Protein AF-A0A925IP12-F1 (afdb_monomer)

Mean predicted aligned error: 8.23 Å

pLDDT: mean 83.6, std 16.94, range [28.92, 98.38]

Secondary structure (DSSP, 8-state):
--HHHHHHHHHTTTGGGTS-GGGTT-TT-TTTT--STTB--S-EEE-TT-S--EE--HHHHHHHHHHHHHHHHHHSEETTTTEETTEEEEE-TTS-HHHHHHHHHHHHHTT-EEEETTHHHHHHHHHHHHHHHSSSS-SS-GGGGGT-SEEEEEE-TTS--GGGGGS-TTSEEEEESSS--GGG-SEEE-PPTT-HHHHHHHHHHHHHHTT-S-HHHHHHHBGGGBBEES-TTSS--EE-EETTEE-B-SSTTSTTBHHHHHHHHHTT--HHHHHHHHT--HHHHHHHHHHHH-GGGPSEEEEEE--SS-HHHHHHHHHHHHHHHHHTT-TTSTT-SEEEE-SSSSHHHHHHTT-SSS--GGG--PPPPTT--HHHHHHHH-HHHHHHHHHHHHHHB---STTTTGGGSPP-PPPSSPSEEEEES---SS--TT-SEEEEEESB-PPP---TTSEEEEEEBPPGGG--EEEE-TT-EEEEE--SPPPPTT-B-HHHHHHHHHHHHHHHHTT---GGGHHHHHB---SS--HHHHHHHHH-TT---GGG--SSS-----SSGGGTT--HHHHHHHTT----TTSSS--TTSSEETTTT-SSTTGGGGB-TT--BSSSEEE-SS-EEESS---SS-TTS-TTTS--TTTTSTTSSB-SS-PEETTS-BTTTTB--------TTTTSPPP---

Foldseek 3Di:
DPLLVVVVCQFQFQCLLPDDPVSVPDDPNPSVPPDLVFFDQFWWWAAFLDPDIDGDHLLVVLLVVLVVLVVQCVVQDDLLLLARLQAAEEEELQAFLLLLLLVLLVCFLSRHFFAYDCQLQLQLQQLLCCLFQLGRAFQFALLLLLVAQEEEEEAAPPFDGVSLVSNHPNHQYEYQYCHDDPVSPHHYQNWDHLLVLLLLLLLLLVCLVVVLFDQQLCVQFEQLFFFWDDALPDPAIAFDDDPNAGDGDPGSCDPRGPSVRSNVLSVVSDLVVSCVRTVHHSVVSVVVSVQQSDPVSDPYEYEYERYDDHSLSSSSSSLSLSLSQSRHLFALHGSHGYYYRYDYRFNPSSVQSPSRLQAAHQRLGGQARSPDQLVNVCQATFPLSSLQVLLQLCLWFDDPDPSSCSSSGRHSDDHDAHCEYEYDQDDDPDQNANHQEYEYAHRGNDDDPYDSRHIYIYARAFDSLQDWAWGAGSLQFIATDDHPHHGHNRHDHSQVSSVSSLVSNCVVCVPPPDPSNVSVVGTDDDPDRDNQVSQCQQAQPPFQASVVSDPDPDSRHHNRRQNHHRHPVQNVQLNSQSDQPVVSSLSLSHGAGTDRSFRRQLNQSQAGLQQHHPAAWGDPPQFIDGSGDDNWPGRRDGSVGGSASRVSALNSHTYSFSGFHPDTQDPVSSHHTPPGPPSPCGSRNDDPDD

Structure (mmCIF, N/CA/C/O backbone):
data_AF-A0A925IP12-F1
#
_entry.id   AF-A0A925IP12-F1
#
loop_
_atom_site.group_PDB
_atom_site.id
_atom_site.type_symbol
_atom_site.label_atom_id
_atom_site.label_alt_id
_atom_site.label_comp_id
_atom_site.label_asym_id
_atom_site.label_entity_id
_atom_site.label_seq_id
_atom_site.pdbx_PDB_ins_code
_atom_site.Cartn_x
_atom_site.Cartn_y
_atom_site.Cartn_z
_atom_site.occupancy
_atom_site.B_iso_or_equiv
_atom_site.auth_seq_id
_atom_site.auth_comp_id
_atom_site.auth_asym_id
_atom_site.auth_atom_id
_atom_site.pdbx_PDB_model_num
ATOM 1 N N . MET A 1 1 ? 4.039 30.249 -6.020 1.00 44.34 1 MET A N 1
ATOM 2 C CA . MET A 1 1 ? 3.708 29.631 -4.714 1.00 44.34 1 MET A CA 1
ATOM 3 C C . MET A 1 1 ? 4.997 29.579 -3.895 1.00 44.34 1 MET A C 1
ATOM 5 O O . MET A 1 1 ? 6.028 29.312 -4.499 1.00 44.34 1 MET A O 1
ATOM 9 N N . ARG A 1 2 ? 5.003 29.908 -2.591 1.00 50.34 2 ARG A N 1
ATOM 10 C CA . ARG A 1 2 ? 6.223 29.736 -1.762 1.00 50.34 2 ARG A CA 1
ATOM 11 C C . ARG A 1 2 ? 6.532 28.234 -1.645 1.00 50.34 2 ARG A C 1
ATOM 13 O O . ARG A 1 2 ? 5.582 27.467 -1.503 1.00 50.34 2 ARG A O 1
ATOM 20 N N . ARG A 1 3 ? 7.810 27.834 -1.712 1.00 57.28 3 ARG A N 1
ATOM 21 C CA . ARG A 1 3 ? 8.259 26.423 -1.708 1.00 57.28 3 ARG A CA 1
ATOM 22 C C . ARG A 1 3 ? 7.722 25.640 -0.503 1.00 57.28 3 ARG A C 1
ATOM 24 O O . ARG A 1 3 ? 7.158 24.574 -0.708 1.00 57.28 3 ARG A O 1
ATOM 31 N N . ARG A 1 4 ? 7.697 26.253 0.685 1.00 55.31 4 ARG A N 1
ATOM 32 C CA . ARG A 1 4 ? 6.989 25.738 1.868 1.00 55.31 4 ARG A CA 1
ATOM 33 C C . ARG A 1 4 ? 5.569 25.265 1.618 1.00 55.31 4 ARG A C 1
ATOM 35 O O . ARG A 1 4 ? 5.208 24.161 1.985 1.00 55.31 4 ARG A O 1
ATOM 42 N N . LYS A 1 5 ? 4.754 26.108 0.978 1.00 52.62 5 LYS A N 1
ATOM 43 C CA . LYS A 1 5 ? 3.350 25.786 0.712 1.00 52.62 5 LYS A CA 1
ATOM 44 C C . LYS A 1 5 ? 3.247 24.647 -0.290 1.00 52.62 5 LYS A C 1
ATOM 46 O O . LYS A 1 5 ? 2.334 23.857 -0.168 1.00 52.62 5 LYS A O 1
ATOM 51 N N . LEU A 1 6 ? 4.181 24.534 -1.236 1.00 55.16 6 LEU A N 1
ATOM 52 C CA . LEU A 1 6 ? 4.229 23.401 -2.157 1.00 55.16 6 LEU A CA 1
ATOM 53 C C . LEU A 1 6 ? 4.525 22.094 -1.408 1.00 55.16 6 LEU A C 1
ATOM 55 O O . LEU A 1 6 ? 3.827 21.128 -1.660 1.00 55.16 6 LEU A O 1
ATOM 59 N N . LEU A 1 7 ? 5.481 22.085 -0.469 1.00 54.81 7 LEU A N 1
ATOM 60 C CA . LEU A 1 7 ? 5.841 20.917 0.353 1.00 54.81 7 LEU A CA 1
ATOM 61 C C . LEU A 1 7 ? 4.799 20.578 1.431 1.00 54.81 7 LEU A C 1
ATOM 63 O O . LEU A 1 7 ? 4.513 19.416 1.681 1.00 54.81 7 LEU A O 1
ATOM 67 N N . GLU A 1 8 ? 4.155 21.571 2.034 1.00 54.47 8 GLU A N 1
ATOM 68 C CA . GLU A 1 8 ? 2.990 21.341 2.892 1.00 54.47 8 GLU A CA 1
ATOM 69 C C . GLU A 1 8 ? 1.819 20.792 2.058 1.00 54.47 8 GLU A C 1
ATOM 71 O O . GLU A 1 8 ? 1.144 19.865 2.476 1.00 54.47 8 GLU A O 1
ATOM 76 N N . TRP A 1 9 ? 1.588 21.292 0.838 1.00 51.62 9 TRP A N 1
ATOM 77 C CA . TRP A 1 9 ? 0.558 20.757 -0.068 1.00 51.62 9 TRP A CA 1
ATOM 78 C C . TRP A 1 9 ? 0.913 19.366 -0.609 1.00 51.62 9 TRP A C 1
ATOM 80 O O . TRP A 1 9 ? 0.010 18.588 -0.921 1.00 51.62 9 TRP A O 1
ATOM 90 N N . ALA A 1 10 ? 2.214 19.089 -0.707 1.00 49.00 10 ALA A N 1
ATOM 91 C CA . ALA A 1 10 ? 2.828 17.841 -1.122 1.00 49.00 10 ALA A CA 1
ATOM 92 C C . ALA A 1 10 ? 2.522 16.713 -0.149 1.00 49.00 10 ALA A C 1
ATOM 94 O O . ALA A 1 10 ? 1.930 15.699 -0.509 1.00 49.00 10 ALA A O 1
ATOM 95 N N . SER A 1 11 ? 2.919 16.946 1.097 1.00 44.50 11 SER A N 1
ATOM 96 C CA . SER A 1 11 ? 2.788 16.011 2.200 1.00 44.50 11 SER A CA 1
ATOM 97 C C . SER A 1 11 ? 1.344 15.804 2.597 1.00 44.50 11 SER A C 1
ATOM 99 O O . SER A 1 11 ? 0.946 14.682 2.865 1.00 44.50 11 SER A O 1
ATOM 101 N N . LEU A 1 12 ? 0.535 16.866 2.561 1.00 45.16 12 LEU A N 1
ATOM 102 C CA . LEU A 1 12 ? -0.885 16.811 2.883 1.00 45.16 12 LEU A CA 1
ATOM 103 C C . LEU A 1 12 ? -1.736 16.064 1.865 1.00 45.16 12 LEU A C 1
ATOM 105 O O . LEU A 1 12 ? -2.951 16.048 2.072 1.00 45.16 12 LEU A O 1
ATOM 109 N N . GLY A 1 13 ? -1.135 15.534 0.788 1.00 42.16 13 GLY A N 1
ATOM 110 C CA . GLY A 1 13 ? -1.732 14.590 -0.152 1.00 42.16 13 GLY A CA 1
ATOM 111 C C . GLY A 1 13 ? -3.251 14.641 -0.168 1.00 42.16 13 GLY A C 1
ATOM 112 O O . GLY A 1 13 ? -3.861 13.675 0.242 1.00 42.16 13 GLY A O 1
ATOM 113 N N . PHE A 1 14 ? -3.841 15.766 -0.612 1.00 39.91 14 PHE A N 1
ATOM 114 C CA . PHE A 1 14 ? -5.287 16.086 -0.659 1.00 39.91 14 PHE A CA 1
ATOM 115 C C . PHE A 1 14 ? -5.854 17.158 0.301 1.00 39.91 14 PHE A C 1
ATOM 117 O O . PHE A 1 14 ? -6.966 17.616 0.031 1.00 39.91 14 PHE A O 1
ATOM 124 N N . ALA A 1 15 ? -5.165 17.687 1.322 1.00 35.38 15 ALA A N 1
ATOM 125 C CA . ALA A 1 15 ? -5.787 18.656 2.258 1.00 35.38 15 ALA A CA 1
ATOM 126 C C . ALA A 1 15 ? -5.749 20.156 1.864 1.00 35.38 15 ALA A C 1
ATOM 128 O O . ALA A 1 15 ? -6.180 21.002 2.650 1.00 35.38 15 ALA A O 1
ATOM 129 N N . ALA A 1 16 ? -5.356 20.532 0.637 1.00 36.47 16 ALA A N 1
ATOM 130 C CA . ALA A 1 16 ? -5.619 21.898 0.129 1.00 36.47 16 ALA A CA 1
ATOM 131 C C . ALA A 1 16 ? -7.135 22.200 0.012 1.00 36.47 16 ALA A C 1
ATOM 133 O O . ALA A 1 16 ? -7.563 23.343 -0.122 1.00 36.47 16 ALA A O 1
ATOM 134 N N . SER A 1 17 ? -7.957 21.156 0.079 1.00 35.88 17 SER A N 1
ATOM 135 C CA . SER A 1 17 ? -9.412 21.172 0.226 1.00 35.88 17 SER A CA 1
ATOM 136 C C . SER A 1 17 ? -9.927 21.683 1.572 1.00 35.88 17 SER A C 1
ATOM 138 O O . SER A 1 17 ? -11.049 22.177 1.634 1.00 35.88 17 SER A O 1
ATOM 140 N N . TYR A 1 18 ? -9.118 21.609 2.630 1.00 36.69 18 TYR A N 1
ATOM 141 C CA . TYR A 1 18 ? -9.584 21.792 4.005 1.00 36.69 18 TYR A CA 1
ATOM 142 C C . TYR A 1 18 ? -8.872 22.917 4.776 1.00 36.69 18 TYR A C 1
ATOM 144 O O . TYR A 1 18 ? -9.266 23.241 5.898 1.00 36.69 18 TYR A O 1
ATOM 152 N N . LEU A 1 19 ? -7.851 23.557 4.196 1.00 34.09 19 LEU A N 1
ATOM 153 C CA . LEU A 1 19 ? -7.047 24.581 4.869 1.00 34.09 19 LEU A CA 1
ATOM 154 C C . LEU A 1 19 ? -7.307 25.993 4.307 1.00 34.09 19 LEU A C 1
ATOM 156 O O . LEU A 1 19 ? -7.144 26.225 3.119 1.00 34.09 19 LEU A O 1
ATOM 160 N N . SER A 1 20 ? -7.664 26.915 5.218 1.00 33.50 20 SER A N 1
ATOM 161 C CA . SER A 1 20 ? -7.747 28.399 5.178 1.00 33.50 20 SER A CA 1
ATOM 162 C C . SER A 1 20 ? -8.438 29.136 3.994 1.00 33.50 20 SER A C 1
ATOM 164 O O . SER A 1 20 ? -8.087 28.925 2.836 1.00 33.50 20 SER A O 1
ATOM 166 N N . PRO A 1 21 ? -9.290 30.158 4.261 1.00 36.06 21 PRO A N 1
ATOM 167 C CA . PRO A 1 21 ? -9.863 31.057 3.242 1.00 36.06 21 PRO A CA 1
ATOM 168 C C . PRO A 1 21 ? -8.832 31.786 2.360 1.00 36.06 21 PRO A C 1
ATOM 170 O O . PRO A 1 21 ? -9.107 32.069 1.200 1.00 36.06 21 PRO A O 1
ATOM 173 N N . ALA A 1 22 ? -7.616 32.046 2.855 1.00 36.16 22 ALA A N 1
ATOM 174 C CA . ALA A 1 22 ? -6.550 32.671 2.058 1.00 36.16 22 ALA A CA 1
ATOM 175 C C . ALA A 1 22 ? -5.933 31.720 1.005 1.00 36.16 22 ALA A C 1
ATOM 177 O O . ALA A 1 22 ? -5.194 32.159 0.124 1.00 36.16 22 ALA A O 1
ATOM 178 N N . LEU A 1 23 ? -6.222 30.415 1.091 1.00 39.44 23 LEU A N 1
ATOM 179 C CA . LEU A 1 23 ? -5.828 29.379 0.127 1.00 39.44 23 LEU A CA 1
ATOM 180 C C . LEU A 1 23 ? -6.938 29.122 -0.919 1.00 39.44 23 LEU A C 1
ATOM 182 O O . LEU A 1 23 ? -6.761 28.323 -1.838 1.00 39.44 23 LEU A O 1
ATOM 186 N N . ALA A 1 24 ? -8.047 29.871 -0.856 1.00 34.22 24 ALA A N 1
ATOM 187 C CA . ALA A 1 24 ? -9.177 29.823 -1.780 1.00 34.22 24 ALA A CA 1
ATOM 188 C C . ALA A 1 24 ? -8.944 30.597 -3.095 1.00 34.22 24 ALA A C 1
ATOM 190 O O . ALA A 1 24 ? -9.900 31.115 -3.663 1.00 34.22 24 ALA A O 1
ATOM 191 N N . ALA A 1 25 ? -7.724 30.652 -3.638 1.00 32.66 25 ALA A N 1
ATOM 192 C CA . ALA A 1 25 ? -7.413 31.407 -4.864 1.00 32.66 25 ALA A CA 1
ATOM 193 C C . ALA A 1 25 ? -7.340 30.565 -6.163 1.00 32.66 25 ALA A C 1
ATOM 195 O O . ALA A 1 25 ? -7.149 31.137 -7.231 1.00 32.66 25 ALA A O 1
ATOM 196 N N . PHE A 1 26 ? -7.517 29.233 -6.120 1.00 35.31 26 PHE A N 1
ATOM 197 C CA . PHE A 1 26 ? -7.396 28.364 -7.310 1.00 35.31 26 PHE A CA 1
ATOM 198 C C . PHE A 1 26 ? -8.727 27.717 -7.755 1.00 35.31 26 PHE A C 1
ATOM 200 O O . PHE A 1 26 ? -9.355 27.023 -6.956 1.00 35.31 26 PHE A O 1
ATOM 207 N N . PRO A 1 27 ? -9.162 27.903 -9.019 1.00 33.53 27 PRO A N 1
ATOM 208 C CA . PRO A 1 27 ? -10.521 27.601 -9.489 1.00 33.53 27 PRO A CA 1
ATOM 209 C C . PRO A 1 27 ? -10.931 26.114 -9.573 1.00 33.53 27 PRO A C 1
ATOM 211 O O . PRO A 1 27 ? -12.115 25.856 -9.752 1.00 33.53 27 PRO A O 1
ATOM 214 N N . THR A 1 28 ? -10.031 25.138 -9.397 1.00 37.16 28 THR A N 1
ATOM 215 C CA . THR A 1 28 ? -10.282 23.713 -9.731 1.00 37.16 28 THR A CA 1
ATOM 216 C C . THR A 1 28 ? -10.265 22.733 -8.547 1.00 37.16 28 THR A C 1
ATOM 218 O O . THR A 1 28 ? -10.068 21.538 -8.732 1.00 37.16 28 THR A O 1
ATOM 221 N N . ASN A 1 29 ? -10.478 23.197 -7.314 1.00 38.78 29 ASN A N 1
ATOM 222 C CA . ASN A 1 29 ? -10.574 22.324 -6.138 1.00 38.78 29 ASN A CA 1
ATOM 223 C C . ASN A 1 29 ? -12.006 21.751 -6.002 1.00 38.78 29 ASN A C 1
ATOM 225 O O . ASN A 1 29 ? -12.900 22.506 -5.626 1.00 38.78 29 ASN A O 1
ATOM 229 N N . PRO A 1 30 ? -12.275 20.457 -6.260 1.00 36.62 30 PRO A N 1
ATOM 230 C CA . PRO A 1 30 ? -13.631 19.898 -6.164 1.00 36.62 30 PRO A CA 1
ATOM 231 C C . PRO A 1 30 ? -14.103 19.685 -4.717 1.00 36.62 30 PRO A C 1
ATOM 233 O O . PRO A 1 30 ? -15.268 19.375 -4.487 1.00 36.62 30 PRO A O 1
ATOM 236 N N . TRP A 1 31 ? -13.231 19.895 -3.728 1.00 37.06 31 TRP A N 1
ATOM 237 C CA . TRP A 1 31 ? -13.562 19.810 -2.305 1.00 37.06 31 TRP A CA 1
ATOM 238 C C . TRP A 1 31 ? -13.684 21.187 -1.630 1.00 37.06 31 TRP A C 1
ATOM 240 O O . TRP A 1 31 ? -14.060 21.242 -0.461 1.00 37.06 31 TRP A O 1
ATOM 250 N N . ARG A 1 32 ? -13.454 22.297 -2.365 1.00 35.34 32 ARG A N 1
ATOM 251 C CA . ARG A 1 32 ? -13.699 23.696 -1.918 1.00 35.34 32 ARG A CA 1
ATOM 252 C C . ARG A 1 32 ? -15.094 23.897 -1.316 1.00 35.34 32 ARG A C 1
ATOM 254 O O . ARG A 1 32 ? -15.299 24.837 -0.559 1.00 35.34 32 ARG A O 1
ATOM 261 N N . ASN A 1 33 ? -16.031 23.025 -1.685 1.00 34.75 33 ASN A N 1
ATOM 262 C CA . ASN A 1 33 ? -17.451 23.137 -1.400 1.00 34.75 33 ASN A CA 1
ATOM 263 C C . ASN A 1 33 ? -17.999 21.965 -0.571 1.00 34.75 33 ASN A C 1
ATOM 265 O O . ASN A 1 33 ? -19.187 21.678 -0.684 1.00 34.75 33 ASN A O 1
ATOM 269 N N . ARG A 1 34 ? -17.207 21.275 0.268 1.00 39.25 34 ARG A N 1
ATOM 270 C CA . ARG A 1 34 ? -17.836 20.581 1.406 1.00 39.25 34 ARG A CA 1
ATOM 271 C C . ARG A 1 34 ? -18.073 21.621 2.493 1.00 39.25 34 ARG A C 1
ATOM 273 O O . ARG A 1 34 ? -17.117 22.009 3.164 1.00 39.25 34 ARG A O 1
ATOM 280 N N . PRO A 1 35 ? -19.303 22.130 2.656 1.00 40.88 35 PRO A N 1
ATOM 281 C CA . PRO A 1 35 ? -19.552 23.070 3.722 1.00 40.88 35 PRO A CA 1
ATOM 282 C C . PRO A 1 35 ? -19.272 22.382 5.066 1.00 40.88 35 PRO A C 1
ATOM 284 O O . PRO A 1 35 ? -19.620 21.222 5.278 1.00 40.88 35 PRO A O 1
ATOM 287 N N . ILE A 1 36 ? -18.703 23.138 6.007 1.00 52.12 36 ILE A N 1
ATOM 288 C CA . ILE A 1 36 ? -18.714 22.809 7.445 1.00 52.12 36 ILE A CA 1
ATOM 289 C C . ILE A 1 36 ? -20.175 22.659 7.950 1.00 52.12 36 ILE A C 1
ATOM 291 O O . ILE A 1 36 ? -20.419 22.098 9.018 1.00 52.12 36 ILE A O 1
ATOM 295 N N . ASN A 1 37 ? -21.159 23.081 7.145 1.00 50.41 37 ASN A N 1
ATOM 296 C CA . ASN A 1 37 ? -22.598 22.896 7.331 1.00 50.41 37 ASN A CA 1
ATOM 297 C C . ASN A 1 37 ? -23.017 21.428 7.129 1.00 50.41 37 ASN A C 1
ATOM 299 O O . ASN A 1 37 ? -23.713 21.124 6.171 1.00 50.41 37 ASN A O 1
ATOM 303 N N . ASN A 1 38 ? -22.542 20.523 7.985 1.00 74.00 38 ASN A N 1
ATOM 304 C CA . ASN A 1 38 ? -23.229 19.299 8.432 1.00 74.00 38 ASN A CA 1
ATOM 305 C C . ASN A 1 38 ? -22.351 18.520 9.434 1.00 74.00 38 ASN A C 1
ATOM 307 O O . ASN A 1 38 ? -22.354 17.290 9.441 1.00 74.00 38 ASN A O 1
ATOM 311 N N . ARG A 1 39 ? -21.493 19.191 10.218 1.00 85.19 39 ARG A N 1
ATOM 312 C CA . ARG A 1 39 ? -20.585 18.479 11.127 1.00 85.19 39 ARG A CA 1
ATOM 313 C C . ARG A 1 39 ? -21.343 17.792 12.256 1.00 85.19 39 ARG A C 1
ATOM 315 O O . ARG A 1 39 ? -22.202 18.400 12.888 1.00 85.19 39 ARG A O 1
ATOM 322 N N . LEU A 1 40 ? -20.958 16.553 12.559 1.00 90.75 40 LEU A N 1
ATOM 323 C CA . LEU A 1 40 ? -21.374 15.901 13.796 1.00 90.75 40 LEU A CA 1
ATOM 324 C C . LEU A 1 40 ? -20.559 16.502 14.946 1.00 90.75 40 LEU A C 1
ATOM 326 O O . LEU A 1 40 ? -19.338 16.372 14.965 1.00 90.75 40 LEU A O 1
ATOM 330 N N . LEU A 1 41 ? -21.223 17.196 15.871 1.00 93.12 41 LEU A N 1
ATOM 331 C CA . LEU A 1 41 ? -20.568 17.915 16.975 1.00 93.12 41 LEU A CA 1
ATOM 332 C C . LEU A 1 41 ? -20.880 17.334 18.355 1.00 93.12 41 LEU A C 1
ATOM 334 O O . LEU A 1 41 ? -20.234 17.712 19.328 1.00 93.12 41 LEU A O 1
ATOM 338 N N . SER A 1 42 ? -21.845 16.427 18.457 1.00 94.62 42 SER A N 1
ATOM 339 C CA . SER A 1 42 ? -22.195 15.732 19.692 1.00 94.62 42 SER A CA 1
ATOM 340 C C . SER A 1 42 ? -22.524 14.267 19.399 1.00 94.62 42 SER A C 1
ATOM 342 O O . SER A 1 42 ? -22.944 13.946 18.284 1.00 94.62 42 SER A O 1
ATOM 344 N N . PRO A 1 43 ? -22.316 13.356 20.364 1.00 97.19 43 PRO A N 1
ATOM 345 C CA . PRO A 1 43 ? -22.701 11.962 20.213 1.00 97.19 43 PRO A CA 1
ATOM 346 C C . PRO A 1 43 ? -24.217 11.803 20.077 1.00 97.19 43 PRO A C 1
ATOM 348 O O . PRO A 1 43 ? -24.988 12.414 20.823 1.00 97.19 43 PRO A O 1
ATOM 351 N N . LEU A 1 44 ? -24.636 10.931 19.161 1.00 95.88 44 LEU A N 1
ATOM 352 C CA . LEU A 1 44 ? -26.042 10.630 18.901 1.00 95.88 44 LEU A CA 1
ATOM 353 C C . LEU A 1 44 ? -26.300 9.125 18.980 1.00 95.88 44 LEU A C 1
ATOM 355 O O . LEU A 1 44 ? -25.438 8.304 18.665 1.00 95.88 44 LEU A O 1
ATOM 359 N N . TYR A 1 45 ? -27.516 8.767 19.373 1.00 96.00 45 TYR A N 1
ATOM 360 C CA . TYR A 1 45 ? -27.983 7.389 19.462 1.00 96.00 45 TYR A CA 1
ATOM 361 C C . TYR A 1 45 ? -29.365 7.246 18.827 1.00 96.00 45 TYR A C 1
ATOM 363 O O . TYR A 1 45 ? -30.268 8.015 19.139 1.00 96.00 45 TYR A O 1
ATOM 371 N N . ARG A 1 46 ? -29.551 6.239 17.974 1.00 95.12 46 ARG A N 1
ATOM 372 C CA . ARG A 1 46 ? -30.848 5.864 17.407 1.00 95.12 46 ARG A CA 1
ATOM 373 C C . ARG A 1 46 ? -31.230 4.461 17.886 1.00 95.12 46 ARG A C 1
ATOM 375 O O . ARG A 1 46 ? -30.545 3.504 17.509 1.00 95.12 46 ARG A O 1
ATOM 382 N N . PRO A 1 47 ? -32.313 4.312 18.668 1.00 95.31 47 PRO A N 1
ATOM 383 C CA . PRO A 1 47 ? -32.787 2.997 19.082 1.00 95.31 47 PRO A CA 1
ATOM 384 C C . PRO A 1 47 ? -33.385 2.201 17.905 1.00 95.31 47 PRO A C 1
ATOM 386 O O . PRO A 1 47 ? -33.878 2.807 16.947 1.00 95.31 47 PRO A O 1
ATOM 389 N N . PRO A 1 48 ? -33.395 0.855 17.976 1.00 94.19 48 PRO A N 1
ATOM 390 C CA . PRO A 1 48 ? -34.075 0.005 17.000 1.00 94.19 48 PRO A CA 1
ATOM 391 C C . PRO A 1 48 ? -35.542 0.398 16.805 1.00 94.19 48 PRO A C 1
ATOM 393 O O . PRO A 1 48 ? -36.267 0.626 17.770 1.00 94.19 48 PRO A O 1
ATOM 396 N N . GLY A 1 49 ? -35.988 0.458 15.553 1.00 91.50 49 GLY A N 1
ATOM 397 C CA . GLY A 1 49 ? -37.358 0.807 15.171 1.00 91.50 49 GLY A CA 1
ATOM 398 C C . GLY A 1 49 ? -37.660 2.309 15.161 1.00 91.50 49 GLY A C 1
ATOM 399 O O . GLY A 1 49 ? -38.731 2.695 14.702 1.00 91.50 49 GLY A O 1
ATOM 400 N N . SER A 1 50 ? -36.736 3.160 15.617 1.00 90.69 50 SER A N 1
ATOM 401 C CA . SER A 1 50 ? -36.903 4.616 15.608 1.00 90.69 50 SER A CA 1
ATOM 402 C C . SER A 1 50 ? -36.226 5.264 14.403 1.00 90.69 50 SER A C 1
ATOM 404 O O . SER A 1 50 ? -35.144 4.860 13.976 1.00 90.69 50 SER A O 1
ATOM 406 N N . SER A 1 51 ? -36.832 6.333 13.890 1.00 86.94 51 SER A N 1
ATOM 407 C CA . SER A 1 51 ? -36.211 7.251 12.928 1.00 86.94 51 SER A CA 1
ATOM 408 C C . SER A 1 51 ? -35.493 8.430 13.600 1.00 86.94 51 SER A C 1
ATOM 410 O O . SER A 1 51 ? -34.746 9.145 12.935 1.00 86.94 51 SER A O 1
ATOM 412 N N . GLN A 1 52 ? -35.695 8.638 14.906 1.00 90.12 52 GLN A N 1
ATOM 413 C CA . GLN A 1 52 ? -35.165 9.782 15.648 1.00 90.12 52 GLN A CA 1
ATOM 414 C C . GLN A 1 52 ? -33.847 9.453 16.353 1.00 90.12 52 GLN A C 1
ATOM 416 O O . GLN A 1 52 ? -33.732 8.441 17.050 1.00 90.12 52 GLN A O 1
ATOM 421 N N . PHE A 1 53 ? -32.873 10.353 16.211 1.00 92.75 53 PHE A N 1
ATOM 422 C CA . PHE A 1 53 ? -31.622 10.333 16.963 1.00 92.75 53 PHE A CA 1
ATOM 423 C C . PHE A 1 53 ? -31.757 11.149 18.249 1.00 92.75 53 PHE A C 1
ATOM 425 O O . PHE A 1 53 ? -32.227 12.284 18.238 1.00 92.75 53 PHE A O 1
ATOM 432 N N . LEU A 1 54 ? -31.300 10.567 19.352 1.00 94.75 54 LEU A N 1
ATOM 433 C CA . L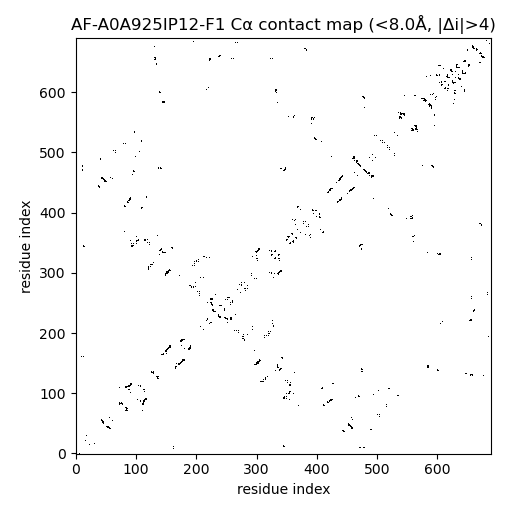EU A 1 54 ? -31.301 11.151 20.684 1.00 94.75 54 LEU A CA 1
ATOM 434 C C . LEU A 1 54 ? -29.878 11.592 21.063 1.00 94.75 54 LEU A C 1
ATOM 436 O O . LEU A 1 54 ? -28.931 10.825 20.847 1.00 94.75 54 LEU A O 1
ATOM 440 N N . PRO A 1 55 ? -29.702 12.785 21.661 1.00 95.12 55 PRO A N 1
ATOM 441 C CA . PRO A 1 55 ? -28.428 13.189 22.244 1.00 95.12 55 PRO A CA 1
ATOM 442 C C . PRO A 1 55 ? -27.968 12.211 23.330 1.00 95.12 55 PRO A C 1
ATOM 444 O O . PRO A 1 55 ? -28.765 11.703 24.120 1.00 95.12 55 PRO A O 1
ATOM 447 N N . THR A 1 56 ? -26.665 11.958 23.391 1.00 96.56 56 THR A N 1
ATOM 448 C CA . THR A 1 56 ? -26.048 11.099 24.409 1.00 96.56 56 THR A CA 1
ATOM 449 C C . THR A 1 56 ? -24.613 11.563 24.682 1.00 96.56 56 THR A C 1
ATOM 451 O O . THR A 1 56 ? -24.213 12.647 24.264 1.00 96.56 56 THR A O 1
ATOM 454 N N . ASN A 1 57 ? -23.824 10.764 25.399 1.00 96.56 57 ASN A N 1
ATOM 455 C CA . ASN A 1 57 ? -22.402 11.013 25.618 1.00 96.56 57 ASN A CA 1
ATOM 456 C C . ASN A 1 57 ? -21.549 9.790 25.248 1.00 96.56 57 ASN A C 1
ATOM 458 O O . ASN A 1 57 ? -22.026 8.652 25.245 1.00 96.56 57 ASN A O 1
ATOM 462 N N . THR A 1 58 ? -20.270 10.038 24.964 1.00 96.94 58 THR A N 1
ATOM 463 C CA . THR A 1 58 ? -19.301 9.024 24.523 1.00 96.94 58 THR A CA 1
ATOM 464 C C . THR A 1 58 ? -19.157 7.872 25.518 1.00 96.94 58 THR A C 1
ATOM 466 O O . THR A 1 58 ? -19.133 6.716 25.107 1.00 96.94 58 THR A O 1
ATOM 469 N N . THR A 1 59 ? -19.135 8.152 26.825 1.00 96.19 59 THR A N 1
ATOM 470 C CA . THR A 1 59 ? -18.997 7.126 27.873 1.00 96.19 59 THR A CA 1
ATOM 471 C C . THR A 1 59 ? -20.160 6.134 27.857 1.00 96.19 59 THR A C 1
ATOM 473 O O . THR A 1 59 ? -19.945 4.923 27.896 1.00 96.19 59 THR A O 1
ATOM 476 N N . LYS A 1 60 ? -21.399 6.628 27.740 1.00 97.12 60 LYS A N 1
ATOM 477 C CA . LYS A 1 60 ? -22.603 5.789 27.656 1.00 97.12 60 LYS A CA 1
ATOM 478 C C . LYS A 1 60 ? -22.620 4.959 26.372 1.00 97.12 60 LYS A C 1
ATOM 480 O O . LYS A 1 60 ? -22.987 3.782 26.420 1.00 97.12 60 LYS A O 1
ATOM 485 N N . ILE A 1 61 ? -22.197 5.547 25.247 1.00 98.19 61 ILE A N 1
ATOM 486 C CA . ILE A 1 61 ? -22.028 4.808 23.989 1.00 98.19 61 ILE A CA 1
ATOM 487 C C . ILE A 1 61 ? -21.019 3.675 24.187 1.00 98.19 61 ILE A C 1
ATOM 489 O O . ILE A 1 61 ? -21.372 2.527 23.950 1.00 98.19 61 ILE A O 1
ATOM 493 N N . TRP A 1 62 ? -19.809 3.946 24.680 1.00 98.06 62 TRP A N 1
ATOM 494 C CA . TRP A 1 62 ? -18.775 2.918 24.844 1.00 98.06 62 TRP A CA 1
ATOM 495 C C . TRP A 1 62 ? -19.119 1.828 25.852 1.00 98.06 62 TRP A C 1
ATOM 497 O O . TRP A 1 62 ? -18.845 0.656 25.592 1.00 98.06 62 TRP A O 1
ATOM 507 N N . SER A 1 63 ? -19.807 2.162 26.941 1.00 97.62 63 SER A N 1
ATOM 508 C CA . SER A 1 63 ? -20.335 1.151 27.858 1.00 97.62 63 SER A CA 1
ATOM 509 C C . SER A 1 63 ? -21.335 0.217 27.153 1.00 97.62 63 SER A C 1
ATOM 511 O O . SER A 1 63 ? -21.223 -1.005 27.245 1.00 97.62 63 SER A O 1
ATOM 513 N N . THR A 1 64 ? -22.253 0.769 26.352 1.00 97.81 64 THR A N 1
ATOM 514 C CA . THR A 1 64 ? -23.253 -0.023 25.610 1.00 97.81 64 THR A CA 1
ATOM 515 C C . THR A 1 64 ? -22.612 -0.846 24.491 1.00 97.81 64 THR A C 1
ATOM 517 O O . THR A 1 64 ? -22.837 -2.051 24.392 1.00 97.81 64 THR A O 1
ATOM 520 N N . VAL A 1 65 ? -21.769 -0.213 23.675 1.00 97.81 65 VAL A N 1
ATOM 521 C CA . VAL A 1 65 ? -21.048 -0.831 22.555 1.00 97.81 65 VAL A CA 1
ATOM 522 C C . VAL A 1 65 ? -20.154 -1.966 23.043 1.00 97.81 65 VAL A C 1
ATOM 524 O O . VAL A 1 65 ? -20.182 -3.034 22.445 1.00 97.81 65 VAL A O 1
ATOM 527 N N . SER A 1 66 ? -19.416 -1.796 24.145 1.00 97.25 66 SER A N 1
ATOM 528 C CA . SER A 1 66 ? -18.582 -2.874 24.701 1.00 97.25 66 SER A CA 1
ATOM 529 C C . SER A 1 66 ? -19.409 -4.077 25.172 1.00 97.25 66 SER A C 1
ATOM 531 O O . SER A 1 66 ? -18.991 -5.217 24.979 1.00 97.25 66 SER A O 1
ATOM 533 N N . ALA A 1 67 ? -20.607 -3.853 25.726 1.00 96.88 67 ALA A N 1
ATOM 534 C CA . ALA A 1 67 ? -21.521 -4.932 26.09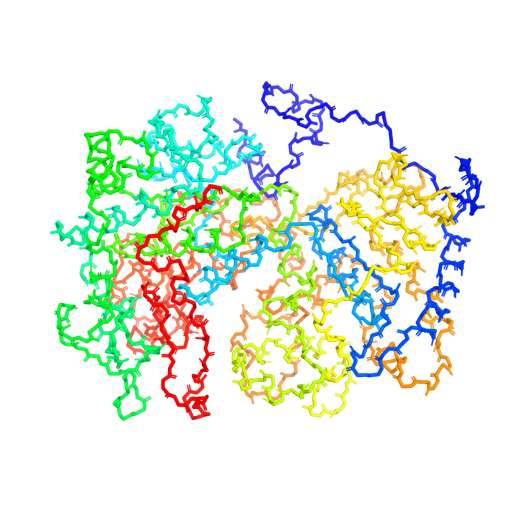2 1.00 96.88 67 ALA A CA 1
ATOM 535 C C . ALA A 1 67 ? -22.051 -5.686 24.861 1.00 96.88 67 ALA A C 1
ATOM 537 O O . ALA A 1 67 ? -22.073 -6.918 24.865 1.00 96.88 67 ALA A O 1
ATOM 538 N N . ARG A 1 68 ? -22.441 -4.966 23.797 1.00 96.69 68 ARG A N 1
ATOM 539 C CA . ARG A 1 68 ? -22.870 -5.567 22.518 1.00 96.69 68 ARG A CA 1
ATOM 540 C C . ARG A 1 68 ? -21.739 -6.347 21.861 1.00 96.69 68 ARG A C 1
ATOM 542 O O . ARG A 1 68 ? -21.941 -7.491 21.471 1.00 96.69 68 ARG A O 1
ATOM 549 N N . LEU A 1 69 ? -20.547 -5.759 21.818 1.00 96.12 69 LEU A N 1
ATOM 550 C CA . LEU A 1 69 ? -19.353 -6.371 21.252 1.00 96.12 69 LEU A CA 1
ATOM 551 C C . LEU A 1 69 ? -18.999 -7.670 21.982 1.00 96.12 69 LEU A C 1
ATOM 553 O O . LEU A 1 69 ? -18.778 -8.684 21.330 1.00 96.12 69 LEU A O 1
ATOM 557 N N . ALA A 1 70 ? -19.006 -7.679 23.319 1.00 95.06 70 ALA A N 1
ATOM 558 C CA . ALA A 1 70 ? -18.756 -8.893 24.097 1.00 95.06 70 ALA A CA 1
ATOM 559 C C . ALA A 1 70 ? -19.815 -9.983 23.841 1.00 95.06 70 ALA A C 1
ATOM 561 O O . ALA A 1 70 ? -19.475 -11.161 23.718 1.00 95.06 70 ALA A O 1
ATOM 562 N N . SER A 1 71 ? -21.089 -9.594 23.709 1.00 95.12 71 SER A N 1
ATOM 563 C CA . SER A 1 71 ? -22.174 -10.521 23.365 1.00 95.12 71 SER A CA 1
ATOM 564 C C . SER A 1 71 ? -21.978 -11.134 21.979 1.00 95.12 71 SER A C 1
ATOM 566 O O . SER A 1 71 ? -22.073 -12.347 21.846 1.00 95.12 71 SER A O 1
ATOM 568 N N . ILE A 1 72 ? -21.671 -10.317 20.967 1.00 94.19 72 ILE A N 1
ATOM 569 C CA . ILE A 1 72 ? -21.459 -10.779 19.588 1.00 94.19 72 ILE A CA 1
ATOM 570 C C . ILE A 1 72 ? -20.220 -11.659 19.498 1.00 94.19 72 ILE A C 1
ATOM 572 O O . ILE A 1 72 ? -20.275 -12.717 18.874 1.00 94.19 72 ILE A O 1
ATOM 576 N N . ARG A 1 73 ? -19.128 -11.278 20.173 1.00 93.88 73 ARG A N 1
ATOM 577 C CA . ARG A 1 73 ? -17.946 -12.136 20.301 1.00 93.88 73 ARG A CA 1
ATOM 578 C C . ARG A 1 73 ? -18.315 -13.490 20.885 1.00 93.88 73 ARG A C 1
ATOM 580 O O . ARG A 1 73 ? -17.879 -14.494 20.356 1.00 93.88 73 ARG A O 1
ATOM 587 N N . THR A 1 74 ? -19.146 -13.530 21.922 1.00 94.19 74 THR A N 1
ATOM 588 C CA . THR A 1 74 ? -19.562 -14.793 22.547 1.00 94.19 74 THR A CA 1
ATOM 589 C C . THR A 1 74 ? -20.443 -15.636 21.625 1.00 94.19 74 THR A C 1
ATOM 591 O O . THR A 1 74 ? -20.226 -16.837 21.517 1.00 94.19 74 THR A O 1
ATOM 594 N N . SER A 1 75 ? -21.424 -15.030 20.951 1.00 94.44 75 SER A N 1
ATOM 595 C CA . SER A 1 75 ? -22.423 -15.763 20.163 1.00 94.44 75 SER A CA 1
ATOM 596 C C . SER A 1 75 ? -21.975 -16.135 18.751 1.00 94.44 75 SER A C 1
ATOM 598 O O . SER A 1 75 ? -22.613 -16.975 18.128 1.00 94.44 75 SER A O 1
ATOM 600 N N . THR A 1 76 ? -20.932 -15.489 18.224 1.00 93.38 76 THR A N 1
ATOM 601 C CA . THR A 1 76 ? -20.465 -15.673 16.835 1.00 93.38 76 THR A CA 1
ATOM 602 C C . THR A 1 76 ? -18.989 -16.059 16.743 1.00 93.38 76 THR A C 1
ATOM 604 O O . THR A 1 76 ? -18.387 -15.934 15.679 1.00 93.38 76 THR A O 1
ATOM 607 N N . TRP A 1 77 ? -18.375 -16.492 17.850 1.00 94.25 77 TRP A N 1
ATOM 608 C CA . TRP A 1 77 ? -16.985 -16.940 17.825 1.00 94.25 77 TRP A CA 1
ATOM 609 C C . TRP A 1 77 ? -16.833 -18.205 16.981 1.00 94.25 77 TRP A C 1
ATOM 611 O O . TRP A 1 77 ? -17.450 -19.229 17.271 1.00 94.25 77 TRP A O 1
ATOM 621 N N . SER A 1 78 ? -15.953 -18.146 15.990 1.00 92.62 78 SER A N 1
ATOM 622 C CA . SER A 1 78 ? -15.448 -19.305 15.270 1.00 92.62 78 SER A CA 1
ATOM 623 C C . SER A 1 78 ? -14.039 -19.607 15.763 1.00 92.62 78 SER A C 1
ATOM 625 O O . SER A 1 78 ? -13.122 -18.804 15.577 1.00 92.62 78 SER A O 1
ATOM 627 N N . THR A 1 79 ? -13.868 -20.768 16.397 1.00 91.62 79 THR A N 1
ATOM 628 C CA . THR A 1 79 ? -12.553 -21.251 16.844 1.00 91.62 79 THR A CA 1
ATOM 629 C C . THR A 1 79 ? -11.640 -21.536 15.656 1.00 91.62 79 THR A C 1
ATOM 631 O O . THR A 1 79 ? -10.476 -21.161 15.695 1.00 91.62 79 THR A O 1
ATOM 634 N N . GLU A 1 80 ? -12.183 -22.114 14.580 1.00 89.56 80 GLU A N 1
ATOM 635 C CA . GLU A 1 80 ? -11.455 -22.373 13.332 1.00 89.56 80 GLU A CA 1
ATOM 636 C C . GLU A 1 80 ? -10.915 -21.069 12.724 1.00 89.56 80 GLU A C 1
ATOM 638 O O . GLU A 1 80 ? -9.730 -20.951 12.418 1.00 89.56 80 GLU A O 1
ATOM 643 N N . ASN A 1 81 ? -11.771 -20.050 12.603 1.00 89.50 81 ASN A N 1
ATOM 644 C CA . ASN A 1 81 ? -11.385 -18.781 11.991 1.00 89.50 81 ASN A CA 1
ATOM 645 C C . ASN A 1 81 ? -10.707 -17.811 12.975 1.00 89.50 81 ASN A C 1
ATOM 647 O O . ASN A 1 81 ? -10.284 -16.728 12.551 1.00 89.50 81 ASN A O 1
ATOM 651 N N . ARG A 1 82 ? -10.629 -18.175 14.265 1.00 91.50 82 ARG A N 1
ATOM 652 C CA . ARG A 1 82 ? -10.074 -17.382 15.377 1.00 91.50 82 ARG A CA 1
ATOM 653 C C . ARG A 1 82 ? -10.657 -15.968 15.457 1.00 91.50 82 ARG A C 1
ATOM 655 O O . ARG A 1 82 ? -9.942 -14.985 15.645 1.00 91.50 82 ARG A O 1
ATOM 662 N N . ARG A 1 83 ? -11.969 -15.848 15.242 1.00 91.62 83 ARG A N 1
ATOM 663 C CA . ARG A 1 83 ? -12.639 -14.549 15.092 1.00 91.62 83 ARG A CA 1
ATOM 664 C C . ARG A 1 83 ? -14.122 -14.600 15.444 1.00 91.62 83 ARG A C 1
ATOM 666 O O . ARG A 1 83 ? -14.739 -15.658 15.420 1.00 91.62 83 ARG A O 1
ATOM 673 N N . ALA A 1 84 ? -14.707 -13.435 15.693 1.00 92.88 84 ALA A N 1
ATOM 674 C CA . ALA A 1 84 ? -16.142 -13.234 15.823 1.00 92.88 84 ALA A CA 1
ATOM 675 C C . ALA A 1 84 ? -16.759 -12.931 14.449 1.00 92.88 84 ALA A C 1
ATOM 677 O O . ALA A 1 84 ? -16.601 -11.833 13.915 1.00 92.88 84 ALA A O 1
ATOM 678 N N . GLU A 1 85 ? -17.477 -13.893 13.872 1.00 91.38 85 GLU A N 1
ATOM 679 C CA . GLU A 1 85 ? -18.005 -13.792 12.503 1.00 91.38 85 GLU A CA 1
ATOM 680 C C . GLU A 1 85 ? -19.071 -12.700 12.339 1.00 91.38 85 GLU A C 1
ATOM 682 O O . GLU A 1 85 ? -19.253 -12.160 11.251 1.00 91.38 85 GLU A O 1
ATOM 687 N N . GLY A 1 86 ? -19.741 -12.322 13.430 1.00 92.56 86 GLY A N 1
ATOM 688 C CA . GLY A 1 86 ? -20.717 -11.237 13.443 1.00 92.56 86 GLY A CA 1
ATOM 689 C C . GLY A 1 86 ? -20.120 -9.839 13.623 1.00 92.56 86 GLY A C 1
ATOM 690 O O . GLY A 1 86 ? -20.891 -8.879 13.636 1.00 92.56 86 GLY A O 1
ATOM 691 N N . LEU A 1 87 ? -18.800 -9.693 13.796 1.00 93.88 87 LEU A N 1
ATOM 692 C CA . LEU A 1 87 ? -18.139 -8.414 14.078 1.00 93.88 87 LEU A CA 1
ATOM 693 C C . LEU A 1 87 ? -17.261 -7.964 12.907 1.00 93.88 87 LEU A C 1
ATOM 695 O O . LEU A 1 87 ? -16.365 -8.682 12.460 1.00 93.88 87 LEU A O 1
ATOM 699 N N . SER A 1 88 ? -17.457 -6.729 12.453 1.00 93.75 88 SER A N 1
ATOM 700 C CA . SER A 1 88 ? -16.617 -6.126 11.417 1.00 93.75 88 SER A CA 1
ATOM 701 C C . SER A 1 88 ? -16.246 -4.678 11.713 1.00 93.75 88 SER A C 1
ATOM 703 O O . SER A 1 88 ? -16.963 -3.941 12.394 1.00 93.75 88 SER A O 1
ATOM 705 N N . PHE A 1 89 ? -15.117 -4.268 11.149 1.00 94.94 89 PHE A N 1
ATOM 706 C CA . PHE A 1 89 ? -14.572 -2.924 11.171 1.00 94.94 89 PHE A CA 1
ATOM 707 C C . PHE A 1 89 ? -14.378 -2.452 9.737 1.00 94.94 89 PHE A C 1
ATOM 709 O O . PHE A 1 89 ? -13.851 -3.184 8.903 1.00 94.94 89 PHE A O 1
ATOM 716 N N . TYR A 1 90 ? -14.774 -1.213 9.465 1.00 94.50 90 TYR A N 1
ATOM 717 C CA . TYR A 1 90 ? -14.568 -0.583 8.169 1.00 94.50 90 TYR A CA 1
ATOM 718 C C . TYR A 1 90 ? -13.862 0.756 8.349 1.00 94.50 90 TYR A C 1
ATOM 720 O O . TYR A 1 90 ? -14.396 1.670 8.988 1.00 94.50 90 TYR A O 1
ATOM 728 N N . LEU A 1 91 ? -12.653 0.868 7.806 1.00 95.12 91 LEU A N 1
ATOM 729 C CA . LEU A 1 91 ? -11.786 2.025 7.998 1.00 95.12 91 LEU A CA 1
ATOM 730 C C . LEU A 1 91 ? -11.734 2.916 6.752 1.00 95.12 91 LEU A C 1
ATOM 732 O O . LEU A 1 91 ? -11.809 2.465 5.605 1.00 95.12 91 LEU A O 1
ATOM 736 N N . SER A 1 92 ? -11.591 4.216 6.994 1.00 90.44 92 SER A N 1
ATOM 737 C CA . SER A 1 92 ? -11.320 5.210 5.961 1.00 90.44 92 SER A CA 1
ATOM 738 C C . SER A 1 92 ? -9.832 5.279 5.628 1.00 90.44 92 SER A C 1
ATOM 740 O O . SER A 1 92 ? -8.973 5.055 6.476 1.00 90.44 92 SER A O 1
ATOM 742 N N . GLN A 1 93 ? -9.538 5.692 4.399 1.00 86.94 93 GLN A N 1
ATOM 743 C CA . GLN A 1 93 ? -8.203 6.121 3.980 1.00 86.94 93 GLN A CA 1
ATOM 744 C C . GLN A 1 93 ? -7.840 7.540 4.444 1.00 86.94 93 GLN A C 1
ATOM 746 O O . GLN A 1 93 ? -6.744 8.013 4.172 1.00 86.94 93 GLN A O 1
ATOM 751 N N . ASP A 1 94 ? -8.762 8.218 5.136 1.00 83.31 94 ASP A N 1
ATOM 752 C CA . ASP A 1 94 ? -8.594 9.572 5.674 1.00 83.31 94 ASP A CA 1
ATOM 753 C C . ASP A 1 94 ? -8.261 9.575 7.182 1.00 83.31 94 ASP A C 1
ATOM 755 O O . ASP A 1 94 ? -8.595 10.508 7.922 1.00 83.31 94 ASP A O 1
ATOM 759 N N . LEU A 1 95 ? -7.632 8.504 7.656 1.00 90.75 95 LEU A N 1
ATOM 760 C CA . LEU A 1 95 ? -7.091 8.387 9.009 1.00 90.75 95 LEU A CA 1
ATOM 761 C C . LEU A 1 95 ? -5.588 8.672 8.995 1.00 90.75 95 LEU A C 1
ATOM 763 O O . LEU A 1 95 ? -4.913 8.396 8.001 1.00 90.75 95 LEU A O 1
ATOM 767 N N . THR A 1 96 ? -5.053 9.193 10.101 1.00 93.50 96 THR A N 1
ATOM 768 C CA . THR A 1 96 ? -3.589 9.240 10.264 1.00 93.50 96 THR A CA 1
ATOM 769 C C . THR A 1 96 ? -3.031 7.823 10.320 1.00 93.50 96 THR A C 1
ATOM 771 O O . THR A 1 96 ? -3.773 6.871 10.579 1.00 93.50 96 THR A O 1
ATOM 774 N N . ASN A 1 97 ? -1.725 7.669 10.116 1.00 96.94 97 ASN A N 1
ATOM 775 C CA . ASN A 1 97 ? -1.055 6.383 10.293 1.00 96.94 97 ASN A CA 1
ATOM 776 C C . ASN A 1 97 ? -1.318 5.810 11.691 1.00 96.94 97 ASN A C 1
ATOM 778 O O . ASN A 1 97 ? -1.657 4.639 11.820 1.00 96.94 97 ASN A O 1
ATOM 782 N N . GLU A 1 98 ? -1.259 6.646 12.729 1.00 97.00 98 GLU A N 1
ATOM 783 C CA . GLU A 1 98 ? -1.462 6.228 14.118 1.00 97.00 98 GLU A CA 1
ATOM 784 C C . GLU A 1 98 ? -2.909 5.794 14.379 1.00 97.00 98 GLU A C 1
ATOM 786 O O . GLU A 1 98 ? -3.150 4.768 15.020 1.00 97.00 98 GLU A O 1
ATOM 791 N N . GLU A 1 99 ? -3.887 6.554 13.875 1.00 96.94 99 GLU A N 1
ATOM 792 C CA . GLU A 1 99 ? -5.306 6.215 13.986 1.00 96.94 99 GLU A CA 1
ATOM 793 C C . GLU A 1 99 ? -5.613 4.908 13.246 1.00 96.94 99 GLU A C 1
ATOM 795 O O . GLU A 1 99 ? -6.225 4.005 13.818 1.00 96.94 99 GLU A O 1
ATOM 800 N N . ALA A 1 100 ? -5.165 4.790 11.995 1.00 97.50 100 ALA A N 1
ATOM 801 C CA . ALA A 1 100 ? -5.388 3.615 11.163 1.00 97.50 100 ALA A CA 1
ATOM 802 C C . ALA A 1 100 ? -4.738 2.361 11.760 1.00 97.50 100 ALA A C 1
ATOM 804 O O . ALA A 1 100 ? -5.412 1.340 11.894 1.00 97.50 100 ALA A O 1
ATOM 805 N N . TYR A 1 101 ? -3.478 2.458 12.196 1.00 98.12 101 TYR A N 1
ATOM 806 C CA . TYR A 1 101 ? -2.756 1.377 12.866 1.00 98.12 101 TYR A CA 1
ATOM 807 C C . TYR A 1 101 ? -3.491 0.907 14.124 1.00 98.12 101 TYR A C 1
ATOM 809 O O . TYR A 1 101 ? -3.753 -0.282 14.296 1.00 98.12 101 TYR A O 1
ATOM 817 N N . THR A 1 102 ? -3.888 1.847 14.984 1.00 98.12 102 THR A N 1
ATOM 818 C CA . THR A 1 102 ? -4.551 1.541 16.258 1.00 98.12 102 THR A CA 1
ATOM 819 C C . THR A 1 102 ? -5.906 0.868 16.044 1.00 98.12 102 THR A C 1
ATOM 821 O O . THR A 1 102 ? -6.212 -0.128 16.701 1.00 98.12 102 THR A O 1
ATOM 824 N N . TRP A 1 103 ? -6.731 1.383 15.128 1.00 98.19 103 TRP A N 1
ATOM 825 C CA . TRP A 1 103 ? -8.038 0.788 14.837 1.00 98.19 103 TRP A CA 1
ATOM 826 C C . TRP A 1 103 ? -7.916 -0.573 14.152 1.00 98.19 103 TRP A C 1
ATOM 828 O O . TRP A 1 103 ? -8.688 -1.476 14.469 1.00 98.19 103 TRP A O 1
ATOM 838 N N . ALA A 1 104 ? -6.925 -0.757 13.279 1.00 97.19 104 ALA A N 1
ATOM 839 C CA . ALA A 1 104 ? -6.629 -2.052 12.677 1.00 97.19 104 ALA A CA 1
ATOM 840 C C . ALA A 1 104 ? -6.140 -3.072 13.718 1.00 97.19 104 ALA A C 1
ATOM 842 O O . ALA A 1 104 ? -6.554 -4.232 13.698 1.00 97.19 104 ALA A O 1
ATOM 843 N N . LYS A 1 105 ? -5.303 -2.632 14.666 1.00 96.94 105 LYS A N 1
ATOM 844 C CA . LYS A 1 105 ? -4.859 -3.427 15.816 1.00 96.94 105 LYS A CA 1
ATOM 845 C C . LYS A 1 105 ? -6.039 -3.851 16.687 1.00 96.94 105 LYS A C 1
ATOM 847 O O . LYS A 1 105 ? -6.196 -5.042 16.948 1.00 96.94 105 LYS A O 1
ATOM 852 N N . LEU A 1 106 ? -6.926 -2.919 17.047 1.00 96.62 106 LEU A N 1
ATOM 853 C CA . LEU A 1 106 ? -8.162 -3.233 17.775 1.00 96.62 106 LEU A CA 1
ATOM 854 C C . LEU A 1 106 ? -9.041 -4.227 17.029 1.00 96.62 106 LEU A C 1
ATOM 856 O O . LEU A 1 106 ? -9.496 -5.188 17.640 1.00 96.62 106 LEU A O 1
ATOM 860 N N . ALA A 1 107 ? -9.269 -4.018 15.732 1.00 95.56 107 ALA A N 1
ATOM 861 C CA . ALA A 1 107 ? -10.093 -4.913 14.931 1.00 95.56 107 ALA A CA 1
ATOM 862 C C . ALA A 1 107 ? -9.579 -6.356 15.014 1.00 95.56 107 ALA A C 1
ATOM 864 O O . ALA A 1 107 ? -10.348 -7.257 15.342 1.00 95.56 107 ALA A O 1
ATOM 865 N N . ARG A 1 108 ? -8.269 -6.561 14.818 1.00 94.12 108 ARG A N 1
ATOM 866 C CA . ARG A 1 108 ? -7.661 -7.898 14.839 1.00 94.12 108 ARG A CA 1
ATOM 867 C C . ARG A 1 108 ? -7.663 -8.540 16.225 1.00 94.12 108 ARG A C 1
ATOM 869 O O . ARG A 1 108 ? -8.076 -9.687 16.347 1.00 94.12 108 ARG A O 1
ATOM 876 N N . ILE A 1 109 ? -7.279 -7.805 17.271 1.00 94.19 109 ILE A N 1
ATOM 877 C CA . ILE A 1 109 ? -7.278 -8.314 18.659 1.00 94.19 109 ILE A CA 1
ATOM 878 C C . ILE A 1 109 ? -8.694 -8.695 19.102 1.00 94.19 109 ILE A C 1
ATOM 880 O O . ILE A 1 109 ? -8.911 -9.699 19.778 1.00 94.19 109 ILE A O 1
ATOM 884 N N . LEU A 1 110 ? -9.685 -7.898 18.699 1.00 94.56 110 LEU A N 1
ATOM 885 C CA . LEU A 1 110 ? -11.092 -8.164 18.972 1.00 94.56 110 LEU A CA 1
ATOM 886 C C . LEU A 1 110 ? -11.694 -9.191 18.006 1.00 94.56 110 LEU A C 1
ATOM 888 O O . LEU A 1 110 ? -12.912 -9.389 18.040 1.00 94.56 110 LEU A O 1
ATOM 892 N N . GLY A 1 111 ? -10.878 -9.885 17.207 1.00 92.06 111 GLY A N 1
ATOM 893 C CA . GLY A 1 111 ? -11.320 -10.927 16.285 1.00 92.06 111 GLY A CA 1
ATOM 894 C C . GLY A 1 111 ? -12.387 -10.432 15.312 1.00 92.06 111 GLY A C 1
ATOM 895 O O . GLY A 1 111 ? -13.271 -11.193 14.947 1.00 92.06 111 GLY A O 1
ATOM 896 N N . GLY A 1 112 ? -12.389 -9.147 14.968 1.00 92.19 112 GLY A N 1
ATOM 897 C CA . GLY A 1 112 ? -13.287 -8.587 13.970 1.00 92.19 112 GLY A CA 1
ATOM 898 C C . GLY A 1 112 ? -12.696 -8.733 12.575 1.00 92.19 112 GLY A C 1
ATOM 899 O O . GLY A 1 112 ? -11.481 -8.647 12.393 1.00 92.19 112 GLY A O 1
ATOM 900 N N . GLN A 1 113 ? -13.558 -8.899 11.576 1.00 90.75 113 GLN A N 1
ATOM 901 C CA . GLN A 1 113 ? -13.140 -8.722 10.188 1.00 90.75 113 GLN A CA 1
ATOM 902 C C . GLN A 1 113 ? -12.796 -7.253 9.947 1.00 90.75 113 GLN A C 1
ATOM 904 O O . GLN A 1 113 ? -13.503 -6.362 10.416 1.00 90.75 113 GLN A O 1
ATOM 909 N N . LEU A 1 114 ? -11.716 -7.001 9.221 1.00 92.00 114 LEU A N 1
ATOM 910 C CA . LEU A 1 114 ? -11.256 -5.662 8.893 1.00 92.00 114 LEU A CA 1
ATOM 911 C C . LEU A 1 114 ? -11.390 -5.444 7.391 1.00 92.00 114 LEU A C 1
ATOM 913 O O . LEU A 1 114 ? -10.985 -6.293 6.612 1.00 92.00 114 LEU A O 1
ATOM 917 N N . GLU A 1 115 ? -11.927 -4.298 7.002 1.00 90.56 115 GLU A N 1
ATOM 918 C CA . GLU A 1 115 ? -11.924 -3.827 5.621 1.00 90.56 115 GLU A CA 1
ATOM 919 C C . GLU A 1 115 ? -11.594 -2.337 5.583 1.00 90.56 115 GLU A C 1
ATOM 921 O O . GLU A 1 115 ? -11.852 -1.589 6.536 1.00 90.56 115 GLU A O 1
ATOM 926 N N . ARG A 1 116 ? -11.073 -1.875 4.447 1.00 91.31 116 ARG A N 1
ATOM 927 C CA . ARG A 1 116 ? -10.867 -0.446 4.195 1.00 91.31 116 ARG A CA 1
ATOM 928 C C . ARG A 1 116 ? -11.355 -0.034 2.821 1.00 91.31 116 ARG A C 1
ATOM 930 O O . ARG A 1 116 ? -11.233 -0.750 1.827 1.00 91.31 116 ARG A O 1
ATOM 937 N N . GLN A 1 117 ? -11.864 1.191 2.747 1.00 87.19 117 GLN A N 1
ATOM 938 C CA . GLN A 1 117 ? -12.266 1.810 1.490 1.00 87.19 117 GLN A CA 1
ATOM 939 C C . GLN A 1 117 ? -11.158 1.730 0.424 1.00 87.19 117 GLN A C 1
ATOM 941 O O . GLN A 1 117 ? -10.107 2.342 0.567 1.00 87.19 117 GLN A O 1
ATOM 946 N N . GLY A 1 118 ? -11.421 1.038 -0.688 1.00 86.31 118 GLY A N 1
ATOM 947 C CA . GLY A 1 118 ? -10.487 0.952 -1.819 1.00 86.31 118 GLY A CA 1
ATOM 948 C C . GLY A 1 118 ? -9.332 -0.041 -1.634 1.00 86.31 118 GLY A C 1
ATOM 949 O O . GLY A 1 118 ? -8.395 -0.024 -2.432 1.00 86.31 118 GLY A O 1
ATOM 950 N N . GLU A 1 119 ? -9.401 -0.909 -0.622 1.00 88.81 119 GLU A N 1
ATOM 951 C CA . GLU A 1 119 ? -8.396 -1.930 -0.302 1.00 88.81 119 GLU A CA 1
ATOM 952 C C . GLU A 1 119 ? -7.986 -2.790 -1.502 1.00 88.81 119 GLU A C 1
ATOM 954 O O . GLU A 1 119 ? -6.799 -2.856 -1.819 1.00 88.81 119 GLU A O 1
ATOM 959 N N . ALA A 1 120 ? -8.951 -3.369 -2.222 1.00 88.81 120 ALA A N 1
ATOM 960 C CA . ALA A 1 120 ? -8.662 -4.272 -3.336 1.00 88.81 120 ALA A CA 1
ATOM 961 C C . ALA A 1 120 ? -7.789 -3.621 -4.428 1.00 88.81 120 ALA A C 1
ATOM 963 O O . ALA A 1 120 ? -6.917 -4.277 -4.997 1.00 88.81 120 ALA A O 1
ATOM 964 N N . MET A 1 121 ? -7.997 -2.327 -4.708 1.00 87.88 121 MET A N 1
ATOM 965 C CA . MET A 1 121 ? -7.179 -1.592 -5.683 1.00 87.88 121 MET A CA 1
ATOM 966 C C . MET A 1 121 ? -5.779 -1.312 -5.138 1.00 87.88 121 MET A C 1
ATOM 968 O O . MET A 1 121 ? -4.803 -1.483 -5.862 1.00 87.88 121 MET A O 1
ATOM 972 N N . ALA A 1 122 ? -5.676 -0.890 -3.873 1.00 89.69 122 ALA A N 1
ATOM 973 C CA . ALA A 1 122 ? -4.393 -0.580 -3.244 1.00 89.69 122 ALA A CA 1
ATOM 974 C C . ALA A 1 122 ? -3.486 -1.818 -3.184 1.00 89.69 122 ALA A C 1
ATOM 976 O O . ALA A 1 122 ? -2.329 -1.752 -3.590 1.00 89.69 122 ALA A O 1
ATOM 977 N N . LEU A 1 123 ? -4.038 -2.969 -2.782 1.00 90.12 123 LEU A N 1
ATOM 978 C CA . LEU A 1 123 ? -3.304 -4.234 -2.738 1.00 90.12 123 LEU A CA 1
ATOM 979 C C . LEU A 1 123 ? -2.876 -4.717 -4.126 1.00 90.12 123 LEU A C 1
ATOM 981 O O . LEU A 1 123 ? -1.777 -5.237 -4.278 1.00 90.12 123 LEU A O 1
ATOM 985 N N . ALA A 1 124 ? -3.709 -4.526 -5.149 1.00 90.56 124 ALA A N 1
ATOM 986 C CA . ALA A 1 124 ? -3.334 -4.846 -6.524 1.00 90.56 124 ALA A CA 1
ATOM 987 C C . ALA A 1 124 ? -2.156 -4.002 -7.031 1.00 90.56 124 ALA A C 1
ATOM 989 O O . ALA A 1 124 ? -1.230 -4.532 -7.641 1.00 90.56 124 ALA A O 1
ATOM 990 N N . VAL A 1 125 ? -2.162 -2.697 -6.750 1.00 92.12 125 VAL A N 1
ATOM 991 C CA . VAL A 1 125 ? -1.045 -1.804 -7.095 1.00 92.12 125 VAL A CA 1
ATOM 992 C C . VAL A 1 125 ? 0.225 -2.211 -6.342 1.00 92.12 125 VAL A C 1
ATOM 994 O O . VAL A 1 125 ? 1.277 -2.353 -6.963 1.00 92.12 125 VAL A O 1
ATOM 997 N N . ALA A 1 126 ? 0.116 -2.476 -5.036 1.00 92.44 126 ALA A N 1
ATOM 998 C CA . ALA A 1 126 ? 1.230 -2.926 -4.206 1.00 92.44 126 ALA A CA 1
ATOM 999 C C . ALA A 1 126 ? 1.842 -4.242 -4.711 1.00 92.44 126 ALA A C 1
ATOM 1001 O O . ALA A 1 126 ? 3.057 -4.320 -4.877 1.00 92.44 126 ALA A O 1
ATOM 1002 N N . ARG A 1 127 ? 1.020 -5.247 -5.053 1.00 90.31 127 ARG A N 1
ATOM 1003 C CA . ARG A 1 127 ? 1.493 -6.509 -5.656 1.00 90.31 127 ARG A CA 1
ATOM 1004 C C . ARG A 1 127 ? 2.187 -6.294 -6.997 1.00 90.31 127 ARG A C 1
ATOM 1006 O O . ARG A 1 127 ? 3.189 -6.950 -7.279 1.00 90.31 127 ARG A O 1
ATOM 1013 N N . GLY A 1 128 ? 1.685 -5.370 -7.817 1.00 91.19 128 GLY A N 1
ATOM 1014 C CA . GLY A 1 128 ? 2.324 -4.994 -9.077 1.00 91.19 128 GLY A CA 1
ATOM 1015 C C . GLY A 1 128 ? 3.752 -4.486 -8.865 1.00 91.19 128 GLY A C 1
ATOM 1016 O O . GLY A 1 128 ? 4.657 -4.891 -9.5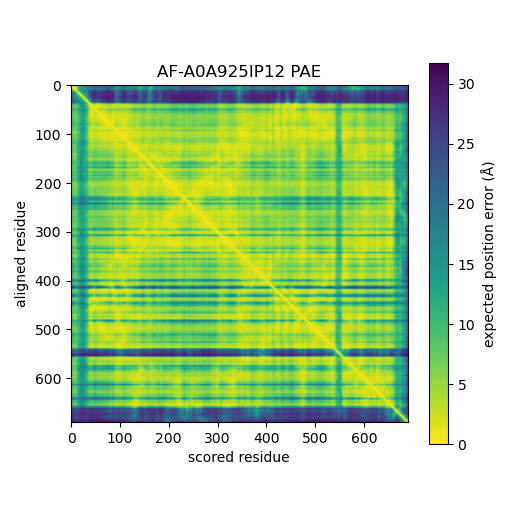91 1.00 91.19 128 GLY A O 1
ATOM 1017 N N . PHE A 1 129 ? 3.982 -3.658 -7.844 1.00 94.19 129 PHE A N 1
ATOM 1018 C CA . PHE A 1 129 ? 5.327 -3.196 -7.497 1.00 94.19 129 PHE A CA 1
ATOM 1019 C C . PHE A 1 129 ? 6.174 -4.271 -6.819 1.00 94.19 129 PHE A C 1
ATOM 1021 O O . PHE A 1 129 ? 7.304 -4.486 -7.253 1.00 94.19 129 PHE A O 1
ATOM 1028 N N . GLU A 1 130 ? 5.631 -4.989 -5.831 1.00 89.75 130 GLU A N 1
ATOM 1029 C CA . GLU A 1 130 ? 6.364 -6.014 -5.073 1.00 89.75 130 GLU A CA 1
ATOM 1030 C C . GLU A 1 130 ? 6.889 -7.101 -6.017 1.00 89.75 130 GLU A C 1
ATOM 1032 O O . GLU A 1 130 ? 8.081 -7.390 -6.032 1.00 89.75 130 GLU A O 1
ATOM 1037 N N . SER A 1 131 ? 6.048 -7.591 -6.929 1.00 86.06 131 SER A N 1
ATOM 1038 C CA . SER A 1 131 ? 6.457 -8.583 -7.932 1.00 86.06 131 SER A CA 1
ATOM 1039 C C . SER A 1 131 ? 7.468 -8.063 -8.964 1.00 86.06 131 SER A C 1
ATOM 1041 O O . SER A 1 131 ? 8.132 -8.872 -9.612 1.00 86.06 131 SER A O 1
ATOM 1043 N N . THR A 1 132 ? 7.588 -6.742 -9.161 1.00 91.31 132 THR A N 1
ATOM 1044 C CA . THR A 1 132 ? 8.521 -6.135 -10.132 1.00 91.31 132 THR A CA 1
ATOM 1045 C C . THR A 1 132 ? 9.849 -5.747 -9.507 1.00 91.31 132 THR A C 1
ATOM 1047 O O . THR A 1 132 ? 10.893 -6.037 -10.084 1.00 91.31 132 THR A O 1
ATOM 1050 N N . PHE A 1 133 ? 9.807 -5.082 -8.357 1.00 91.56 133 PHE A N 1
ATOM 1051 C CA . PHE A 1 133 ? 10.947 -4.408 -7.738 1.00 91.56 133 PHE A CA 1
ATOM 1052 C C . PHE A 1 133 ? 11.274 -4.952 -6.342 1.00 91.56 133 PHE A C 1
ATOM 1054 O O . PHE A 1 133 ? 12.229 -4.496 -5.719 1.00 91.56 133 PHE A O 1
ATOM 1061 N N . GLY A 1 134 ? 10.472 -5.883 -5.814 1.00 85.50 134 GLY A N 1
ATOM 1062 C CA . GLY A 1 134 ? 10.621 -6.408 -4.455 1.00 85.50 134 GLY A CA 1
ATOM 1063 C C . GLY A 1 134 ? 10.135 -5.457 -3.358 1.00 85.50 134 GLY A C 1
ATOM 1064 O O . GLY A 1 134 ? 10.331 -5.718 -2.173 1.00 85.50 134 GLY A O 1
ATOM 1065 N N . GLN A 1 135 ? 9.520 -4.335 -3.739 1.00 89.00 135 GLN A N 1
ATOM 1066 C CA . GLN A 1 135 ? 8.974 -3.339 -2.821 1.00 89.00 135 GLN A CA 1
ATOM 1067 C C . GLN A 1 135 ? 7.521 -3.024 -3.191 1.00 89.00 135 GLN A C 1
ATOM 1069 O O . GLN A 1 135 ? 7.236 -2.836 -4.371 1.00 89.00 135 GLN A O 1
ATOM 1074 N N . PRO A 1 136 ? 6.595 -2.927 -2.224 1.00 91.44 136 PRO A N 1
ATOM 1075 C CA . PRO A 1 136 ? 5.155 -2.826 -2.482 1.00 91.44 136 PRO A CA 1
ATOM 1076 C C . PRO A 1 136 ? 4.668 -1.395 -2.780 1.00 91.44 136 PRO A C 1
ATOM 1078 O O . PRO A 1 136 ? 3.534 -1.038 -2.468 1.00 91.44 136 PRO A O 1
ATOM 1081 N N . ALA A 1 137 ? 5.515 -0.549 -3.365 1.00 92.56 137 ALA A N 1
ATOM 1082 C CA . ALA A 1 137 ? 5.204 0.853 -3.622 1.00 92.56 137 ALA A CA 1
ATOM 1083 C C . ALA A 1 137 ? 6.025 1.423 -4.789 1.00 92.56 137 ALA A C 1
ATOM 1085 O O . ALA A 1 137 ? 6.966 0.796 -5.280 1.00 92.56 137 ALA A O 1
ATOM 1086 N N . ALA A 1 138 ? 5.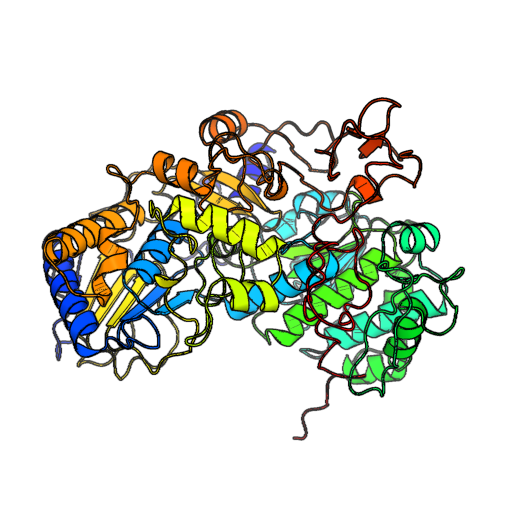637 2.613 -5.251 1.00 93.38 138 ALA A N 1
ATOM 1087 C CA . ALA A 1 138 ? 6.233 3.236 -6.423 1.00 93.38 138 ALA A CA 1
ATOM 1088 C C . ALA A 1 138 ? 7.737 3.525 -6.227 1.00 93.38 138 ALA A C 1
ATOM 1090 O O . ALA A 1 138 ? 8.141 4.005 -5.157 1.00 93.38 138 ALA A O 1
ATOM 1091 N N . PRO A 1 139 ? 8.569 3.271 -7.257 1.00 93.75 139 PRO A N 1
ATOM 1092 C CA . PRO A 1 139 ? 10.004 3.491 -7.162 1.00 93.75 139 PRO A CA 1
ATOM 1093 C C . PRO A 1 139 ? 10.380 4.972 -7.123 1.00 93.75 139 PRO A C 1
ATOM 1095 O O . PRO A 1 139 ? 11.346 5.314 -6.451 1.00 93.75 139 PRO A O 1
ATOM 1098 N N . ASN A 1 140 ? 9.605 5.842 -7.773 1.00 93.62 140 ASN A N 1
ATOM 1099 C CA . ASN A 1 140 ? 9.825 7.287 -7.809 1.00 93.62 140 ASN A CA 1
ATOM 1100 C C . ASN A 1 140 ? 8.681 8.035 -7.127 1.00 93.62 140 ASN A C 1
ATOM 1102 O O . ASN A 1 140 ? 7.584 7.501 -6.930 1.00 93.62 140 ASN A O 1
ATOM 1106 N N . HIS A 1 141 ? 8.922 9.308 -6.821 1.00 88.62 141 HIS A N 1
ATOM 1107 C CA . HIS A 1 141 ? 7.930 10.170 -6.194 1.00 88.62 141 HIS A CA 1
ATOM 1108 C C . HIS A 1 141 ? 7.510 11.327 -7.103 1.00 88.62 141 HIS A C 1
ATOM 1110 O O . HIS A 1 141 ? 8.192 11.770 -8.025 1.00 88.62 141 HIS A O 1
ATOM 1116 N N . TRP A 1 142 ? 6.328 11.857 -6.831 1.00 86.62 142 TRP A N 1
ATOM 1117 C CA . TRP A 1 142 ? 5.644 12.786 -7.722 1.00 86.62 142 TRP A CA 1
ATOM 1118 C C . TRP A 1 142 ? 6.275 14.194 -7.780 1.00 86.62 142 TRP A C 1
ATOM 1120 O O . TRP A 1 142 ? 6.030 14.927 -8.737 1.00 86.62 142 TRP A O 1
ATOM 1130 N N . LEU A 1 143 ? 7.110 14.587 -6.807 1.00 84.69 143 LEU A N 1
ATOM 1131 C CA . LEU A 1 143 ? 7.875 15.849 -6.878 1.00 84.69 143 LEU A CA 1
ATOM 1132 C C . LEU A 1 143 ? 8.890 15.859 -8.035 1.00 84.69 143 LEU A C 1
ATOM 1134 O O . LEU A 1 143 ? 9.174 16.925 -8.579 1.00 84.69 143 LEU A O 1
ATOM 1138 N N . GLU A 1 144 ? 9.378 14.690 -8.457 1.00 86.00 144 GLU A N 1
ATOM 1139 C CA . GLU A 1 144 ? 10.339 14.568 -9.559 1.00 86.00 144 GLU A CA 1
ATOM 1140 C C . GLU A 1 144 ? 9.709 14.849 -10.930 1.00 86.00 144 GLU A C 1
ATOM 1142 O O . GLU A 1 144 ? 10.427 15.076 -11.903 1.00 86.00 144 GLU A O 1
ATOM 1147 N N . LEU A 1 145 ? 8.370 14.906 -11.024 1.00 88.25 145 LEU A N 1
ATOM 1148 C CA . LEU A 1 145 ? 7.650 15.197 -12.274 1.00 88.25 145 LEU A CA 1
ATOM 1149 C C . LEU A 1 145 ? 8.002 16.570 -12.870 1.00 88.25 145 LEU A C 1
ATOM 1151 O O . LEU A 1 145 ? 7.798 16.804 -14.064 1.00 88.25 145 LEU A O 1
ATOM 1155 N N . ALA A 1 146 ? 8.567 17.474 -12.064 1.00 85.88 146 ALA A N 1
ATOM 1156 C CA . ALA A 1 146 ? 9.097 18.747 -12.544 1.00 85.88 146 ALA A CA 1
ATOM 1157 C C . ALA A 1 146 ? 10.347 18.575 -13.431 1.00 85.88 146 ALA A C 1
ATOM 1159 O O . ALA A 1 146 ? 10.667 19.465 -14.226 1.00 85.88 146 ALA A O 1
ATOM 1160 N N . HIS A 1 147 ? 11.030 17.435 -13.312 1.00 87.38 147 HIS A N 1
ATOM 1161 C CA . HIS A 1 147 ? 12.292 17.109 -13.975 1.00 87.38 147 HIS A CA 1
ATOM 1162 C C . HIS A 1 147 ? 12.145 16.079 -15.101 1.00 87.38 147 HIS A C 1
ATOM 1164 O O . HIS A 1 147 ? 13.075 15.910 -15.893 1.00 87.38 147 HIS A O 1
ATOM 1170 N N . SER A 1 148 ? 10.978 15.446 -15.236 1.00 91.38 148 SER A N 1
ATOM 1171 C CA . SER A 1 148 ? 10.666 14.572 -16.367 1.00 91.38 148 SER A CA 1
ATOM 1172 C C . SER A 1 148 ? 10.682 15.350 -17.688 1.00 91.38 148 SER A C 1
ATOM 1174 O O . SER A 1 148 ? 10.189 16.480 -17.772 1.00 91.38 148 SER A O 1
ATOM 1176 N N . ARG A 1 149 ? 11.214 14.740 -18.755 1.00 93.69 149 ARG A N 1
ATOM 1177 C CA . ARG A 1 149 ? 11.123 15.286 -20.125 1.00 93.69 149 ARG A CA 1
ATOM 1178 C C . ARG A 1 149 ? 9.910 14.766 -20.879 1.00 93.69 149 ARG A C 1
ATOM 1180 O O . ARG A 1 149 ? 9.386 15.476 -21.736 1.00 93.69 149 ARG A O 1
ATOM 1187 N N . THR A 1 150 ? 9.444 13.572 -20.533 1.00 95.06 150 THR A N 1
ATOM 1188 C CA . THR A 1 150 ? 8.187 13.009 -21.031 1.00 95.06 150 THR A CA 1
ATOM 1189 C C . THR A 1 150 ? 7.390 12.440 -19.877 1.00 95.06 150 THR A C 1
ATOM 1191 O O . THR A 1 150 ? 7.951 11.839 -18.962 1.00 95.06 150 THR A O 1
ATOM 1194 N N . ILE A 1 151 ? 6.078 12.639 -19.920 1.00 95.75 151 ILE A N 1
ATOM 1195 C CA . ILE A 1 151 ? 5.143 12.141 -18.920 1.00 95.75 151 ILE A CA 1
ATOM 1196 C C . ILE A 1 151 ? 4.013 11.411 -19.642 1.00 95.75 151 ILE A C 1
ATOM 1198 O O . ILE A 1 151 ? 3.350 11.987 -20.507 1.00 95.75 151 ILE A O 1
ATOM 1202 N N . LEU A 1 152 ? 3.788 10.152 -19.269 1.00 96.88 152 LEU A N 1
ATOM 1203 C CA . LEU A 1 152 ? 2.649 9.349 -19.712 1.00 96.88 152 LEU A CA 1
ATOM 1204 C C . LEU A 1 152 ? 1.671 9.179 -18.548 1.00 96.88 152 LEU A C 1
ATOM 1206 O O . LEU A 1 152 ? 1.994 8.503 -17.578 1.00 96.88 152 LEU A O 1
ATOM 1210 N N . LEU A 1 153 ? 0.484 9.774 -18.646 1.00 95.50 153 LEU A N 1
ATOM 1211 C CA . LEU A 1 153 ? -0.585 9.638 -17.658 1.00 95.50 153 LEU A CA 1
ATOM 1212 C C . LEU A 1 153 ? -1.532 8.488 -18.030 1.00 95.50 153 LEU A C 1
ATOM 1214 O O . LEU A 1 153 ? -2.022 8.431 -19.162 1.00 95.50 153 LEU A O 1
ATOM 1218 N N . LEU A 1 154 ? -1.821 7.625 -17.057 1.00 94.19 154 LEU A N 1
ATOM 1219 C CA . LEU A 1 154 ? -2.721 6.471 -17.147 1.00 94.19 154 LEU A CA 1
ATOM 1220 C C . LEU A 1 154 ? -3.776 6.515 -16.032 1.00 94.19 154 LEU A C 1
ATOM 1222 O O . LEU A 1 154 ? -3.535 7.123 -14.989 1.00 94.19 154 LEU A O 1
ATOM 1226 N N . GLY A 1 155 ? -4.893 5.805 -16.211 1.00 91.00 155 GLY A N 1
ATOM 1227 C CA . GLY A 1 155 ? -5.924 5.631 -15.178 1.00 91.00 155 GLY A CA 1
ATOM 1228 C C . GLY A 1 155 ? -6.888 6.817 -15.057 1.00 91.00 155 GLY A C 1
ATOM 1229 O O . GLY A 1 155 ? -7.074 7.555 -16.025 1.00 91.00 155 GLY A O 1
ATOM 1230 N N . ASP A 1 156 ? -7.541 7.000 -13.903 1.00 87.56 156 ASP A N 1
ATOM 1231 C CA . ASP A 1 156 ? -8.619 7.996 -13.772 1.00 87.56 156 ASP A CA 1
ATOM 1232 C C . ASP A 1 156 ? -8.101 9.410 -13.487 1.00 87.56 156 ASP A C 1
ATOM 1234 O O . ASP A 1 156 ? -7.865 9.776 -12.339 1.00 87.56 156 ASP A O 1
ATOM 1238 N N . LEU A 1 157 ? -7.987 10.257 -14.514 1.00 86.69 157 LEU A N 1
ATOM 1239 C CA . LEU A 1 157 ? -7.516 11.633 -14.335 1.00 86.69 157 LEU A CA 1
ATOM 1240 C C . LEU A 1 157 ? -8.630 12.614 -13.953 1.00 86.69 157 LEU A C 1
ATOM 1242 O O . LEU A 1 157 ? -8.334 13.791 -13.784 1.00 86.69 157 LEU A O 1
ATOM 1246 N N . ASN A 1 158 ? -9.879 12.198 -13.747 1.00 81.81 158 ASN A N 1
ATOM 1247 C CA . ASN A 1 158 ? -10.923 13.133 -13.306 1.00 81.81 158 ASN A CA 1
ATOM 1248 C C . ASN A 1 158 ? -10.859 13.452 -11.803 1.00 81.81 158 ASN A C 1
ATOM 1250 O O . ASN A 1 158 ? -11.519 14.384 -11.337 1.00 81.81 158 ASN A O 1
ATOM 1254 N N . GLN A 1 159 ? -10.047 12.722 -11.036 1.00 76.19 159 GLN A N 1
ATOM 1255 C CA . GLN A 1 159 ? -9.846 13.001 -9.618 1.00 76.19 159 GLN A CA 1
ATOM 1256 C C . GLN A 1 159 ? -8.883 14.187 -9.395 1.00 76.19 159 GLN A C 1
ATOM 1258 O O . GLN A 1 159 ? -7.964 14.445 -10.192 1.00 76.19 159 GLN A O 1
ATOM 1263 N N . PRO A 1 160 ? -9.049 14.922 -8.281 1.00 68.19 160 PRO A N 1
ATOM 1264 C CA . PRO A 1 160 ? -8.209 16.068 -7.958 1.00 68.19 160 PRO A CA 1
ATOM 1265 C C . PRO A 1 160 ? -6.885 15.633 -7.332 1.00 68.19 160 PRO A C 1
ATOM 1267 O O . PRO A 1 160 ? -6.732 15.696 -6.120 1.00 68.19 160 PRO A O 1
ATOM 1270 N N . TYR A 1 161 ? -5.909 15.227 -8.139 1.00 75.38 161 TYR A N 1
ATOM 1271 C CA . TYR A 1 161 ? -4.562 14.944 -7.634 1.00 75.38 161 TYR A CA 1
ATOM 1272 C C . TYR A 1 161 ? -3.732 16.237 -7.553 1.00 75.38 161 TYR A C 1
ATOM 1274 O O . TYR A 1 161 ? -3.375 16.778 -8.603 1.00 75.38 161 TYR A O 1
ATOM 1282 N N . PRO A 1 162 ? -3.357 16.740 -6.358 1.00 66.69 162 PRO A N 1
ATOM 1283 C CA . PRO A 1 162 ? -2.523 17.942 -6.244 1.00 66.69 162 PRO A CA 1
ATOM 1284 C C . PRO A 1 162 ? -1.159 17.777 -6.923 1.00 66.69 162 PRO A C 1
ATOM 1286 O O . PRO A 1 162 ? -0.649 18.719 -7.523 1.00 66.69 162 PRO A O 1
ATOM 1289 N N . ALA A 1 163 ? -0.626 16.552 -6.915 1.00 75.19 163 ALA A N 1
ATOM 1290 C CA . ALA A 1 163 ? 0.610 16.162 -7.584 1.00 75.19 163 ALA A CA 1
ATOM 1291 C C . ALA A 1 163 ? 0.635 16.473 -9.095 1.00 75.19 163 ALA A C 1
ATOM 1293 O O . ALA A 1 163 ? 1.711 16.689 -9.648 1.00 75.19 163 ALA A O 1
ATOM 1294 N N . LYS A 1 164 ? -0.526 16.602 -9.763 1.00 77.44 164 LYS A N 1
ATOM 1295 C CA . LYS A 1 164 ? -0.599 17.079 -11.157 1.00 77.44 164 LYS A CA 1
ATOM 1296 C C . LYS A 1 164 ? 0.043 18.457 -11.350 1.00 77.44 164 LYS A C 1
ATOM 1298 O O . LYS A 1 164 ? 0.483 18.770 -12.448 1.00 77.44 164 LYS A O 1
ATOM 1303 N N . GLN A 1 165 ? 0.123 19.281 -10.303 1.00 75.00 165 GLN A N 1
ATOM 1304 C CA . GLN A 1 165 ? 0.768 20.598 -10.365 1.00 75.00 165 GLN A CA 1
ATOM 1305 C C . GLN A 1 165 ? 2.289 20.514 -10.556 1.00 75.00 165 GLN A C 1
ATOM 1307 O O . GLN A 1 165 ? 2.892 21.500 -10.975 1.00 75.00 165 GLN A O 1
ATOM 1312 N N . MET A 1 166 ? 2.899 19.357 -10.274 1.00 81.81 166 MET A N 1
ATOM 1313 C CA . MET A 1 166 ? 4.325 19.124 -10.509 1.00 81.81 166 MET A CA 1
ATOM 1314 C C . MET A 1 166 ? 4.639 18.711 -11.937 1.00 81.81 166 MET A C 1
ATOM 1316 O O . MET A 1 166 ? 5.808 18.705 -12.305 1.00 81.81 166 MET A O 1
ATOM 1320 N N . ILE A 1 167 ? 3.627 18.391 -12.748 1.00 83.75 167 ILE A N 1
ATOM 1321 C CA . ILE A 1 167 ? 3.824 18.054 -14.156 1.00 83.75 167 ILE A CA 1
ATOM 1322 C C . ILE A 1 167 ? 4.525 19.232 -14.834 1.00 83.75 167 ILE A C 1
ATOM 1324 O O . ILE A 1 167 ? 3.991 20.343 -14.926 1.00 83.75 167 ILE A O 1
ATOM 1328 N N . SER A 1 168 ? 5.748 18.986 -15.298 1.00 79.94 168 SER A N 1
ATOM 1329 C CA . SER A 1 168 ? 6.549 20.003 -15.960 1.00 79.94 168 SER A CA 1
ATOM 1330 C C . SER A 1 168 ? 5.851 20.508 -17.217 1.00 79.94 168 SER A C 1
ATOM 1332 O O . SER A 1 168 ? 5.553 19.745 -18.133 1.00 79.94 168 SER A O 1
ATOM 1334 N N . LYS A 1 169 ? 5.677 21.829 -17.326 1.00 81.81 169 LYS A N 1
ATOM 1335 C CA . LYS A 1 169 ? 5.175 22.464 -18.560 1.00 81.81 169 LYS A CA 1
ATOM 1336 C C . LYS A 1 169 ? 6.124 22.303 -19.752 1.00 81.81 169 LYS A C 1
ATOM 1338 O O . LYS A 1 169 ? 5.736 22.598 -20.876 1.00 81.81 169 LYS A O 1
ATOM 1343 N N . ARG A 1 170 ? 7.378 21.907 -19.504 1.00 85.81 170 ARG A N 1
ATOM 1344 C CA . ARG A 1 170 ? 8.378 21.624 -20.544 1.00 85.81 170 ARG A CA 1
ATOM 1345 C C . ARG A 1 170 ? 8.366 20.159 -20.972 1.00 85.81 170 ARG A C 1
ATOM 1347 O O . ARG A 1 170 ? 8.992 19.841 -21.979 1.00 85.81 170 ARG A O 1
ATOM 1354 N N . ALA A 1 171 ? 7.704 19.283 -20.214 1.00 91.25 171 ALA A N 1
ATOM 1355 C CA . ALA A 1 171 ? 7.609 17.880 -20.569 1.00 91.25 171 ALA A CA 1
ATOM 1356 C C . ALA A 1 171 ? 6.645 17.683 -21.738 1.00 91.25 171 ALA A C 1
ATOM 1358 O O . ALA A 1 171 ? 5.599 18.331 -21.832 1.00 91.25 171 ALA A O 1
ATOM 1359 N N . ARG A 1 172 ? 6.963 16.721 -22.601 1.00 94.00 172 ARG A N 1
ATOM 1360 C CA . ARG A 1 172 ? 5.986 16.154 -23.528 1.00 94.00 172 ARG A CA 1
ATOM 1361 C C . ARG A 1 172 ? 4.980 15.342 -22.721 1.00 94.00 172 ARG A C 1
ATOM 1363 O O . ARG A 1 172 ? 5.344 14.361 -22.079 1.00 94.00 172 ARG A O 1
ATOM 1370 N N . LEU A 1 173 ? 3.723 15.768 -22.739 1.00 95.50 173 LEU A N 1
ATOM 1371 C CA . LEU A 1 173 ? 2.653 15.151 -21.962 1.00 95.50 173 LEU A CA 1
ATOM 1372 C C . LEU A 1 173 ? 1.752 14.303 -22.861 1.00 95.50 173 LEU A C 1
ATOM 1374 O O . LEU A 1 173 ? 1.199 14.813 -23.838 1.00 95.50 173 LEU A O 1
ATOM 1378 N N . PHE A 1 174 ? 1.568 13.040 -22.486 1.00 96.81 174 PHE A N 1
ATOM 1379 C CA . PHE A 1 174 ? 0.605 12.119 -23.080 1.00 96.81 174 PHE A CA 1
ATOM 1380 C C . PHE A 1 174 ? -0.417 11.686 -22.031 1.00 96.81 174 PHE A C 1
ATOM 1382 O O . PHE A 1 174 ? -0.047 11.340 -20.913 1.00 96.81 174 PHE A O 1
ATOM 1389 N N . GLN A 1 175 ? -1.697 11.677 -22.394 1.00 95.81 175 GLN A N 1
ATOM 1390 C CA . GLN A 1 175 ? -2.781 11.168 -21.553 1.00 95.81 175 GLN A CA 1
ATOM 1391 C C . GLN A 1 175 ? -3.439 9.983 -22.259 1.00 95.81 175 GLN A C 1
ATOM 1393 O O . GLN A 1 175 ? -4.196 10.186 -23.205 1.00 95.81 175 GLN A O 1
ATOM 1398 N N . ALA A 1 176 ? -3.140 8.759 -21.824 1.00 95.31 176 ALA A N 1
ATOM 1399 C CA . ALA A 1 176 ? -3.723 7.534 -22.366 1.00 95.31 176 ALA A CA 1
ATOM 1400 C C . ALA A 1 176 ? -4.753 6.977 -21.384 1.00 95.31 176 ALA A C 1
ATOM 1402 O O . ALA A 1 176 ? -4.451 6.143 -20.531 1.00 95.31 176 ALA A O 1
ATOM 1403 N N . THR A 1 177 ? -5.971 7.505 -21.473 1.00 91.81 177 THR A N 1
ATOM 1404 C CA . THR A 1 177 ? -7.054 7.202 -20.535 1.00 91.81 177 THR A CA 1
ATOM 1405 C C . THR A 1 177 ? -8.425 7.478 -21.165 1.00 91.81 177 THR A C 1
ATOM 1407 O O . THR A 1 177 ? -8.544 8.392 -21.991 1.00 91.81 177 THR A O 1
ATOM 1410 N N . PRO A 1 178 ? -9.480 6.737 -20.773 1.00 87.75 178 PRO A N 1
ATOM 1411 C CA . PRO A 1 178 ? -10.858 7.103 -21.091 1.00 87.75 178 PRO A CA 1
ATOM 1412 C C . PRO A 1 178 ? -11.332 8.383 -20.373 1.00 87.75 178 PRO A C 1
ATOM 1414 O O . PRO A 1 178 ? -12.298 9.002 -20.818 1.00 87.75 178 PRO A O 1
ATOM 1417 N N . THR A 1 179 ? -10.677 8.806 -19.285 1.00 89.38 179 THR A N 1
ATOM 1418 C CA . THR A 1 179 ? -11.052 9.977 -18.471 1.00 89.38 179 THR A CA 1
ATOM 1419 C C . THR A 1 179 ? -9.930 11.026 -18.411 1.00 89.38 179 THR A C 1
ATOM 1421 O O . THR A 1 179 ? -9.316 11.222 -17.363 1.00 89.38 179 THR A O 1
ATOM 1424 N N . PRO A 1 180 ? -9.626 11.717 -19.530 1.00 90.56 180 PRO A N 1
ATOM 1425 C CA . PRO A 1 180 ? -8.524 12.674 -19.590 1.00 90.56 180 PRO A CA 1
ATOM 1426 C C . PRO A 1 180 ? -8.827 13.980 -18.847 1.00 90.56 180 PRO A C 1
ATOM 1428 O O . PRO A 1 180 ? -9.946 14.495 -18.888 1.00 90.56 180 PRO A O 1
ATOM 1431 N N . ASP A 1 181 ? -7.786 14.591 -18.281 1.00 89.06 181 ASP A N 1
ATOM 1432 C CA . ASP A 1 181 ? -7.846 15.937 -17.714 1.00 89.06 181 ASP A CA 1
ATOM 1433 C C . ASP A 1 181 ? -7.431 16.959 -18.779 1.00 89.06 181 ASP A C 1
ATOM 1435 O O . ASP A 1 181 ? -6.250 17.243 -19.009 1.00 89.06 181 ASP A O 1
ATOM 1439 N N . ARG A 1 182 ? -8.431 17.530 -19.455 1.00 88.81 182 ARG A N 1
ATOM 1440 C CA . ARG A 1 182 ? -8.212 18.506 -20.532 1.00 88.81 182 ARG A CA 1
ATOM 1441 C C . ARG A 1 182 ? -7.513 19.781 -20.049 1.00 88.81 182 ARG A C 1
ATOM 1443 O O . ARG A 1 182 ? -6.898 20.458 -20.869 1.00 88.81 182 ARG A O 1
ATOM 1450 N N . ALA A 1 183 ? -7.568 20.106 -18.754 1.00 86.06 183 ALA A N 1
ATOM 1451 C CA . ALA A 1 183 ? -6.925 21.302 -18.214 1.00 86.06 183 ALA A CA 1
ATOM 1452 C C . ALA A 1 183 ? -5.393 21.175 -18.147 1.00 86.06 183 ALA A C 1
ATOM 1454 O O . ALA A 1 183 ? -4.702 22.194 -18.121 1.00 86.06 183 ALA A O 1
ATOM 1455 N N . LEU A 1 184 ? -4.852 19.950 -18.159 1.00 86.25 184 LEU A N 1
ATOM 1456 C CA . LEU A 1 184 ? -3.404 19.714 -18.202 1.00 86.25 184 LEU A CA 1
ATOM 1457 C C . LEU A 1 184 ? -2.795 19.946 -19.594 1.00 86.25 184 LEU A C 1
ATOM 1459 O O . LEU A 1 184 ? -1.585 20.136 -19.705 1.00 86.25 184 LEU A O 1
ATOM 1463 N N . GLY A 1 185 ? -3.612 19.951 -20.653 1.00 88.69 185 GLY A N 1
ATOM 1464 C CA . GLY A 1 185 ? -3.135 20.000 -22.035 1.00 88.69 185 GLY A CA 1
ATOM 1465 C C . GLY A 1 185 ? -2.389 18.725 -22.452 1.00 88.69 185 GLY A C 1
ATOM 1466 O O . GLY A 1 185 ? -2.643 17.637 -21.933 1.00 88.69 185 GLY A O 1
ATOM 1467 N N . GLY A 1 186 ? -1.465 18.851 -23.407 1.00 91.81 186 GLY A N 1
ATOM 1468 C CA . GLY A 1 186 ? -0.724 17.715 -23.963 1.00 91.81 186 GLY A CA 1
ATOM 1469 C C . GLY A 1 186 ? -1.512 16.904 -24.997 1.00 91.81 186 GLY A C 1
ATOM 1470 O O . GLY A 1 186 ? -2.607 17.276 -25.417 1.00 91.81 186 GLY A O 1
ATOM 1471 N N . SER A 1 187 ? -0.924 15.790 -25.428 1.00 95.19 187 SER A N 1
ATOM 1472 C CA . SER A 1 187 ? -1.530 14.873 -26.394 1.00 95.19 187 SER A CA 1
ATOM 1473 C C . SER A 1 187 ? -2.487 13.920 -25.685 1.00 95.19 187 SER A C 1
ATOM 1475 O O . SER A 1 187 ? -2.074 13.147 -24.822 1.00 95.19 187 SER A O 1
ATOM 1477 N N . ILE A 1 188 ? -3.765 13.955 -26.057 1.00 95.62 188 ILE A N 1
ATOM 1478 C CA . ILE A 1 188 ? -4.789 13.070 -25.494 1.00 95.62 188 ILE A CA 1
ATOM 1479 C C . ILE A 1 188 ? -4.996 11.881 -26.434 1.00 95.62 188 ILE A C 1
ATOM 1481 O O . ILE A 1 188 ? -5.357 12.049 -27.596 1.00 95.62 188 ILE A O 1
ATOM 1485 N N . LEU A 1 189 ? -4.798 10.679 -25.900 1.00 95.38 189 LEU A N 1
ATOM 1486 C CA . LEU A 1 189 ? -5.111 9.403 -26.527 1.00 95.38 189 LEU A CA 1
ATOM 1487 C C . LEU A 1 189 ? -6.394 8.873 -25.877 1.00 95.38 189 LEU A C 1
ATOM 1489 O O . LEU A 1 189 ? -6.351 8.169 -24.868 1.00 95.38 189 LEU A O 1
ATOM 1493 N N . SER A 1 190 ? -7.545 9.265 -26.430 1.00 90.94 190 SER A N 1
ATOM 1494 C CA . SER A 1 190 ? -8.861 8.815 -25.961 1.00 90.94 190 SER A CA 1
ATOM 1495 C C . SER A 1 190 ? -9.095 7.362 -26.352 1.00 90.94 190 SER A C 1
ATOM 1497 O O . SER A 1 190 ? -9.602 7.065 -27.428 1.00 90.94 190 SER A O 1
ATOM 1499 N N . ILE A 1 191 ? -8.678 6.465 -25.470 1.00 92.75 191 ILE A N 1
ATOM 1500 C CA . ILE A 1 191 ? -8.785 5.022 -25.651 1.00 92.75 191 ILE A CA 1
ATOM 1501 C C . ILE A 1 191 ? -10.136 4.486 -25.167 1.00 92.75 191 ILE A C 1
ATOM 1503 O O . ILE A 1 191 ? -10.794 5.062 -24.298 1.00 92.75 191 ILE A O 1
ATOM 1507 N N . THR A 1 192 ? -10.508 3.318 -25.680 1.00 92.38 192 THR A N 1
ATOM 1508 C CA . THR A 1 192 ? -11.618 2.516 -25.159 1.00 92.38 192 THR A CA 1
ATOM 1509 C C . THR A 1 192 ? -11.361 2.179 -23.680 1.00 92.38 192 THR A C 1
ATOM 1511 O O . THR A 1 192 ? -10.232 1.808 -23.337 1.00 92.38 192 THR A O 1
ATOM 1514 N N . PRO A 1 193 ? -12.353 2.288 -22.776 1.00 89.06 193 PRO A N 1
ATOM 1515 C CA . PRO A 1 193 ? -12.158 1.951 -21.367 1.00 89.06 193 PRO A CA 1
ATOM 1516 C C . PRO A 1 193 ? -11.571 0.548 -21.176 1.00 89.06 193 PRO A C 1
ATOM 1518 O O . PRO A 1 193 ? -11.997 -0.390 -21.845 1.00 89.06 193 PRO A O 1
ATOM 1521 N N . GLN A 1 194 ? -10.626 0.404 -20.239 1.00 84.69 194 GLN A N 1
ATOM 1522 C CA . GLN A 1 194 ? -9.928 -0.854 -19.918 1.00 84.69 194 GLN A CA 1
ATOM 1523 C C . GLN A 1 194 ? -8.968 -1.376 -21.009 1.00 84.69 194 GLN A C 1
ATOM 1525 O O . GLN A 1 194 ? -8.416 -2.466 -20.862 1.00 84.69 194 GLN A O 1
ATOM 1530 N N . SER A 1 195 ? -8.722 -0.613 -22.083 1.00 90.44 195 SER A N 1
ATOM 1531 C CA . SER A 1 195 ? -7.802 -1.000 -23.167 1.00 90.44 195 SER A CA 1
ATOM 1532 C C . SER A 1 195 ? -6.365 -0.479 -23.003 1.00 90.44 195 SER A C 1
ATOM 1534 O O . SER A 1 195 ? -5.523 -0.743 -23.860 1.00 90.44 195 SER A O 1
ATOM 1536 N N . GLU A 1 196 ? -6.035 0.216 -21.905 1.00 91.50 196 GLU A N 1
ATOM 1537 C CA . GLU A 1 196 ? -4.686 0.748 -21.638 1.00 91.50 196 GLU A CA 1
ATOM 1538 C C . GLU A 1 196 ? -3.622 -0.344 -21.750 1.00 91.50 196 GLU A C 1
ATOM 1540 O O . GLU A 1 196 ? -2.546 -0.112 -22.292 1.00 91.50 196 GLU A O 1
ATOM 1545 N N . ILE A 1 197 ? -3.929 -1.549 -21.259 1.00 90.31 197 ILE A N 1
ATOM 1546 C CA . ILE A 1 197 ? -2.988 -2.669 -21.270 1.00 90.31 197 ILE A CA 1
ATOM 1547 C C . ILE A 1 197 ? -2.608 -3.082 -22.698 1.00 90.31 197 ILE A C 1
ATOM 1549 O O . ILE A 1 197 ? -1.463 -3.454 -22.938 1.00 90.31 197 ILE A O 1
ATOM 1553 N N . ALA A 1 198 ? -3.527 -2.943 -23.662 1.00 90.94 198 ALA A N 1
ATOM 1554 C CA . ALA A 1 198 ? -3.246 -3.186 -25.073 1.00 90.94 198 ALA A CA 1
ATOM 1555 C C . ALA A 1 198 ? -2.309 -2.116 -25.644 1.00 90.94 198 ALA A C 1
ATOM 1557 O O . ALA A 1 198 ? -1.340 -2.449 -26.328 1.00 90.94 198 ALA A O 1
ATOM 1558 N N . LEU A 1 199 ? -2.541 -0.844 -25.302 1.00 96.19 199 LEU A N 1
ATOM 1559 C CA . LEU A 1 199 ? -1.662 0.254 -25.705 1.00 96.19 199 LEU A CA 1
ATOM 1560 C C . LEU A 1 199 ? -0.248 0.087 -25.130 1.00 96.19 199 LEU A C 1
ATOM 1562 O O . LEU A 1 199 ? 0.726 0.265 -25.862 1.00 96.19 199 LEU A O 1
ATOM 1566 N N . LEU A 1 200 ? -0.130 -0.271 -23.846 1.00 96.62 200 LEU A N 1
ATOM 1567 C CA . LEU A 1 200 ? 1.156 -0.512 -23.184 1.00 96.62 200 LEU A CA 1
ATOM 1568 C C . LEU A 1 200 ? 1.855 -1.757 -23.741 1.00 96.62 200 LEU A C 1
ATOM 1570 O O . LEU A 1 200 ? 3.054 -1.712 -23.993 1.00 96.62 200 LEU A O 1
ATOM 1574 N N . GLY A 1 201 ? 1.120 -2.842 -23.999 1.00 95.44 201 GLY A N 1
ATOM 1575 C CA . GLY A 1 201 ? 1.678 -4.044 -24.617 1.00 95.44 201 GLY A CA 1
ATOM 1576 C C . GLY A 1 201 ? 2.215 -3.790 -26.027 1.00 95.44 201 GLY A C 1
ATOM 1577 O O . GLY A 1 201 ? 3.301 -4.256 -26.367 1.00 95.44 201 GLY A O 1
ATOM 1578 N N . GLY A 1 202 ? 1.524 -2.966 -26.820 1.00 97.50 202 GLY A N 1
ATOM 1579 C CA . GLY A 1 202 ? 2.039 -2.526 -28.117 1.00 97.50 202 GLY A CA 1
ATOM 1580 C C . GLY A 1 202 ? 3.277 -1.632 -28.006 1.00 97.50 202 GLY A C 1
ATOM 1581 O O . GLY A 1 202 ? 4.181 -1.753 -28.831 1.00 97.50 202 GLY A O 1
ATOM 1582 N N . LEU A 1 203 ? 3.379 -0.796 -26.963 1.00 98.31 203 LEU A N 1
ATOM 1583 C CA . LEU A 1 203 ? 4.584 -0.005 -26.690 1.00 98.31 203 LEU A CA 1
ATOM 1584 C C . LEU A 1 203 ? 5.768 -0.907 -26.313 1.00 98.31 203 LEU A C 1
ATOM 1586 O O . LEU A 1 203 ? 6.868 -0.712 -26.824 1.00 98.31 203 LEU A O 1
ATOM 1590 N N . ILE A 1 204 ? 5.544 -1.925 -25.476 1.00 98.38 204 ILE A N 1
ATOM 1591 C CA . ILE A 1 204 ? 6.563 -2.925 -25.127 1.00 98.38 204 ILE A CA 1
ATOM 1592 C C . ILE A 1 204 ? 7.048 -3.642 -26.388 1.00 98.38 204 ILE A C 1
ATOM 1594 O O . ILE A 1 204 ? 8.248 -3.663 -26.658 1.00 98.38 204 ILE A O 1
ATOM 1598 N N . ARG A 1 205 ? 6.122 -4.146 -27.214 1.00 97.62 205 ARG A N 1
ATOM 1599 C CA . ARG A 1 205 ? 6.446 -4.756 -28.511 1.00 97.62 205 ARG A CA 1
ATOM 1600 C C . ARG A 1 205 ? 7.263 -3.809 -29.393 1.00 97.62 205 ARG A C 1
ATOM 1602 O O . ARG A 1 205 ? 8.271 -4.223 -29.955 1.00 97.62 205 ARG A O 1
ATOM 1609 N N . TYR A 1 206 ? 6.856 -2.543 -29.501 1.00 98.38 206 TYR A N 1
ATOM 1610 C CA . TYR A 1 206 ? 7.560 -1.537 -30.299 1.00 98.38 206 TYR A CA 1
ATOM 1611 C C . TYR A 1 206 ? 9.000 -1.320 -29.814 1.00 98.38 206 TYR A C 1
ATOM 1613 O O . TYR A 1 206 ? 9.912 -1.254 -30.636 1.00 98.38 206 TYR A O 1
ATOM 1621 N N . ILE A 1 207 ? 9.222 -1.249 -28.497 1.00 98.31 207 ILE A N 1
ATOM 1622 C CA . ILE A 1 207 ? 10.564 -1.116 -27.910 1.00 98.31 207 ILE A CA 1
ATOM 1623 C C . ILE A 1 207 ? 11.435 -2.334 -28.245 1.00 98.31 207 ILE A C 1
ATOM 1625 O O . ILE A 1 207 ? 12.594 -2.160 -28.625 1.00 98.31 207 ILE A O 1
ATOM 1629 N N . LEU A 1 208 ? 10.880 -3.544 -28.123 1.00 97.62 208 LEU A N 1
ATOM 1630 C CA . LEU A 1 208 ? 11.589 -4.802 -28.367 1.00 97.62 208 LEU A CA 1
ATOM 1631 C C . LEU A 1 208 ? 11.966 -4.969 -29.846 1.00 97.62 208 LEU A C 1
ATOM 1633 O O . LEU A 1 208 ? 13.139 -5.155 -30.159 1.00 97.62 208 LEU A O 1
ATOM 1637 N N . GLU A 1 209 ? 11.007 -4.827 -30.765 1.00 96.62 209 GLU A N 1
ATOM 1638 C CA . GLU A 1 209 ? 11.245 -5.031 -32.203 1.00 96.62 209 GLU A CA 1
ATOM 1639 C C . GLU A 1 209 ? 12.216 -4.014 -32.804 1.00 96.62 209 GLU A C 1
ATOM 1641 O O . GLU A 1 209 ? 12.999 -4.350 -33.689 1.00 96.62 209 GLU A O 1
ATOM 1646 N N . ASN A 1 210 ? 12.188 -2.774 -32.310 1.00 97.06 210 ASN A N 1
ATOM 1647 C CA . ASN A 1 210 ? 13.072 -1.713 -32.786 1.00 97.06 210 ASN A CA 1
ATOM 1648 C C . ASN A 1 210 ? 14.384 -1.625 -31.989 1.00 97.06 210 ASN A C 1
ATOM 1650 O O . ASN A 1 210 ? 15.148 -0.684 -32.195 1.00 97.06 210 ASN A O 1
ATOM 1654 N N . ARG A 1 211 ? 14.645 -2.571 -31.071 1.00 96.69 211 ARG A N 1
ATOM 1655 C CA . ARG A 1 211 ? 15.853 -2.616 -30.228 1.00 96.69 211 ARG A CA 1
ATOM 1656 C C . ARG A 1 211 ? 16.143 -1.289 -29.509 1.00 96.69 211 ARG A C 1
ATOM 1658 O O . ARG A 1 211 ? 17.279 -0.832 -29.447 1.00 96.69 211 ARG A O 1
ATOM 1665 N N . LEU A 1 212 ? 15.099 -0.654 -28.967 1.00 96.94 212 LEU A N 1
ATOM 1666 C CA . LEU A 1 212 ? 15.183 0.652 -28.284 1.00 96.94 212 LEU A CA 1
ATOM 1667 C C . LEU A 1 212 ? 15.492 0.539 -26.780 1.00 96.94 212 LEU A C 1
ATOM 1669 O O . LEU A 1 212 ? 15.532 1.555 -26.071 1.00 96.94 212 LEU A O 1
ATOM 1673 N N . TYR A 1 213 ? 15.660 -0.692 -26.299 1.00 96.25 213 TYR A N 1
ATOM 1674 C CA . TYR A 1 213 ? 15.953 -1.017 -24.911 1.00 96.25 213 TYR A CA 1
ATOM 1675 C C . TYR A 1 213 ? 17.429 -0.797 -24.554 1.00 96.25 213 TYR A C 1
ATOM 1677 O O . TYR A 1 213 ? 18.315 -0.853 -25.405 1.00 96.25 213 TYR A O 1
ATOM 1685 N N . ASP A 1 214 ? 17.699 -0.571 -23.270 1.00 95.00 214 ASP A N 1
ATOM 1686 C CA . ASP A 1 214 ? 19.054 -0.480 -22.727 1.00 95.00 214 ASP A CA 1
ATOM 1687 C C . ASP A 1 214 ? 19.570 -1.878 -22.355 1.00 95.00 214 ASP A C 1
ATOM 1689 O O . ASP A 1 214 ? 19.288 -2.409 -21.282 1.00 95.00 214 ASP A O 1
ATOM 1693 N N . SER A 1 215 ? 20.315 -2.499 -23.272 1.00 95.19 215 SER A N 1
ATOM 1694 C CA . SER A 1 215 ? 20.825 -3.866 -23.100 1.00 95.19 215 SER A CA 1
ATOM 1695 C C . SER A 1 215 ? 21.742 -4.011 -21.879 1.00 95.19 215 SER A C 1
ATOM 1697 O O . SER A 1 215 ? 21.634 -4.995 -21.148 1.00 95.19 215 SER A O 1
ATOM 1699 N N . ALA A 1 216 ? 22.602 -3.022 -21.611 1.00 92.75 216 ALA A N 1
ATOM 1700 C CA . ALA A 1 216 ? 23.515 -3.068 -20.470 1.00 92.75 216 ALA A CA 1
ATOM 1701 C C . ALA A 1 216 ? 22.744 -2.996 -19.146 1.00 92.75 216 ALA A C 1
ATOM 1703 O O . ALA A 1 216 ? 23.012 -3.773 -18.229 1.00 92.75 216 ALA A O 1
ATOM 1704 N N . TYR A 1 217 ? 21.738 -2.119 -19.074 1.00 93.56 217 TYR A N 1
ATOM 1705 C CA . TYR A 1 217 ? 20.855 -2.031 -17.916 1.00 93.56 217 TYR A CA 1
ATOM 1706 C C . TYR A 1 217 ? 20.095 -3.342 -17.680 1.00 93.56 217 TYR A C 1
ATOM 1708 O O . TYR A 1 217 ? 20.039 -3.823 -16.550 1.00 93.56 217 TYR A O 1
ATOM 1716 N N . LEU A 1 218 ? 19.531 -3.944 -18.733 1.00 95.75 218 LEU A N 1
ATOM 1717 C CA . LEU A 1 218 ? 18.771 -5.190 -18.613 1.00 95.75 218 LEU A CA 1
ATOM 1718 C C . LEU A 1 218 ? 19.630 -6.349 -18.101 1.00 95.75 218 LEU A C 1
ATOM 1720 O O . LEU A 1 218 ? 19.200 -7.072 -17.203 1.00 95.75 218 LEU A O 1
ATOM 1724 N N . GLN A 1 219 ? 20.839 -6.514 -18.636 1.00 93.38 219 GLN A N 1
ATOM 1725 C CA . GLN A 1 219 ? 21.746 -7.590 -18.230 1.00 93.38 219 GLN A CA 1
ATOM 1726 C C . GLN A 1 219 ? 22.196 -7.453 -16.767 1.00 93.38 219 GLN A C 1
ATOM 1728 O O . GLN A 1 219 ? 22.312 -8.458 -16.059 1.00 93.38 219 GLN A O 1
ATOM 1733 N N . ALA A 1 220 ? 22.433 -6.217 -16.316 1.00 90.19 220 ALA A N 1
ATOM 1734 C CA . ALA A 1 220 ? 22.928 -5.936 -14.973 1.00 90.19 220 ALA A CA 1
ATOM 1735 C C . ALA A 1 220 ? 21.826 -5.954 -13.904 1.00 90.19 220 ALA A C 1
ATOM 1737 O O . ALA A 1 220 ? 22.042 -6.477 -12.818 1.00 90.19 220 ALA A O 1
ATOM 1738 N N . ASN A 1 221 ? 20.653 -5.389 -14.205 1.00 92.75 221 ASN A N 1
ATOM 1739 C CA . ASN A 1 221 ? 19.687 -4.996 -13.175 1.00 92.75 221 ASN A CA 1
ATOM 1740 C C . ASN A 1 221 ? 18.368 -5.775 -13.224 1.00 92.75 221 ASN A C 1
ATOM 1742 O O . ASN A 1 221 ? 17.472 -5.505 -12.421 1.00 92.75 221 ASN A O 1
ATOM 1746 N N . THR A 1 222 ? 18.208 -6.703 -14.174 1.00 95.06 222 THR A N 1
ATOM 1747 C CA . THR A 1 222 ? 16.953 -7.444 -14.359 1.00 95.06 222 THR A CA 1
ATOM 1748 C C . THR A 1 222 ? 17.168 -8.945 -14.516 1.00 95.06 222 THR A C 1
ATOM 1750 O O . THR A 1 222 ? 18.266 -9.418 -14.812 1.00 95.06 222 THR A O 1
ATOM 1753 N N . ASN A 1 223 ? 16.080 -9.700 -14.398 1.00 93.50 223 ASN A N 1
ATOM 1754 C CA . ASN A 1 223 ? 16.055 -11.137 -14.660 1.00 93.50 223 ASN A CA 1
ATOM 1755 C C . ASN A 1 223 ? 16.081 -11.514 -16.156 1.00 93.50 223 ASN A C 1
ATOM 1757 O O . ASN A 1 223 ? 15.828 -12.667 -16.483 1.00 93.50 223 ASN A O 1
ATOM 1761 N N . ALA A 1 224 ? 16.375 -10.582 -17.071 1.00 95.75 224 ALA A N 1
ATOM 1762 C CA . ALA A 1 224 ? 16.285 -10.799 -18.518 1.00 95.75 224 ALA A CA 1
ATOM 1763 C C . ALA A 1 224 ? 17.115 -11.989 -19.037 1.00 95.75 224 ALA A C 1
ATOM 1765 O O . ALA A 1 224 ? 16.658 -12.693 -19.933 1.00 95.75 224 ALA A O 1
ATOM 1766 N N . LEU A 1 225 ? 18.307 -12.210 -18.468 1.00 95.69 225 LEU A N 1
ATOM 1767 C CA . LEU A 1 225 ? 19.201 -13.321 -18.825 1.00 95.69 225 LEU A CA 1
ATOM 1768 C C . LEU A 1 225 ? 18.845 -14.642 -18.135 1.00 95.69 225 LEU A C 1
ATOM 1770 O O . LEU A 1 225 ? 19.441 -15.661 -18.471 1.00 95.69 225 LEU A O 1
ATOM 1774 N N . ASN A 1 226 ? 17.942 -14.637 -17.154 1.00 92.81 226 ASN A N 1
ATOM 1775 C CA . ASN A 1 226 ? 17.620 -15.850 -16.412 1.00 92.81 226 ASN A CA 1
ATOM 1776 C C . ASN A 1 226 ? 16.882 -16.824 -17.333 1.00 92.81 226 ASN A C 1
ATOM 1778 O O . ASN A 1 226 ? 16.009 -16.412 -18.104 1.00 92.81 226 ASN A O 1
ATOM 1782 N N . LEU A 1 227 ? 17.246 -18.099 -17.247 1.00 92.38 227 LEU A N 1
ATOM 1783 C CA . LEU A 1 227 ? 16.634 -19.173 -18.013 1.00 92.38 227 LEU A CA 1
ATOM 1784 C C . LEU A 1 227 ? 15.363 -19.675 -17.327 1.00 92.38 227 LEU A C 1
ATOM 1786 O O . LEU A 1 227 ? 15.239 -19.654 -16.097 1.00 92.38 227 LEU A O 1
ATOM 1790 N N . VAL A 1 228 ? 14.406 -20.108 -18.141 1.00 90.00 228 VAL A N 1
ATOM 1791 C CA . VAL A 1 228 ? 13.141 -20.683 -17.696 1.00 90.00 228 VAL A CA 1
ATOM 1792 C C . VAL A 1 228 ? 12.915 -22.054 -18.320 1.00 90.00 228 VAL A C 1
ATOM 1794 O O . VAL A 1 228 ? 13.235 -22.299 -19.481 1.00 90.00 228 VAL A O 1
ATOM 1797 N N . VAL A 1 229 ? 12.290 -22.932 -17.546 1.00 87.56 229 VAL A N 1
ATOM 1798 C CA . VAL A 1 229 ? 11.743 -24.205 -18.001 1.00 87.56 229 VAL A CA 1
ATOM 1799 C C . VAL A 1 229 ? 10.283 -23.987 -18.392 1.00 87.56 229 VAL A C 1
ATOM 1801 O O . VAL A 1 229 ? 9.489 -23.456 -17.613 1.00 87.56 229 VAL A O 1
ATOM 1804 N N . GLY A 1 230 ? 9.926 -24.422 -19.599 1.00 84.44 230 GLY A N 1
ATOM 1805 C CA . GLY A 1 230 ? 8.596 -24.233 -20.175 1.00 84.44 230 GLY A CA 1
ATOM 1806 C C . GLY A 1 230 ? 8.509 -23.030 -21.118 1.00 84.44 230 GLY A C 1
ATOM 1807 O O . GLY A 1 230 ? 9.478 -22.325 -21.379 1.00 84.44 230 GLY A O 1
ATOM 1808 N N . ASN A 1 231 ? 7.326 -22.821 -21.685 1.00 81.75 231 ASN A N 1
ATOM 1809 C CA . ASN A 1 231 ? 7.029 -21.748 -22.629 1.00 81.75 231 ASN A CA 1
ATOM 1810 C C . ASN A 1 231 ? 5.613 -21.197 -22.389 1.00 81.75 231 ASN A C 1
ATOM 1812 O O . ASN A 1 231 ? 4.897 -21.650 -21.503 1.00 81.75 231 ASN A O 1
ATOM 1816 N N . LEU A 1 232 ? 5.167 -20.242 -23.209 1.00 76.69 232 LEU A N 1
ATOM 1817 C CA . LEU A 1 232 ? 3.853 -19.594 -23.053 1.00 76.69 232 LEU A CA 1
ATOM 1818 C C . LEU A 1 232 ? 2.640 -20.533 -23.162 1.00 76.69 232 LEU A C 1
ATOM 1820 O O . LEU A 1 232 ? 1.537 -20.136 -22.796 1.00 76.69 232 LEU A O 1
ATOM 1824 N N . THR A 1 233 ? 2.820 -21.740 -23.697 1.00 76.38 233 THR A N 1
ATOM 1825 C CA . THR A 1 233 ? 1.775 -22.774 -23.781 1.00 76.38 233 THR A CA 1
ATOM 1826 C C . THR A 1 233 ? 1.881 -23.816 -22.672 1.00 76.38 233 THR A C 1
ATOM 1828 O O . THR A 1 233 ? 0.971 -24.628 -22.503 1.00 76.38 233 THR A O 1
ATOM 1831 N N . SER A 1 234 ? 2.976 -23.807 -21.909 1.00 74.94 234 SER A N 1
ATOM 1832 C CA . SER A 1 234 ? 3.160 -24.688 -20.766 1.00 74.94 234 SER A CA 1
ATOM 1833 C C . SER A 1 234 ? 2.156 -24.356 -19.666 1.00 74.94 234 SER A C 1
ATOM 1835 O O . SER A 1 234 ? 1.783 -23.202 -19.459 1.00 74.94 234 SER A O 1
ATOM 1837 N N . LYS A 1 235 ? 1.730 -25.391 -18.938 1.00 73.88 235 LYS A N 1
ATOM 1838 C CA . LYS A 1 235 ? 0.846 -25.241 -17.775 1.00 73.88 235 LYS A CA 1
ATOM 1839 C C . LYS A 1 235 ? 1.500 -24.390 -16.680 1.00 73.88 235 LYS A C 1
ATOM 1841 O O . LYS A 1 235 ? 0.818 -23.595 -16.044 1.00 73.88 235 LYS A O 1
ATOM 1846 N N . GLU A 1 236 ? 2.804 -24.568 -16.498 1.00 74.44 236 GLU A N 1
ATOM 1847 C CA . GLU A 1 236 ? 3.647 -23.847 -15.548 1.00 74.44 236 GLU A CA 1
ATOM 1848 C C . GLU A 1 236 ? 4.947 -23.441 -16.252 1.00 74.44 236 GLU A C 1
ATOM 1850 O O . GLU A 1 236 ? 5.441 -24.161 -17.125 1.00 74.44 236 GLU A O 1
ATOM 1855 N N . ILE A 1 237 ? 5.467 -22.269 -15.887 1.00 79.56 237 ILE A N 1
ATOM 1856 C CA . ILE A 1 237 ? 6.768 -21.760 -16.322 1.00 79.56 237 ILE A CA 1
ATOM 1857 C C . ILE A 1 237 ? 7.552 -21.468 -15.053 1.00 79.56 237 ILE A C 1
ATOM 1859 O O . ILE A 1 237 ? 7.098 -20.676 -14.219 1.00 79.56 237 ILE A O 1
ATOM 1863 N N . THR A 1 238 ? 8.718 -22.088 -14.920 1.00 83.06 238 THR A N 1
ATOM 1864 C CA . THR A 1 238 ? 9.562 -21.945 -13.735 1.00 83.06 238 THR A CA 1
ATOM 1865 C C . THR A 1 238 ? 10.958 -21.486 -14.103 1.00 83.06 238 THR A C 1
ATOM 1867 O O . THR A 1 238 ? 11.421 -21.755 -15.205 1.00 83.06 238 THR A O 1
ATOM 1870 N N . TYR A 1 239 ? 11.676 -20.851 -13.184 1.00 82.69 239 TYR A N 1
ATOM 1871 C CA . TYR A 1 239 ? 13.105 -20.633 -13.374 1.00 82.69 239 TYR A CA 1
ATOM 1872 C C . TYR A 1 239 ? 13.885 -21.948 -13.457 1.00 82.69 239 TYR A C 1
ATOM 1874 O O . TYR A 1 239 ? 13.601 -22.900 -12.727 1.00 82.69 239 TYR A O 1
ATOM 1882 N N . GLU A 1 240 ? 14.895 -21.963 -14.322 1.00 84.69 240 GLU A N 1
ATOM 1883 C CA . GLU A 1 240 ? 15.910 -23.008 -14.365 1.00 84.69 240 GLU A CA 1
ATOM 1884 C C . GLU A 1 240 ? 17.007 -22.723 -13.332 1.00 84.69 240 GLU A C 1
ATOM 1886 O O . GLU A 1 240 ? 17.425 -21.576 -13.137 1.00 84.69 240 GLU A O 1
ATOM 1891 N N . PHE A 1 241 ? 17.484 -23.780 -12.679 1.00 79.94 241 PHE A N 1
ATOM 1892 C CA . PHE A 1 241 ? 18.552 -23.710 -11.691 1.00 79.94 241 PHE A CA 1
ATOM 1893 C C . PHE A 1 241 ? 19.776 -24.502 -12.143 1.00 79.94 241 PHE A C 1
ATOM 1895 O O . PHE A 1 241 ? 19.659 -25.611 -12.658 1.00 79.94 241 PHE A O 1
ATOM 1902 N N . GLN A 1 242 ? 20.952 -23.945 -11.873 1.00 79.38 242 GLN A N 1
ATOM 1903 C CA . GLN A 1 242 ? 22.249 -24.587 -12.023 1.00 79.38 242 GLN A CA 1
ATOM 1904 C C . GLN A 1 242 ? 23.018 -24.420 -10.709 1.00 79.38 242 GLN A C 1
ATOM 1906 O O . GLN A 1 242 ? 23.282 -23.291 -10.299 1.00 79.38 242 GLN A O 1
ATOM 1911 N N . GLU A 1 243 ? 23.359 -25.533 -10.049 1.00 72.81 243 GLU A N 1
ATOM 1912 C CA . GLU A 1 243 ? 24.111 -25.544 -8.777 1.00 72.81 243 GLU A CA 1
ATOM 1913 C C . GLU A 1 243 ? 23.523 -24.565 -7.735 1.00 72.81 243 GLU A C 1
ATOM 1915 O O . GLU A 1 243 ? 24.207 -23.684 -7.217 1.00 72.81 243 GLU A O 1
ATOM 1920 N N . ASP A 1 244 ? 22.211 -24.678 -7.490 1.00 64.31 244 ASP A N 1
ATOM 1921 C CA . ASP A 1 244 ? 21.431 -23.866 -6.536 1.00 64.31 244 ASP A CA 1
ATOM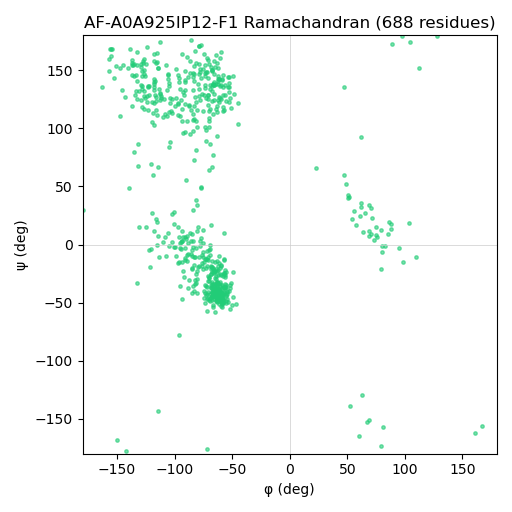 1922 C C . ASP A 1 244 ? 21.341 -22.359 -6.838 1.00 64.31 244 ASP A C 1
ATOM 1924 O O . ASP A 1 244 ? 20.832 -21.576 -6.031 1.00 64.31 244 ASP A O 1
ATOM 1928 N N . ARG A 1 245 ? 21.769 -21.935 -8.030 1.00 70.88 245 ARG A N 1
ATOM 1929 C CA . ARG A 1 245 ? 21.604 -20.567 -8.535 1.00 70.88 245 ARG A CA 1
ATOM 1930 C C . ARG A 1 245 ? 20.715 -20.548 -9.762 1.00 70.88 245 ARG A C 1
ATOM 1932 O O . ARG A 1 245 ? 20.612 -21.532 -10.484 1.00 70.88 245 ARG A O 1
ATOM 1939 N N . LEU A 1 246 ? 20.100 -19.400 -10.025 1.00 81.69 246 LEU A N 1
ATOM 1940 C CA . LEU A 1 246 ? 19.355 -19.199 -11.263 1.00 81.69 246 LEU A CA 1
ATOM 1941 C C . LEU A 1 246 ? 20.304 -19.312 -12.454 1.00 81.69 246 LEU A C 1
ATOM 1943 O O . LEU A 1 246 ? 21.303 -18.592 -12.524 1.00 81.69 246 LEU A O 1
ATOM 1947 N N . ALA A 1 247 ? 19.981 -20.212 -13.378 1.00 88.00 247 ALA A N 1
ATOM 1948 C CA . ALA A 1 247 ? 20.740 -20.371 -14.603 1.00 88.00 247 ALA A CA 1
ATOM 1949 C C . ALA A 1 247 ? 20.589 -19.102 -15.457 1.00 88.00 247 ALA A C 1
ATOM 1951 O O . ALA A 1 247 ? 19.503 -18.521 -15.550 1.00 88.00 247 ALA A O 1
ATOM 1952 N N . ARG A 1 248 ? 21.691 -18.632 -16.053 1.00 92.38 248 ARG A N 1
ATOM 1953 C CA . ARG A 1 248 ? 21.719 -17.408 -16.869 1.00 92.38 248 ARG A CA 1
ATOM 1954 C C . ARG A 1 248 ? 22.373 -17.673 -18.218 1.00 92.38 248 ARG A C 1
ATOM 1956 O O . ARG A 1 248 ? 23.413 -18.324 -18.291 1.00 92.38 248 ARG A O 1
ATOM 1963 N N . ALA A 1 249 ? 21.778 -17.125 -19.270 1.00 94.69 249 ALA A N 1
ATOM 1964 C CA . ALA A 1 249 ? 22.307 -17.179 -20.625 1.00 94.69 249 ALA A CA 1
ATOM 1965 C C . ALA A 1 249 ? 23.433 -16.158 -20.858 1.00 94.69 249 ALA A C 1
ATOM 1967 O O . ALA A 1 249 ? 23.688 -15.280 -20.027 1.00 94.69 249 ALA A O 1
ATOM 1968 N N . LYS A 1 250 ? 24.106 -16.259 -22.013 1.00 93.50 250 LYS A N 1
ATOM 1969 C CA . LYS A 1 250 ? 25.182 -15.330 -22.402 1.00 93.50 250 LYS A CA 1
ATOM 1970 C C . LYS A 1 250 ? 24.642 -14.104 -23.129 1.00 93.50 250 LYS A C 1
ATOM 1972 O O . LYS A 1 250 ? 25.239 -13.034 -23.023 1.00 93.50 250 LYS A O 1
ATOM 1977 N N . ALA A 1 251 ? 23.540 -14.254 -23.859 1.00 95.50 251 ALA A N 1
ATOM 1978 C CA . ALA A 1 251 ? 22.873 -13.174 -24.569 1.00 95.50 251 ALA A CA 1
ATOM 1979 C C . ALA A 1 251 ? 21.383 -13.106 -24.211 1.00 95.50 251 ALA A C 1
ATOM 1981 O O . ALA A 1 251 ? 20.775 -14.081 -23.779 1.00 95.50 251 ALA A O 1
ATOM 1982 N N . LEU A 1 252 ? 20.791 -11.921 -24.388 1.00 95.00 252 LEU A N 1
ATOM 1983 C CA . LEU A 1 252 ? 19.378 -11.684 -24.084 1.00 95.00 252 LEU A CA 1
ATOM 1984 C C . LEU A 1 252 ? 18.467 -12.533 -24.977 1.00 95.00 252 LEU A C 1
ATOM 1986 O O . LEU A 1 252 ? 17.478 -13.080 -24.509 1.00 95.00 252 LEU A O 1
ATOM 1990 N N . GLU A 1 253 ? 18.795 -12.651 -26.259 1.00 93.88 253 GLU A N 1
ATOM 1991 C CA . GLU A 1 253 ? 17.978 -13.348 -27.251 1.00 93.88 253 GLU A CA 1
ATOM 1992 C C . GLU A 1 253 ? 18.204 -14.868 -27.305 1.00 93.88 253 GLU A C 1
ATOM 1994 O O . GLU A 1 253 ? 17.592 -15.524 -28.149 1.00 93.88 253 GLU A O 1
ATOM 1999 N N . ASP A 1 254 ? 19.049 -15.424 -26.428 1.00 95.06 254 ASP A N 1
ATOM 2000 C CA . ASP A 1 254 ? 19.230 -16.874 -26.315 1.00 95.06 254 ASP A CA 1
ATOM 2001 C C . ASP A 1 254 ? 17.885 -17.561 -25.994 1.00 95.06 254 ASP A C 1
ATOM 2003 O O . ASP A 1 254 ? 17.020 -17.010 -25.303 1.00 95.06 254 ASP A O 1
ATOM 2007 N N . GLU A 1 255 ? 17.687 -18.773 -26.519 1.00 92.31 255 GLU A N 1
ATOM 2008 C CA . GLU A 1 255 ? 16.467 -19.545 -26.274 1.00 92.31 255 GLU A CA 1
ATOM 2009 C C . GLU A 1 255 ? 16.301 -19.850 -24.777 1.00 92.31 255 GLU A C 1
ATOM 2011 O O . GLU A 1 255 ? 17.270 -20.102 -24.064 1.00 92.31 255 GLU A O 1
ATOM 2016 N N . GLY A 1 256 ? 15.058 -19.814 -24.293 1.00 90.88 256 GLY A N 1
ATOM 2017 C CA . GLY A 1 256 ? 14.743 -20.105 -22.894 1.00 90.88 256 GLY A CA 1
ATOM 2018 C C . GLY A 1 256 ? 14.987 -18.946 -21.927 1.00 90.88 256 GLY A C 1
ATOM 2019 O O . GLY A 1 256 ? 14.678 -19.085 -20.750 1.00 90.88 256 GLY A O 1
ATOM 2020 N N . THR A 1 257 ? 15.478 -17.784 -22.371 1.00 95.44 257 THR A N 1
ATOM 2021 C CA . THR A 1 257 ? 15.589 -16.616 -21.485 1.00 95.44 257 THR A CA 1
ATOM 2022 C C . THR A 1 257 ? 14.230 -15.979 -21.189 1.00 95.44 257 THR A C 1
ATOM 2024 O O . THR A 1 257 ? 13.300 -15.994 -22.005 1.00 95.44 257 THR A O 1
ATOM 2027 N N . VAL A 1 258 ? 14.128 -15.302 -20.041 1.00 93.81 258 VAL A N 1
ATOM 2028 C CA . VAL A 1 258 ? 12.994 -14.414 -19.728 1.00 93.81 258 VAL A CA 1
ATOM 2029 C C . VAL A 1 258 ? 12.802 -13.350 -20.814 1.00 93.81 258 VAL A C 1
ATOM 2031 O O . VAL A 1 258 ? 11.667 -12.997 -21.139 1.00 93.81 258 VAL A O 1
ATOM 2034 N N . PHE A 1 259 ? 13.885 -12.831 -21.396 1.00 96.44 259 PHE A N 1
ATOM 2035 C CA . PHE A 1 259 ? 13.801 -11.842 -22.468 1.00 96.44 259 PHE A CA 1
ATOM 2036 C C . PHE A 1 259 ? 13.195 -12.419 -23.758 1.00 96.44 259 PHE A C 1
ATOM 2038 O O . PHE A 1 259 ? 12.304 -11.797 -24.343 1.00 96.44 259 PHE A O 1
ATOM 2045 N N . ALA A 1 260 ? 13.595 -13.624 -24.176 1.00 94.50 260 ALA A N 1
ATOM 2046 C CA . ALA A 1 260 ? 12.979 -14.321 -25.304 1.00 94.50 260 ALA A CA 1
ATOM 2047 C C . ALA A 1 260 ? 11.490 -14.607 -25.047 1.00 94.50 260 ALA A C 1
ATOM 2049 O O . ALA A 1 260 ? 10.646 -14.368 -25.918 1.00 94.50 260 ALA A O 1
ATOM 2050 N N . LEU A 1 261 ? 11.144 -15.018 -23.821 1.00 91.88 261 LEU A N 1
ATOM 2051 C CA . LEU A 1 261 ? 9.757 -15.217 -23.402 1.00 91.88 261 LEU A CA 1
ATOM 2052 C C . LEU A 1 261 ? 8.938 -13.916 -23.477 1.00 91.88 261 LEU A C 1
ATOM 2054 O O . LEU A 1 261 ? 7.801 -13.924 -23.951 1.00 91.88 261 LEU A O 1
ATOM 2058 N N . LEU A 1 262 ? 9.523 -12.788 -23.063 1.00 93.44 262 LEU A N 1
ATOM 2059 C CA . LEU A 1 262 ? 8.910 -11.460 -23.138 1.00 93.44 262 LEU A CA 1
ATOM 2060 C C . LEU A 1 262 ? 8.615 -11.051 -24.583 1.00 93.44 262 LEU A C 1
ATOM 2062 O O . LEU A 1 262 ? 7.514 -10.578 -24.875 1.00 93.44 262 LEU A O 1
ATOM 2066 N N . MET A 1 263 ? 9.570 -11.262 -25.493 1.00 94.19 263 MET A N 1
ATOM 2067 C CA . MET A 1 263 ? 9.371 -11.003 -26.921 1.00 94.19 263 MET A CA 1
ATOM 2068 C C . MET A 1 263 ? 8.220 -11.839 -27.484 1.00 94.19 263 MET A C 1
ATOM 2070 O O . MET A 1 263 ? 7.335 -11.293 -28.145 1.00 94.19 263 MET A O 1
ATOM 2074 N N . ALA A 1 264 ? 8.186 -13.137 -27.174 1.00 91.12 264 ALA A N 1
ATOM 2075 C CA . ALA A 1 264 ? 7.112 -14.025 -27.608 1.00 91.12 264 ALA A CA 1
ATOM 2076 C C . ALA A 1 264 ? 5.744 -13.599 -27.043 1.00 91.12 264 ALA A C 1
ATOM 2078 O O . ALA A 1 264 ? 4.748 -13.606 -27.768 1.00 91.12 264 ALA A O 1
ATOM 2079 N N . PHE A 1 265 ? 5.695 -13.171 -25.777 1.00 88.00 265 PHE A N 1
ATOM 2080 C CA . PHE A 1 265 ? 4.458 -12.760 -25.111 1.00 88.00 265 PHE A CA 1
ATOM 2081 C C . PHE A 1 265 ? 3.846 -11.510 -25.751 1.00 88.00 265 PHE A C 1
ATOM 2083 O O . PHE A 1 265 ? 2.636 -11.456 -25.979 1.00 88.00 265 PHE A O 1
ATOM 2090 N N . TYR A 1 266 ? 4.672 -10.511 -26.079 1.00 91.88 266 TYR A N 1
ATOM 2091 C CA . TYR A 1 266 ? 4.199 -9.243 -26.638 1.00 91.88 266 TYR A CA 1
ATOM 2092 C C . TYR A 1 266 ? 4.102 -9.222 -28.173 1.00 91.88 266 TYR A C 1
ATOM 2094 O O . TYR A 1 266 ? 3.500 -8.299 -28.727 1.00 91.88 266 TYR A O 1
ATOM 2102 N N . ALA A 1 267 ? 4.604 -10.240 -28.882 1.00 92.62 267 ALA A N 1
ATOM 2103 C CA . ALA A 1 267 ? 4.526 -10.329 -30.346 1.00 92.62 267 ALA A CA 1
ATOM 2104 C C . ALA A 1 267 ? 3.104 -10.135 -30.938 1.00 92.62 267 ALA A C 1
ATOM 2106 O O . ALA A 1 267 ? 2.987 -9.474 -31.981 1.00 92.62 267 ALA A O 1
ATOM 2107 N N . PRO A 1 268 ? 2.007 -10.619 -30.307 1.00 88.94 268 PRO A N 1
ATOM 2108 C CA . PRO A 1 268 ? 0.646 -10.436 -30.825 1.00 88.94 268 PRO A CA 1
ATOM 2109 C C . PRO A 1 268 ? 0.089 -9.006 -30.744 1.00 88.94 268 PRO A C 1
ATOM 2111 O O . PRO A 1 268 ? -0.909 -8.711 -31.409 1.00 88.94 268 PRO A O 1
ATOM 2114 N N . TYR A 1 269 ? 0.723 -8.095 -29.995 1.00 91.75 269 TYR A N 1
ATOM 2115 C CA . TYR A 1 269 ? 0.286 -6.701 -29.816 1.00 91.75 269 TYR A CA 1
ATOM 2116 C C . TYR A 1 269 ? 0.630 -5.820 -31.036 1.00 91.75 269 TYR A C 1
ATOM 2118 O O . TYR A 1 269 ? 1.223 -4.748 -30.920 1.00 91.75 269 TYR A O 1
ATOM 2126 N N . ARG A 1 270 ? 0.287 -6.292 -32.240 1.00 93.31 270 ARG A N 1
ATOM 2127 C CA . ARG A 1 270 ? 0.529 -5.603 -33.517 1.00 93.31 270 ARG A CA 1
ATOM 2128 C C . ARG A 1 270 ? -0.268 -4.290 -33.598 1.00 93.31 270 ARG A C 1
ATOM 2130 O O . ARG A 1 270 ? -1.357 -4.231 -33.025 1.00 93.31 270 ARG A O 1
ATOM 2137 N N . PRO A 1 271 ? 0.190 -3.280 -34.366 1.00 92.81 271 PRO A N 1
ATOM 2138 C CA . PRO A 1 271 ? -0.507 -1.997 -34.499 1.00 92.81 271 PRO A CA 1
ATOM 2139 C C . PRO A 1 271 ? -2.002 -2.118 -34.824 1.00 92.81 271 PRO A C 1
ATOM 2141 O O . PRO A 1 271 ? -2.809 -1.495 -34.143 1.00 92.81 271 PRO A O 1
ATOM 2144 N N . ASN A 1 272 ? -2.388 -2.983 -35.769 1.00 94.44 272 ASN A N 1
ATOM 2145 C CA . ASN A 1 272 ? -3.798 -3.244 -36.091 1.00 94.44 272 ASN A CA 1
ATOM 2146 C C . ASN A 1 272 ? -4.582 -3.813 -34.890 1.00 94.44 272 ASN A C 1
ATOM 2148 O O . ASN A 1 272 ? -5.671 -3.341 -34.575 1.00 94.44 272 ASN A O 1
ATOM 2152 N N . THR A 1 273 ? -4.014 -4.782 -34.162 1.00 92.81 273 THR A N 1
ATOM 2153 C CA . THR A 1 273 ? -4.640 -5.353 -32.957 1.00 92.81 273 THR A CA 1
ATOM 2154 C C . THR A 1 273 ? -4.861 -4.282 -31.888 1.00 92.81 273 THR A C 1
ATOM 2156 O O . THR A 1 273 ? -5.953 -4.164 -31.336 1.00 92.81 273 THR A O 1
ATOM 2159 N N . VAL A 1 274 ? -3.837 -3.468 -31.616 1.00 95.25 274 VAL A N 1
ATOM 2160 C CA . VAL A 1 274 ? -3.914 -2.381 -30.629 1.00 95.25 274 VAL A CA 1
ATOM 2161 C C . VAL A 1 274 ? -4.907 -1.311 -31.078 1.00 95.25 274 VAL A C 1
ATOM 2163 O O . VAL A 1 274 ? -5.717 -0.866 -30.275 1.00 95.25 274 VAL A O 1
ATOM 2166 N N . SER A 1 275 ? -4.901 -0.945 -32.360 1.00 96.31 275 SER A N 1
ATOM 2167 C CA . SER A 1 275 ? -5.859 -0.018 -32.975 1.00 96.31 275 SER A CA 1
ATOM 2168 C C . SER A 1 275 ? -7.301 -0.456 -32.726 1.00 96.31 275 SER A C 1
ATOM 2170 O O . SER A 1 275 ? -8.101 0.322 -32.203 1.00 96.31 275 SER A O 1
ATOM 2172 N N . GLN A 1 276 ? -7.612 -1.728 -32.987 1.00 95.75 276 GLN A N 1
ATOM 2173 C CA . GLN A 1 276 ? -8.945 -2.290 -32.769 1.00 95.75 276 GLN A CA 1
ATOM 2174 C C . GLN A 1 276 ? -9.359 -2.303 -31.293 1.00 95.75 276 GLN A C 1
ATOM 2176 O O . GLN A 1 276 ? -10.510 -2.000 -30.985 1.00 95.75 276 GLN A O 1
ATOM 2181 N N . LEU A 1 277 ? -8.448 -2.659 -30.382 1.00 92.56 277 LEU A N 1
ATOM 2182 C CA . LEU A 1 277 ? -8.746 -2.731 -28.947 1.00 92.56 277 LEU A CA 1
ATOM 2183 C C . LEU A 1 277 ? -8.863 -1.349 -28.303 1.00 92.56 277 LEU A C 1
ATOM 2185 O O . LEU A 1 277 ? -9.725 -1.134 -27.454 1.00 92.56 277 LEU A O 1
ATOM 2189 N N . CYS A 1 278 ? -7.993 -0.420 -28.693 1.00 94.75 278 CYS A N 1
ATOM 2190 C CA . CYS A 1 278 ? -7.955 0.921 -28.131 1.00 94.75 278 CYS A CA 1
ATOM 2191 C C . CYS A 1 278 ? -8.943 1.873 -28.803 1.00 94.75 278 CYS A C 1
ATOM 2193 O O . CYS A 1 278 ? -9.317 2.866 -28.186 1.00 94.75 278 CYS A O 1
ATOM 2195 N N . GLY A 1 279 ? -9.393 1.593 -30.027 1.00 96.00 279 GLY A N 1
ATOM 2196 C CA . GLY A 1 279 ? -10.210 2.522 -30.808 1.00 96.00 279 GLY A CA 1
ATOM 2197 C C . GLY A 1 279 ? -9.417 3.742 -31.292 1.00 96.00 279 GLY A C 1
ATOM 2198 O O . GLY A 1 279 ? -9.971 4.833 -31.394 1.00 96.00 279 GLY A O 1
ATOM 2199 N N . LEU A 1 280 ? -8.116 3.575 -31.559 1.00 96.31 280 LEU A N 1
ATOM 2200 C CA . LEU A 1 280 ? -7.221 4.637 -32.027 1.00 96.31 280 LEU A CA 1
ATOM 2201 C C . LEU A 1 280 ? -6.659 4.303 -33.414 1.00 96.31 280 LEU A C 1
ATOM 2203 O O . LEU A 1 280 ? -6.284 3.155 -33.633 1.00 96.31 280 LEU A O 1
ATOM 2207 N N . PRO A 1 281 ? -6.493 5.280 -34.325 1.00 96.75 281 PRO A N 1
ATOM 2208 C CA . PRO A 1 281 ? -5.810 5.043 -35.594 1.00 96.75 281 PRO A CA 1
ATOM 2209 C C . PRO A 1 281 ? -4.372 4.544 -35.391 1.00 96.75 281 PRO A C 1
ATOM 2211 O O . PRO A 1 281 ? -3.640 5.074 -34.550 1.00 96.75 281 PRO A O 1
ATOM 2214 N N . GLU A 1 282 ? -3.921 3.602 -36.227 1.00 96.81 282 GLU A N 1
ATOM 2215 C CA . GLU A 1 282 ? -2.541 3.085 -36.184 1.00 96.81 282 GLU A CA 1
ATOM 2216 C C . GLU A 1 282 ? -1.489 4.197 -36.298 1.00 96.81 282 GLU A C 1
ATOM 2218 O O . GLU A 1 282 ? -0.448 4.143 -35.648 1.00 96.81 282 GLU A O 1
ATOM 2223 N N . SER A 1 283 ? -1.765 5.245 -37.080 1.00 96.00 283 SER A N 1
ATOM 2224 C CA . SER A 1 283 ? -0.874 6.401 -37.216 1.00 96.00 283 SER A CA 1
ATOM 2225 C C . SER A 1 283 ? -0.692 7.162 -35.898 1.00 96.00 283 SER A C 1
ATOM 2227 O O . SER A 1 283 ? 0.428 7.548 -35.568 1.00 96.00 283 SER A O 1
ATOM 2229 N N . ALA A 1 284 ? -1.762 7.336 -35.115 1.00 95.62 284 ALA A N 1
ATOM 2230 C CA . ALA A 1 284 ? -1.699 7.974 -33.803 1.00 95.62 284 ALA A CA 1
ATOM 2231 C C . ALA A 1 284 ? -0.913 7.112 -32.805 1.00 95.62 284 ALA A C 1
ATOM 2233 O O . ALA A 1 284 ? -0.067 7.635 -32.080 1.00 95.62 284 ALA A O 1
ATOM 2234 N N . ILE A 1 285 ? -1.137 5.793 -32.826 1.00 96.75 285 ILE A N 1
ATOM 2235 C CA . ILE A 1 285 ? -0.411 4.820 -31.999 1.00 96.75 285 ILE A CA 1
ATOM 2236 C C . ILE A 1 285 ? 1.091 4.840 -32.326 1.00 96.75 285 ILE A C 1
ATOM 2238 O O . ILE A 1 285 ? 1.917 5.012 -31.433 1.00 96.75 285 ILE A O 1
ATOM 2242 N N . ASN A 1 286 ? 1.457 4.735 -33.605 1.00 96.19 286 ASN A N 1
ATOM 2243 C CA . ASN A 1 286 ? 2.856 4.719 -34.037 1.00 96.19 286 ASN A CA 1
ATOM 2244 C C . ASN A 1 286 ? 3.574 6.042 -33.733 1.00 96.19 286 ASN A C 1
ATOM 2246 O O . ASN A 1 286 ? 4.742 6.039 -33.341 1.00 96.19 286 ASN A O 1
ATOM 2250 N N . ASN A 1 287 ? 2.889 7.180 -33.887 1.00 95.38 287 ASN A N 1
ATOM 2251 C CA . ASN A 1 287 ? 3.441 8.481 -33.511 1.00 95.38 287 ASN A CA 1
ATOM 2252 C C . ASN A 1 287 ? 3.684 8.570 -32.003 1.00 95.38 287 ASN A C 1
ATOM 2254 O O . ASN A 1 287 ? 4.759 8.996 -31.586 1.00 95.38 287 ASN A O 1
ATOM 2258 N N . PHE A 1 288 ? 2.727 8.113 -31.193 1.00 96.12 288 PHE A N 1
ATOM 2259 C CA . PHE A 1 288 ? 2.884 8.033 -29.745 1.00 96.12 288 PHE A CA 1
ATOM 2260 C C . PHE A 1 288 ? 4.082 7.161 -29.341 1.00 96.12 288 PHE A C 1
ATOM 2262 O O . PHE A 1 288 ? 4.943 7.622 -28.592 1.00 96.12 288 PHE A O 1
ATOM 2269 N N . TYR A 1 289 ? 4.189 5.939 -29.875 1.00 97.50 289 TYR A N 1
ATOM 2270 C CA . TYR A 1 289 ? 5.291 5.026 -29.552 1.00 97.50 289 TYR A CA 1
ATOM 2271 C C . TYR A 1 289 ? 6.654 5.604 -29.919 1.00 97.50 289 TYR A C 1
ATOM 2273 O O . TYR A 1 289 ? 7.586 5.549 -29.115 1.00 97.50 289 TYR A O 1
ATOM 2281 N N . ARG A 1 290 ? 6.768 6.219 -31.099 1.00 95.38 290 ARG A N 1
ATOM 2282 C CA . ARG A 1 290 ? 7.990 6.907 -31.519 1.00 95.38 290 ARG A CA 1
ATOM 2283 C C . ARG A 1 290 ? 8.362 8.011 -30.534 1.00 95.38 290 ARG A C 1
ATOM 2285 O O . ARG A 1 290 ? 9.482 8.040 -30.043 1.00 95.38 290 ARG A O 1
ATOM 2292 N N . GLU A 1 291 ? 7.427 8.893 -30.210 1.00 94.00 291 GLU A N 1
ATOM 2293 C CA . GLU A 1 291 ? 7.716 10.076 -29.397 1.00 94.00 291 GLU A CA 1
ATOM 2294 C C . GLU A 1 291 ? 8.083 9.747 -27.948 1.00 94.00 291 GLU A C 1
ATOM 2296 O O . GLU A 1 291 ? 8.978 10.378 -27.383 1.00 94.00 291 GLU A O 1
ATOM 2301 N N . VAL A 1 292 ? 7.442 8.736 -27.360 1.00 93.81 292 VAL A N 1
ATOM 2302 C CA . VAL A 1 292 ? 7.742 8.286 -25.992 1.00 93.81 292 VAL A CA 1
ATOM 2303 C C . VAL A 1 292 ? 9.103 7.591 -25.886 1.00 93.81 292 VAL A C 1
ATOM 2305 O O . VAL A 1 292 ? 9.732 7.639 -24.831 1.00 93.81 292 VAL A O 1
ATOM 2308 N N . THR A 1 293 ? 9.587 6.955 -26.956 1.00 94.00 293 THR A N 1
ATOM 2309 C CA . THR A 1 293 ? 10.798 6.113 -26.902 1.00 94.00 293 THR A CA 1
ATOM 2310 C C . THR A 1 293 ? 12.085 6.821 -27.329 1.00 94.00 293 THR A C 1
ATOM 2312 O O . THR A 1 293 ? 13.178 6.335 -27.009 1.00 94.00 293 THR A O 1
ATOM 2315 N N . VAL A 1 294 ? 11.987 7.983 -27.988 1.00 90.38 294 VAL A N 1
ATOM 2316 C CA . VAL A 1 294 ? 13.141 8.798 -28.405 1.00 90.38 294 VAL A CA 1
ATOM 2317 C C . VAL A 1 294 ? 14.009 9.184 -27.202 1.00 90.38 294 VAL A C 1
ATOM 2319 O O . VAL A 1 294 ? 13.540 9.744 -26.213 1.00 90.38 294 VAL A O 1
ATOM 2322 N N . SER A 1 295 ? 15.316 8.935 -27.300 1.00 85.00 295 SER A N 1
ATOM 2323 C CA . SER A 1 295 ? 16.279 9.162 -26.211 1.00 85.00 295 SER A CA 1
ATOM 2324 C C . SER A 1 295 ? 16.365 10.624 -25.752 1.00 85.00 295 SER A C 1
ATOM 2326 O O . SER A 1 295 ? 16.522 10.884 -24.562 1.00 85.00 295 SER A O 1
ATOM 2328 N N . GLN A 1 296 ? 16.201 11.588 -26.664 1.00 86.19 296 GLN A N 1
ATOM 2329 C CA . GLN A 1 296 ? 16.204 13.025 -26.346 1.00 86.19 296 GLN A CA 1
ATOM 2330 C C . GLN A 1 296 ? 15.060 13.421 -25.396 1.00 86.19 296 GLN A C 1
ATOM 2332 O O . GLN A 1 296 ? 15.199 14.364 -24.612 1.00 86.19 296 GLN A O 1
ATOM 2337 N N . ASN A 1 297 ? 13.969 12.654 -25.422 1.00 84.81 297 ASN A N 1
ATOM 2338 C CA . ASN A 1 297 ? 12.756 12.864 -24.642 1.00 84.81 297 ASN A CA 1
ATOM 2339 C C . ASN A 1 297 ? 12.799 12.172 -23.258 1.00 84.81 297 ASN A C 1
ATOM 2341 O O . ASN A 1 297 ? 11.796 12.190 -22.544 1.00 84.81 297 ASN A O 1
ATOM 2345 N N . ARG A 1 298 ? 13.943 11.594 -22.855 1.00 88.81 298 ARG A N 1
ATOM 2346 C CA . ARG A 1 298 ? 14.168 10.989 -21.526 1.00 88.81 298 ARG A CA 1
ATOM 2347 C C . ARG A 1 298 ? 14.736 12.015 -20.518 1.00 88.81 298 ARG A C 1
ATOM 2349 O O . ARG A 1 298 ? 15.487 12.898 -20.939 1.00 88.81 298 ARG A O 1
ATOM 2356 N N . PRO A 1 299 ? 14.442 11.910 -19.206 1.00 92.12 299 PRO A N 1
ATOM 2357 C CA . PRO A 1 299 ? 13.755 10.794 -18.554 1.00 92.12 299 PRO A CA 1
ATOM 2358 C C . PRO A 1 299 ? 12.230 10.788 -18.755 1.00 92.12 299 PRO A C 1
ATOM 2360 O O . PRO A 1 299 ? 11.604 11.842 -18.922 1.00 92.12 299 PRO A O 1
ATOM 2363 N N . LEU A 1 300 ? 11.669 9.575 -18.797 1.00 94.69 300 LEU A N 1
ATOM 2364 C CA . LEU A 1 300 ? 10.240 9.284 -18.948 1.00 94.69 300 LEU A CA 1
ATOM 2365 C C . LEU A 1 300 ? 9.660 8.867 -17.596 1.00 94.69 300 LEU A C 1
ATOM 2367 O O . LEU A 1 300 ? 10.074 7.844 -17.054 1.00 94.69 300 LEU A O 1
ATOM 2371 N N . SER A 1 301 ? 8.649 9.591 -17.120 1.00 95.06 301 SER A N 1
ATOM 2372 C CA . SER A 1 301 ? 7.827 9.152 -15.989 1.00 95.06 301 SER A CA 1
ATOM 2373 C C . SER A 1 301 ? 6.488 8.613 -16.472 1.00 95.06 301 SER A C 1
ATOM 2375 O O . SER A 1 301 ? 5.730 9.306 -17.160 1.00 95.06 301 SER A O 1
ATOM 2377 N N . ILE A 1 302 ? 6.171 7.383 -16.075 1.00 97.06 302 ILE A N 1
ATOM 2378 C CA . ILE A 1 302 ? 4.833 6.816 -16.240 1.00 97.06 302 ILE A CA 1
ATOM 2379 C C . ILE A 1 302 ? 4.058 7.081 -14.954 1.00 97.06 302 ILE A C 1
ATOM 2381 O O . ILE A 1 302 ? 4.425 6.606 -13.881 1.00 97.06 302 ILE A O 1
ATOM 2385 N N . VAL A 1 303 ? 2.990 7.863 -15.055 1.00 95.62 303 VAL A N 1
ATOM 2386 C CA . VAL A 1 303 ? 2.163 8.259 -13.920 1.00 95.62 303 VAL A CA 1
ATOM 2387 C C . VAL A 1 303 ? 0.867 7.468 -13.952 1.00 95.62 303 VAL A C 1
ATOM 2389 O O . VAL A 1 303 ? 0.038 7.644 -14.846 1.00 95.62 303 VAL A O 1
ATOM 2392 N N . TYR A 1 304 ? 0.680 6.615 -12.955 1.00 94.38 304 TYR A N 1
ATOM 2393 C CA . TYR A 1 304 ? -0.544 5.851 -12.782 1.00 94.38 304 TYR A CA 1
ATOM 2394 C C . TYR A 1 304 ? -1.467 6.543 -11.779 1.00 94.38 304 TYR A C 1
ATOM 2396 O O . TYR A 1 304 ? -1.167 6.610 -10.585 1.00 94.38 304 TYR A O 1
ATOM 2404 N N . ALA A 1 305 ? -2.596 7.058 -12.261 1.00 90.12 305 ALA A N 1
ATOM 2405 C CA . ALA A 1 305 ? -3.672 7.556 -11.420 1.00 90.12 305 ALA A CA 1
ATOM 2406 C C . ALA A 1 305 ? -4.626 6.422 -11.044 1.00 90.12 305 ALA A C 1
ATOM 2408 O O . ALA A 1 305 ? -5.248 5.801 -11.904 1.00 90.12 305 ALA A O 1
ATOM 2409 N N . GLN A 1 306 ? -4.748 6.156 -9.747 1.00 82.62 306 GLN A N 1
ATOM 2410 C CA . GLN A 1 306 ? -5.550 5.061 -9.230 1.00 82.62 306 GLN A CA 1
ATOM 2411 C C . GLN A 1 306 ? -7.016 5.199 -9.652 1.00 82.62 306 GLN A C 1
ATOM 2413 O O . GLN A 1 306 ? -7.681 6.194 -9.366 1.00 82.62 306 GLN A O 1
ATOM 2418 N N . GLU A 1 307 ? -7.512 4.139 -10.274 1.00 82.38 307 GLU A N 1
ATOM 2419 C CA . GLU A 1 307 ? -8.886 3.967 -10.735 1.00 82.38 307 GLU A CA 1
ATOM 2420 C C . GLU A 1 307 ? -9.603 2.861 -9.940 1.00 82.38 307 GLU A C 1
ATOM 2422 O O . GLU A 1 307 ? -9.004 2.168 -9.115 1.00 82.38 307 GLU A O 1
ATOM 2427 N N . THR A 1 308 ? -10.902 2.686 -10.190 1.00 76.06 308 THR A N 1
ATOM 2428 C CA . THR A 1 308 ? -11.759 1.700 -9.505 1.00 76.06 308 THR A CA 1
ATOM 2429 C C . THR A 1 308 ? -12.296 0.611 -10.440 1.00 76.06 308 THR A C 1
ATOM 2431 O O . THR A 1 308 ? -13.296 -0.030 -10.123 1.00 76.06 308 THR A O 1
ATOM 2434 N N . SER A 1 309 ? -11.667 0.409 -11.604 1.00 72.38 309 SER A N 1
ATOM 2435 C CA . SER A 1 309 ? -12.181 -0.463 -12.668 1.00 72.38 309 SER A CA 1
ATOM 2436 C C . SER A 1 309 ? -12.088 -1.960 -12.336 1.00 72.38 309 SER A C 1
ATOM 2438 O O . SER A 1 309 ? -13.104 -2.652 -12.360 1.00 72.38 309 SER A O 1
ATOM 2440 N N . SER A 1 310 ? -10.893 -2.478 -12.032 1.00 86.75 310 SER A N 1
ATOM 2441 C CA . SER A 1 310 ? -10.666 -3.886 -11.665 1.00 86.75 310 SER A CA 1
ATOM 2442 C C . SER A 1 310 ? -9.307 -4.071 -10.980 1.00 86.75 310 SER A C 1
ATOM 2444 O O . SER A 1 310 ? -8.315 -3.580 -11.523 1.00 86.75 310 SER A O 1
ATOM 2446 N N . PRO A 1 311 ? -9.202 -4.837 -9.868 1.00 88.69 311 PRO A N 1
ATOM 2447 C CA . PRO A 1 311 ? -7.919 -5.051 -9.196 1.00 88.69 311 PRO A CA 1
ATOM 2448 C C . PRO A 1 311 ? -6.890 -5.686 -10.137 1.00 88.69 311 PRO A C 1
ATOM 2450 O O . PRO A 1 311 ? -5.752 -5.238 -10.211 1.00 88.69 311 PRO A O 1
ATOM 2453 N N . LEU A 1 312 ? -7.303 -6.689 -10.919 1.00 85.00 312 LEU A N 1
ATOM 2454 C CA . LEU A 1 312 ? -6.408 -7.373 -11.853 1.00 85.00 312 LEU A CA 1
ATOM 2455 C C . LEU A 1 312 ? -5.856 -6.413 -12.915 1.00 85.00 312 LEU A C 1
ATOM 2457 O O . LEU A 1 312 ? -4.672 -6.462 -13.228 1.00 85.00 312 LEU A O 1
ATOM 2461 N N . LEU A 1 313 ? -6.691 -5.524 -13.459 1.00 85.12 313 LEU A N 1
ATOM 2462 C CA . LEU A 1 313 ? -6.229 -4.551 -14.451 1.00 85.12 313 LEU A CA 1
ATOM 2463 C C . LEU A 1 313 ? -5.271 -3.530 -13.834 1.00 85.12 313 LEU A C 1
ATOM 2465 O O . LEU A 1 313 ? -4.264 -3.217 -14.462 1.00 85.12 313 LEU A O 1
ATOM 2469 N N . CYS A 1 314 ? -5.543 -3.053 -12.616 1.00 89.75 314 CYS A N 1
ATOM 2470 C CA . CYS A 1 314 ? -4.635 -2.166 -11.886 1.00 89.75 314 CYS A CA 1
ATOM 2471 C C . CYS A 1 314 ? -3.243 -2.800 -11.744 1.00 89.75 314 CYS A C 1
ATOM 2473 O O . CYS A 1 314 ? -2.242 -2.190 -12.112 1.00 89.75 314 CYS A O 1
ATOM 2475 N N . GLU A 1 315 ? -3.188 -4.050 -11.279 1.00 89.88 315 GLU A N 1
ATOM 2476 C CA . GLU A 1 315 ? -1.940 -4.801 -11.106 1.00 89.88 315 GLU A CA 1
ATOM 2477 C C . GLU A 1 315 ? -1.172 -4.945 -12.430 1.00 89.88 315 GLU A C 1
ATOM 2479 O O . GLU A 1 315 ? 0.019 -4.640 -12.508 1.00 89.88 315 GLU A O 1
ATOM 2484 N N . GLN A 1 316 ? -1.863 -5.334 -13.506 1.00 86.88 316 GLN A N 1
ATOM 2485 C CA . GLN A 1 316 ? -1.239 -5.545 -14.815 1.00 86.88 316 GLN A CA 1
ATOM 2486 C C . GLN A 1 316 ? -0.780 -4.239 -15.482 1.00 86.88 316 GLN A C 1
ATOM 2488 O O . GLN A 1 316 ? 0.242 -4.232 -16.168 1.00 86.88 316 GLN A O 1
ATOM 2493 N N . LYS A 1 317 ? -1.468 -3.112 -15.252 1.00 91.06 317 LYS A N 1
ATOM 2494 C CA . LYS A 1 317 ? -1.011 -1.786 -15.708 1.00 91.06 317 LYS A CA 1
ATOM 2495 C C . LYS A 1 317 ? 0.296 -1.387 -15.019 1.00 91.06 317 LYS A C 1
ATOM 2497 O O . LYS A 1 317 ? 1.209 -0.919 -15.698 1.00 91.06 317 LYS A O 1
ATOM 2502 N N . ILE A 1 318 ? 0.415 -1.627 -13.710 1.00 94.06 318 ILE A N 1
ATOM 2503 C CA . ILE A 1 318 ? 1.664 -1.398 -12.967 1.00 94.06 318 ILE A CA 1
ATOM 2504 C C . ILE A 1 318 ? 2.784 -2.302 -13.490 1.00 94.06 318 ILE A C 1
ATOM 2506 O O . ILE A 1 318 ? 3.875 -1.806 -13.760 1.00 94.06 318 ILE A O 1
ATOM 2510 N N . ARG A 1 319 ? 2.513 -3.594 -13.723 1.00 93.88 319 ARG A N 1
ATOM 2511 C CA . ARG A 1 319 ? 3.481 -4.527 -14.330 1.00 93.88 319 ARG A CA 1
ATOM 2512 C C . ARG A 1 319 ? 3.962 -4.056 -15.703 1.00 93.88 319 ARG A C 1
ATOM 2514 O O . ARG A 1 319 ? 5.165 -4.010 -15.945 1.00 93.88 319 ARG A O 1
ATOM 2521 N N . ALA A 1 320 ? 3.046 -3.670 -16.590 1.00 93.81 320 ALA A N 1
ATOM 2522 C CA . ALA A 1 320 ? 3.392 -3.191 -17.927 1.00 93.81 320 ALA A CA 1
ATOM 2523 C C . ALA A 1 320 ? 4.196 -1.880 -17.882 1.00 93.81 320 ALA A C 1
ATOM 2525 O O . ALA A 1 320 ? 5.186 -1.747 -18.600 1.00 93.81 320 ALA A O 1
ATOM 2526 N N . ALA A 1 321 ? 3.828 -0.941 -17.002 1.00 96.38 321 ALA A N 1
ATOM 2527 C CA . ALA A 1 321 ? 4.623 0.260 -16.748 1.00 96.38 321 ALA A CA 1
ATOM 2528 C C . ALA A 1 321 ? 6.028 -0.093 -16.222 1.00 96.38 321 ALA A C 1
ATOM 2530 O O . ALA A 1 321 ? 7.012 0.471 -16.692 1.00 96.38 321 ALA A O 1
ATOM 2531 N N . GLY A 1 322 ? 6.123 -1.078 -15.320 1.00 96.12 322 GLY A N 1
ATOM 2532 C CA . GLY A 1 322 ? 7.370 -1.678 -14.830 1.00 96.12 322 GLY A CA 1
ATOM 2533 C C . GLY A 1 322 ? 8.275 -2.133 -15.959 1.00 96.12 322 GLY A C 1
ATOM 2534 O O . GLY A 1 322 ? 9.411 -1.678 -16.064 1.00 96.12 322 GLY A O 1
ATOM 2535 N N . ILE A 1 323 ? 7.743 -2.973 -16.843 1.00 97.25 323 ILE A N 1
ATOM 2536 C CA . ILE A 1 323 ? 8.469 -3.507 -17.997 1.00 97.25 323 ILE A CA 1
ATOM 2537 C C . ILE A 1 323 ? 8.962 -2.375 -18.903 1.00 97.25 323 ILE A C 1
ATOM 2539 O O . ILE A 1 323 ? 10.136 -2.360 -19.257 1.00 97.25 323 ILE A O 1
ATOM 2543 N N . ILE A 1 324 ? 8.112 -1.399 -19.244 1.00 97.94 324 ILE A N 1
ATOM 2544 C CA . ILE A 1 324 ? 8.512 -0.262 -20.092 1.00 97.94 324 ILE A CA 1
ATOM 2545 C C . ILE A 1 324 ? 9.658 0.521 -19.441 1.00 97.94 324 ILE A C 1
ATOM 2547 O O . ILE A 1 324 ? 10.663 0.802 -20.098 1.00 97.94 324 ILE A O 1
ATOM 2551 N N . SER A 1 325 ? 9.536 0.850 -18.154 1.00 96.50 325 SER A N 1
ATOM 2552 C CA . SER A 1 325 ? 10.562 1.612 -17.442 1.00 96.50 325 SER A CA 1
ATOM 2553 C C . SER A 1 325 ? 11.874 0.834 -17.299 1.00 96.50 325 SER A C 1
ATOM 2555 O O . SER A 1 325 ? 12.936 1.441 -17.413 1.00 96.50 325 SER A O 1
ATOM 2557 N N . LEU A 1 326 ? 11.830 -0.489 -17.117 1.00 97.25 326 LEU A N 1
ATOM 2558 C CA . LEU A 1 326 ? 13.021 -1.347 -17.080 1.00 97.25 326 LEU A CA 1
ATOM 2559 C C . LEU A 1 326 ? 13.690 -1.469 -18.454 1.00 97.25 326 LEU A C 1
ATOM 2561 O O . LEU A 1 326 ? 14.899 -1.277 -18.555 1.00 97.25 326 LEU A O 1
ATOM 2565 N N . LEU A 1 327 ? 12.917 -1.708 -19.521 1.00 97.69 327 LEU A N 1
ATOM 2566 C CA . LEU A 1 327 ? 13.437 -1.766 -20.893 1.00 97.69 327 LEU A CA 1
ATOM 2567 C C . LEU A 1 327 ? 14.163 -0.473 -21.273 1.00 97.69 327 LEU A C 1
ATOM 2569 O O . LEU A 1 327 ? 15.183 -0.513 -21.951 1.00 97.69 327 LEU A O 1
ATOM 2573 N N . LEU A 1 328 ? 13.662 0.679 -20.828 1.00 96.06 328 LEU A N 1
ATOM 2574 C CA . LEU A 1 328 ? 14.242 1.988 -21.133 1.00 96.06 328 LEU A CA 1
ATOM 2575 C C . LEU A 1 328 ? 15.292 2.461 -20.105 1.00 96.06 328 LEU A C 1
ATOM 2577 O O . LEU A 1 328 ? 15.748 3.606 -20.211 1.00 96.06 328 LEU A O 1
ATOM 2581 N N . GLY A 1 329 ? 15.651 1.632 -19.115 1.00 93.81 329 GLY A N 1
ATOM 2582 C CA . GLY A 1 329 ? 16.642 1.956 -18.079 1.00 93.81 329 GLY A CA 1
ATOM 2583 C C . GLY A 1 329 ? 16.258 3.155 -17.202 1.00 93.81 329 GLY A C 1
ATOM 2584 O O . GLY A 1 329 ? 17.105 3.980 -16.871 1.00 93.81 329 GLY A O 1
ATOM 2585 N N . GLN A 1 330 ? 14.965 3.324 -16.906 1.00 92.75 330 GLN A N 1
ATOM 2586 C CA . GLN A 1 330 ? 14.418 4.490 -16.196 1.00 92.75 330 GLN A CA 1
ATOM 2587 C C . GLN A 1 330 ? 14.223 4.269 -14.691 1.00 92.75 330 GLN A C 1
ATOM 2589 O O . GLN A 1 330 ? 14.009 5.241 -13.972 1.00 92.75 330 GLN A O 1
ATOM 2594 N N . VAL A 1 331 ? 14.244 3.024 -14.207 1.00 93.88 331 VAL A N 1
ATOM 2595 C CA . VAL A 1 331 ? 14.094 2.723 -12.773 1.00 93.88 331 VAL A CA 1
ATOM 2596 C C . VAL A 1 331 ? 15.427 2.959 -12.058 1.00 93.88 331 VAL A C 1
ATOM 2598 O O . VAL A 1 331 ? 16.486 2.625 -12.592 1.00 93.88 331 VAL A O 1
ATOM 2601 N N . GLY A 1 332 ? 15.382 3.571 -10.874 1.00 91.44 332 GLY A N 1
ATOM 2602 C CA . GLY A 1 332 ? 16.574 4.015 -10.144 1.00 91.44 332 GLY A CA 1
ATOM 2603 C C . GLY A 1 332 ? 17.127 5.368 -10.604 1.00 91.44 332 GLY A C 1
ATOM 2604 O O . GLY A 1 332 ? 18.107 5.846 -10.040 1.00 91.44 332 GLY A O 1
ATOM 2605 N N . GLN A 1 333 ? 16.515 5.996 -11.615 1.00 89.56 333 GLN A N 1
ATOM 2606 C CA . GLN A 1 333 ? 16.925 7.293 -12.155 1.00 89.56 333 GLN A CA 1
ATOM 2607 C C . GLN A 1 333 ? 15.964 8.408 -11.716 1.00 89.56 333 GLN A C 1
ATOM 2609 O O . GLN A 1 333 ? 14.750 8.176 -11.650 1.00 89.56 333 GLN A O 1
ATOM 2614 N N . PRO A 1 334 ? 16.468 9.634 -11.490 1.00 90.50 334 PRO A N 1
ATOM 2615 C CA . PRO A 1 334 ? 15.621 10.766 -11.153 1.00 90.50 334 PRO A CA 1
ATOM 2616 C C . PRO A 1 334 ? 14.783 11.257 -12.340 1.00 90.50 334 PRO A C 1
ATOM 2618 O O . PRO A 1 334 ? 15.243 11.279 -13.486 1.00 90.50 334 PRO A O 1
ATOM 2621 N N . GLY A 1 335 ? 13.544 11.676 -12.067 1.00 87.56 335 GLY A N 1
ATOM 2622 C CA . GLY A 1 335 ? 12.602 12.189 -13.076 1.00 87.56 335 GLY A CA 1
ATOM 2623 C C . GLY A 1 335 ? 12.094 11.136 -14.070 1.00 87.56 335 GLY A C 1
ATOM 2624 O O . GLY A 1 335 ? 11.515 11.499 -15.098 1.00 87.56 335 GLY A O 1
ATOM 2625 N N . GLY A 1 336 ? 12.349 9.853 -13.788 1.00 89.62 336 GLY A N 1
ATOM 2626 C CA . GLY A 1 336 ? 11.999 8.701 -14.614 1.00 89.62 336 GLY A CA 1
ATOM 2627 C C . GLY A 1 336 ? 10.962 7.784 -13.960 1.00 89.62 336 GLY A C 1
ATOM 2628 O O . GLY A 1 336 ? 10.027 8.247 -13.302 1.00 89.62 336 GLY A O 1
ATOM 2629 N N . GLY A 1 337 ? 11.138 6.480 -14.177 1.00 93.31 337 GLY A N 1
ATOM 2630 C CA . GLY A 1 337 ? 10.426 5.400 -13.503 1.00 93.31 337 GLY A CA 1
ATOM 2631 C C . GLY A 1 337 ? 8.900 5.488 -13.522 1.00 93.31 337 GLY A C 1
ATOM 2632 O O . GLY A 1 337 ? 8.273 5.761 -14.551 1.00 93.31 337 GLY A O 1
ATOM 2633 N N . ILE A 1 338 ? 8.306 5.150 -12.379 1.00 95.81 338 ILE A N 1
ATOM 2634 C CA . ILE A 1 338 ? 6.857 5.070 -12.193 1.00 95.81 338 ILE A CA 1
ATOM 2635 C C . ILE A 1 338 ? 6.481 5.890 -10.973 1.00 95.81 338 ILE A C 1
ATOM 2637 O O . ILE A 1 338 ? 7.090 5.752 -9.914 1.00 95.81 338 ILE A O 1
ATOM 2641 N N . VAL A 1 339 ? 5.439 6.696 -11.133 1.00 94.31 339 VAL A N 1
ATOM 2642 C CA . VAL A 1 339 ? 4.853 7.522 -10.081 1.00 94.31 339 VAL A CA 1
ATOM 2643 C C . VAL A 1 339 ? 3.383 7.152 -9.940 1.00 94.31 339 VAL A C 1
ATOM 2645 O O . VAL A 1 339 ? 2.668 7.028 -10.933 1.00 94.31 339 VAL A O 1
ATOM 2648 N N . THR A 1 340 ? 2.895 7.015 -8.711 1.00 92.25 340 THR A N 1
ATOM 2649 C CA . THR A 1 340 ? 1.472 6.768 -8.447 1.00 92.25 340 THR A CA 1
ATOM 2650 C C . THR A 1 340 ? 0.765 7.989 -7.899 1.00 92.25 340 THR A C 1
ATOM 2652 O O . THR A 1 340 ? 1.305 8.707 -7.058 1.00 92.25 340 THR A O 1
ATOM 2655 N N . LEU A 1 341 ? -0.480 8.189 -8.328 1.00 87.81 341 LEU A N 1
ATOM 2656 C CA . LEU A 1 341 ? -1.407 9.165 -7.767 1.00 87.81 341 LEU A CA 1
ATOM 2657 C C . LEU A 1 341 ? -2.614 8.416 -7.202 1.00 87.81 341 LEU A C 1
ATOM 2659 O O . LEU A 1 341 ? -3.296 7.708 -7.936 1.00 87.81 341 LEU A O 1
ATOM 2663 N N . ALA A 1 342 ? -2.898 8.578 -5.916 1.00 82.00 342 ALA A N 1
ATOM 2664 C CA . ALA A 1 342 ? -4.010 7.914 -5.243 1.00 82.00 342 ALA A CA 1
ATOM 2665 C C . ALA A 1 342 ? -5.002 8.957 -4.713 1.00 82.00 342 ALA A C 1
ATOM 2667 O O . ALA A 1 342 ? -4.559 10.003 -4.239 1.00 82.00 342 ALA A O 1
ATOM 2668 N N . PRO A 1 343 ? -6.326 8.731 -4.810 1.00 71.38 343 PRO A N 1
ATOM 2669 C CA . PRO A 1 343 ? -7.315 9.634 -4.244 1.00 71.38 343 PRO A CA 1
ATOM 2670 C C . PRO A 1 343 ? -7.456 9.433 -2.732 1.00 71.38 343 PRO A C 1
ATOM 2672 O O . PRO A 1 343 ? -7.419 8.304 -2.251 1.00 71.38 343 PRO A O 1
ATOM 2675 N N . GLY A 1 344 ? -7.728 10.511 -1.999 1.00 69.56 344 GLY A N 1
ATOM 2676 C CA . GLY A 1 344 ? -7.916 10.474 -0.542 1.00 69.56 344 GLY A CA 1
ATOM 2677 C C . GLY A 1 344 ? -6.711 11.020 0.214 1.00 69.56 344 GLY A C 1
ATOM 2678 O O . GLY A 1 344 ? -5.710 11.364 -0.400 1.00 69.56 344 GLY A O 1
ATOM 2679 N N . TRP A 1 345 ? -6.833 11.139 1.536 1.00 76.00 345 TRP A N 1
ATOM 2680 C CA . TRP A 1 345 ? -5.857 11.880 2.340 1.00 76.00 345 TRP A CA 1
ATOM 2681 C C . TRP A 1 345 ? -4.606 11.084 2.730 1.00 76.00 345 TRP A C 1
ATOM 2683 O O . TRP A 1 345 ? -3.505 11.623 2.692 1.00 76.00 345 TRP A O 1
ATOM 2693 N N . ASN A 1 346 ? -4.753 9.808 3.092 1.00 86.75 346 ASN A N 1
ATOM 2694 C CA . ASN A 1 346 ? -3.639 8.949 3.499 1.00 86.75 346 ASN A CA 1
ATOM 2695 C C . ASN A 1 346 ? -3.752 7.507 2.937 1.00 86.75 346 ASN A C 1
ATOM 2697 O O . ASN A 1 346 ? -3.645 6.525 3.681 1.00 86.75 346 ASN A O 1
ATOM 2701 N N . PRO A 1 347 ? -4.016 7.319 1.627 1.00 86.81 347 PRO A N 1
ATOM 2702 C CA . PRO A 1 347 ? -4.221 5.987 1.053 1.00 86.81 347 PRO A CA 1
ATOM 2703 C C . PRO A 1 347 ? -2.979 5.090 1.144 1.00 86.81 347 PRO A C 1
ATOM 2705 O O . PRO A 1 347 ? -3.123 3.902 1.433 1.00 86.81 347 PRO A O 1
ATOM 2708 N N . GLN A 1 348 ? -1.776 5.644 0.948 1.00 91.06 348 GLN A N 1
ATOM 2709 C CA . GLN A 1 348 ? -0.525 4.893 1.093 1.00 91.06 348 GLN A CA 1
ATOM 2710 C C . GLN A 1 348 ? -0.319 4.501 2.558 1.00 91.06 348 GLN A C 1
ATOM 2712 O O . GLN A 1 348 ? -0.235 3.319 2.866 1.00 91.06 348 GLN A O 1
ATOM 2717 N N . GLY A 1 349 ? -0.367 5.465 3.479 1.00 94.06 349 GLY A N 1
ATOM 2718 C CA . GLY A 1 349 ? -0.074 5.204 4.886 1.00 94.06 349 GLY A CA 1
ATOM 2719 C C . GLY A 1 349 ? -1.066 4.261 5.563 1.00 94.06 349 GLY A C 1
ATOM 2720 O O . GLY A 1 349 ? -0.662 3.356 6.288 1.00 94.06 349 GLY A O 1
ATOM 2721 N N . THR A 1 350 ? -2.365 4.375 5.262 1.00 94.50 350 THR A N 1
ATOM 2722 C CA . THR A 1 350 ? -3.363 3.406 5.759 1.00 94.50 350 THR A CA 1
ATOM 2723 C C . THR A 1 350 ? -3.147 1.990 5.208 1.00 94.50 350 THR A C 1
ATOM 2725 O O . THR A 1 350 ? -3.436 1.013 5.898 1.00 94.50 350 THR A O 1
ATOM 2728 N N . THR A 1 351 ? -2.590 1.858 4.002 1.00 94.19 351 THR A N 1
ATOM 2729 C CA . THR A 1 351 ? -2.186 0.562 3.438 1.00 94.19 351 THR A CA 1
ATOM 2730 C C . THR A 1 351 ? -0.939 0.035 4.160 1.00 94.19 351 THR A C 1
ATOM 2732 O O . THR A 1 351 ? -0.943 -1.101 4.633 1.00 94.19 351 THR A O 1
ATOM 2735 N N . ASP A 1 352 ? 0.074 0.885 4.345 1.00 96.19 352 ASP A N 1
ATOM 2736 C CA . ASP A 1 352 ? 1.353 0.546 4.980 1.00 96.19 352 ASP A CA 1
ATOM 2737 C C . ASP A 1 352 ? 1.175 0.035 6.412 1.00 96.19 352 ASP A C 1
ATOM 2739 O O . ASP A 1 352 ? 1.745 -0.987 6.786 1.00 96.19 352 ASP A O 1
ATOM 2743 N N . VAL A 1 353 ? 0.334 0.692 7.217 1.00 96.94 353 VAL A N 1
ATOM 2744 C CA . VAL A 1 353 ? 0.097 0.299 8.618 1.00 96.94 353 VAL A CA 1
ATOM 2745 C C . VAL A 1 353 ? -0.830 -0.913 8.772 1.00 96.94 353 VAL A C 1
ATOM 2747 O O . VAL A 1 353 ? -1.207 -1.276 9.887 1.00 96.94 353 VAL A O 1
ATOM 2750 N N . GLY A 1 354 ? -1.219 -1.551 7.663 1.00 93.88 354 GLY A N 1
ATOM 2751 C CA . GLY A 1 354 ? -2.056 -2.744 7.667 1.00 93.88 354 GLY A CA 1
ATOM 2752 C C . GLY A 1 354 ? -3.486 -2.468 8.110 1.00 93.88 354 GLY A C 1
ATOM 2753 O O . GLY A 1 354 ? -4.095 -3.327 8.749 1.00 93.88 354 GLY A O 1
ATOM 2754 N N . ALA A 1 355 ? -4.048 -1.300 7.787 1.00 94.25 355 ALA A N 1
ATOM 2755 C CA . ALA A 1 355 ? -5.479 -1.041 7.937 1.00 94.25 355 ALA A CA 1
ATOM 2756 C C . ALA A 1 355 ? -6.275 -1.703 6.800 1.00 94.25 355 ALA A C 1
ATOM 2758 O O . ALA A 1 355 ? -7.072 -1.053 6.142 1.00 94.25 355 ALA A O 1
ATOM 2759 N N . LEU A 1 356 ? -6.003 -2.983 6.543 1.00 89.69 356 LEU A N 1
ATOM 2760 C CA . LEU A 1 356 ? -6.510 -3.801 5.442 1.00 89.69 356 LEU A CA 1
ATOM 2761 C C . LEU A 1 356 ? -6.894 -5.176 6.001 1.00 89.69 356 LEU A C 1
ATOM 2763 O O . LEU A 1 356 ? -6.225 -5.667 6.913 1.00 89.69 356 LEU A O 1
ATOM 2767 N N . GLY A 1 357 ? -7.933 -5.805 5.468 1.00 84.75 357 GLY A N 1
ATOM 2768 C CA . GLY A 1 357 ? -8.283 -7.187 5.799 1.00 84.75 357 GLY A CA 1
ATOM 2769 C C . GLY A 1 357 ? -7.248 -8.194 5.306 1.00 84.75 357 GLY A C 1
ATOM 2770 O O . GLY A 1 357 ? -6.816 -9.059 6.068 1.00 84.75 357 GLY A O 1
ATOM 2771 N N . ASP A 1 358 ? -6.784 -8.018 4.070 1.00 84.94 358 ASP A N 1
ATOM 2772 C CA . ASP A 1 358 ? -6.002 -9.021 3.337 1.00 84.94 358 ASP A CA 1
ATOM 2773 C C . ASP A 1 358 ? -4.479 -8.816 3.425 1.00 84.94 358 ASP A C 1
ATOM 2775 O O . ASP A 1 358 ? -3.710 -9.512 2.760 1.00 84.94 358 ASP A O 1
ATOM 2779 N N . SER A 1 359 ? -4.005 -7.866 4.238 1.00 90.25 359 SER A N 1
ATOM 2780 C CA . SER A 1 359 ? -2.571 -7.670 4.487 1.00 90.25 359 SER A CA 1
ATOM 2781 C C . SER A 1 359 ? -2.292 -7.215 5.913 1.00 90.25 359 SER A C 1
ATOM 2783 O O . SER A 1 359 ? -2.894 -6.267 6.421 1.00 90.25 359 SER A O 1
ATOM 2785 N N . LEU A 1 360 ? -1.312 -7.863 6.536 1.00 93.44 360 LEU A N 1
ATOM 2786 C CA . LEU A 1 360 ? -0.729 -7.490 7.817 1.00 93.44 360 LEU A CA 1
ATOM 2787 C C . LEU A 1 360 ? 0.131 -6.215 7.689 1.00 93.44 360 LEU A C 1
ATOM 2789 O O . LEU A 1 360 ? 0.571 -5.880 6.580 1.00 93.44 360 LEU A O 1
ATOM 2793 N N . PRO A 1 361 ? 0.379 -5.499 8.805 1.00 95.25 361 PRO A N 1
ATOM 2794 C CA . PRO A 1 361 ? 1.169 -4.269 8.810 1.00 95.25 361 PRO A CA 1
ATOM 2795 C C . PRO A 1 361 ? 2.546 -4.411 8.160 1.00 95.25 361 PRO A C 1
ATOM 2797 O O . PRO A 1 361 ? 3.202 -5.446 8.265 1.00 95.25 361 PRO A O 1
ATOM 2800 N N . GLY A 1 362 ? 2.982 -3.358 7.474 1.00 93.19 362 GLY A N 1
ATOM 2801 C CA . GLY A 1 362 ? 4.249 -3.278 6.754 1.00 93.19 362 GLY A CA 1
ATOM 2802 C C . GLY A 1 362 ? 4.399 -4.291 5.625 1.00 93.19 362 GLY A C 1
ATOM 2803 O O . GLY A 1 362 ? 5.507 -4.766 5.383 1.00 93.19 362 GLY A O 1
ATOM 2804 N N . TYR A 1 363 ? 3.291 -4.654 4.966 1.00 90.56 363 TYR A N 1
ATOM 2805 C CA . TYR A 1 363 ? 3.260 -5.681 3.917 1.00 90.56 363 TYR A CA 1
ATOM 2806 C C . TYR A 1 363 ? 3.931 -6.979 4.376 1.00 90.56 363 TYR A C 1
ATOM 2808 O O . TYR A 1 363 ? 4.680 -7.622 3.636 1.00 90.56 363 TYR A O 1
ATOM 2816 N N . SER A 1 364 ? 3.691 -7.344 5.639 1.00 88.75 364 SER A N 1
ATOM 2817 C CA . SER A 1 364 ? 4.257 -8.559 6.219 1.00 88.75 364 SER A CA 1
ATOM 2818 C C . SER A 1 364 ? 3.672 -9.818 5.581 1.00 88.75 364 SER A C 1
ATOM 2820 O O . SER A 1 364 ? 4.270 -10.867 5.717 1.00 88.75 364 SER A O 1
ATOM 2822 N N . GLY A 1 365 ? 2.569 -9.717 4.834 1.00 86.31 365 GLY A N 1
ATOM 2823 C CA . GLY A 1 365 ? 1.890 -10.817 4.146 1.00 86.31 365 GLY A CA 1
ATOM 2824 C C . GLY A 1 365 ? 0.401 -10.857 4.497 1.00 86.31 365 GLY A C 1
ATOM 2825 O O . GLY A 1 365 ? -0.062 -9.995 5.248 1.00 86.31 365 GLY A O 1
ATOM 2826 N N . PRO A 1 366 ? -0.376 -11.801 3.945 1.00 89.38 366 PRO A N 1
ATOM 2827 C CA . PRO A 1 366 ? -1.787 -11.933 4.285 1.00 89.38 366 PRO A CA 1
ATOM 2828 C C . PRO A 1 366 ? -1.968 -12.491 5.700 1.00 89.38 366 PRO A C 1
ATOM 2830 O O . PRO A 1 366 ? -1.064 -13.113 6.262 1.00 89.38 366 PRO A O 1
ATOM 2833 N N . ALA A 1 367 ? -3.155 -12.288 6.271 1.00 89.00 367 ALA A N 1
ATOM 2834 C CA . ALA A 1 367 ? -3.551 -12.993 7.486 1.00 89.00 367 ALA A CA 1
ATOM 2835 C C . ALA A 1 367 ? -3.604 -14.521 7.237 1.00 89.00 367 ALA A C 1
ATOM 2837 O O . ALA A 1 367 ? -3.843 -14.937 6.099 1.00 89.00 367 ALA A O 1
ATOM 2838 N N . PRO A 1 368 ? -3.375 -15.356 8.268 1.00 90.25 368 PRO A N 1
ATOM 2839 C CA . PRO A 1 368 ? -3.333 -16.809 8.102 1.00 90.25 368 PRO A CA 1
ATOM 2840 C C . PRO A 1 368 ? -4.668 -17.402 7.641 1.00 90.25 368 PRO A C 1
ATOM 2842 O O . PRO A 1 368 ? -5.739 -16.845 7.903 1.00 90.25 368 PRO A O 1
ATOM 2845 N N . GLN A 1 369 ? -4.613 -18.571 7.011 1.00 89.19 369 GLN A N 1
ATOM 2846 C CA . GLN A 1 369 ? -5.767 -19.461 6.869 1.00 89.19 369 GLN A CA 1
ATOM 2847 C C . GLN A 1 369 ? -6.017 -20.258 8.164 1.00 89.19 369 GLN A C 1
ATOM 2849 O O . GLN A 1 369 ? -5.254 -20.178 9.133 1.00 89.19 369 GLN A O 1
ATOM 2854 N N . SER A 1 370 ? -7.143 -20.973 8.234 1.00 87.12 370 SER A N 1
ATOM 2855 C CA . SER A 1 370 ? -7.526 -21.740 9.429 1.00 87.12 370 SER A CA 1
ATOM 2856 C C . SER A 1 370 ? -6.665 -22.981 9.662 1.00 87.12 370 SER A C 1
ATOM 2858 O O . SER A 1 370 ? -6.495 -23.392 10.806 1.00 87.12 370 SER A O 1
ATOM 2860 N N . ASP A 1 371 ? -6.097 -23.540 8.599 1.00 87.69 371 ASP A N 1
ATOM 2861 C CA . ASP A 1 371 ? -5.219 -24.710 8.589 1.00 87.69 371 ASP A CA 1
ATOM 2862 C C . ASP A 1 371 ? -3.721 -24.355 8.605 1.00 87.69 371 ASP A C 1
ATOM 2864 O O . ASP A 1 371 ? -2.874 -25.246 8.614 1.00 87.69 371 ASP A O 1
ATOM 2868 N N . GLU A 1 372 ? -3.379 -23.063 8.645 1.00 89.44 372 GLU A N 1
ATOM 2869 C CA . GLU A 1 372 ? -1.997 -22.585 8.622 1.00 89.44 372 GLU A CA 1
ATOM 2870 C C . GLU A 1 372 ? -1.447 -22.291 10.024 1.00 89.44 372 GLU A C 1
ATOM 2872 O O . GLU A 1 372 ? -1.923 -21.399 10.737 1.00 89.44 372 GLU A O 1
ATOM 2877 N N . ASP A 1 373 ? -0.359 -22.981 10.376 1.00 90.38 373 ASP A N 1
ATOM 2878 C CA . ASP A 1 373 ? 0.574 -22.524 11.405 1.00 90.38 373 ASP A CA 1
ATOM 2879 C C . ASP A 1 373 ? 1.629 -21.564 10.818 1.00 90.38 373 ASP A C 1
ATOM 2881 O O . ASP A 1 373 ? 1.675 -21.300 9.612 1.00 90.38 373 ASP A O 1
ATOM 2885 N N . PHE A 1 374 ? 2.490 -21.008 11.676 1.00 89.12 374 PHE A N 1
ATOM 2886 C CA . PHE A 1 374 ? 3.501 -20.041 11.244 1.00 89.12 374 PHE A CA 1
ATOM 2887 C C . PHE A 1 374 ? 4.522 -20.633 10.255 1.00 89.12 374 PHE A C 1
ATOM 2889 O O . PHE A 1 374 ? 5.016 -19.922 9.374 1.00 89.12 374 PHE A O 1
ATOM 2896 N N . ILE A 1 375 ? 4.837 -21.926 10.371 1.00 86.38 375 ILE A N 1
ATOM 2897 C CA . ILE A 1 375 ? 5.816 -22.602 9.515 1.00 86.38 375 ILE A CA 1
ATOM 2898 C C . ILE A 1 375 ? 5.220 -22.806 8.122 1.00 86.38 375 ILE A C 1
ATOM 2900 O O . ILE A 1 375 ? 5.836 -22.399 7.134 1.00 86.38 375 ILE A O 1
ATOM 2904 N N . LEU A 1 376 ? 4.010 -23.363 8.038 1.00 85.88 376 LEU A N 1
ATOM 2905 C CA . LEU A 1 376 ? 3.298 -23.582 6.781 1.00 85.88 376 LEU A CA 1
ATOM 2906 C C . LEU A 1 376 ? 3.009 -22.257 6.064 1.00 85.88 376 LEU A C 1
ATOM 2908 O O . LEU A 1 376 ? 3.212 -22.132 4.852 1.00 85.88 376 LEU A O 1
ATOM 2912 N N . TRP A 1 377 ? 2.617 -21.229 6.818 1.00 88.06 377 TRP A N 1
ATOM 2913 C CA . TRP A 1 377 ? 2.434 -19.890 6.270 1.00 88.06 377 TRP A CA 1
ATOM 2914 C C . TRP A 1 377 ? 3.748 -19.323 5.714 1.00 88.06 377 TRP A C 1
ATOM 2916 O O . TRP A 1 377 ? 3.763 -18.761 4.617 1.00 88.06 377 TRP A O 1
ATOM 2926 N N . THR A 1 378 ? 4.870 -19.512 6.418 1.00 83.19 378 THR A N 1
ATOM 2927 C CA . THR A 1 378 ? 6.197 -19.057 5.965 1.00 83.19 378 THR A CA 1
ATOM 2928 C C . THR A 1 378 ? 6.618 -19.750 4.671 1.00 83.19 378 THR A C 1
ATOM 2930 O O . THR A 1 378 ? 7.122 -19.091 3.759 1.00 83.19 378 THR A O 1
ATOM 2933 N N . GLN A 1 379 ? 6.371 -21.058 4.562 1.00 77.12 379 GLN A N 1
ATOM 2934 C CA . GLN A 1 379 ? 6.625 -21.837 3.345 1.00 77.12 379 GLN A CA 1
ATOM 2935 C C . GLN A 1 379 ? 5.820 -21.317 2.148 1.00 77.12 379 GLN A C 1
ATOM 2937 O O . GLN A 1 379 ? 6.336 -21.283 1.031 1.00 77.12 379 GLN A O 1
ATOM 2942 N N . SER A 1 380 ? 4.593 -20.857 2.394 1.00 78.06 380 SER A N 1
ATOM 2943 C CA . SER A 1 380 ? 3.685 -20.350 1.360 1.00 78.06 380 SER A CA 1
ATOM 2944 C C . SER A 1 380 ? 3.956 -18.898 0.945 1.00 78.06 380 SER A C 1
ATOM 2946 O O . SER A 1 380 ? 3.610 -18.516 -0.173 1.00 78.06 380 SER A O 1
ATOM 2948 N N . HIS A 1 381 ? 4.565 -18.081 1.817 1.00 76.69 381 HIS A N 1
ATOM 2949 C CA . HIS A 1 381 ? 4.640 -16.624 1.623 1.00 76.69 381 HIS A CA 1
ATOM 2950 C C . HIS A 1 381 ? 6.047 -16.019 1.572 1.00 76.69 381 HIS A C 1
ATOM 2952 O O . HIS A 1 381 ? 6.172 -14.913 1.050 1.00 76.69 381 HIS A O 1
ATOM 2958 N N . SER A 1 382 ? 7.080 -16.708 2.071 1.00 74.25 382 SER A N 1
ATOM 2959 C CA . SER A 1 382 ? 8.512 -16.338 2.118 1.00 74.25 382 SER A CA 1
ATOM 2960 C C . SER A 1 382 ? 9.108 -16.058 3.491 1.00 74.25 382 SER A C 1
ATOM 2962 O O . SER A 1 382 ? 8.469 -15.520 4.394 1.00 74.25 382 SER A O 1
ATOM 2964 N N . LEU A 1 383 ? 10.417 -16.315 3.593 1.00 72.38 383 LEU A N 1
ATOM 2965 C CA . LEU A 1 383 ? 11.238 -15.943 4.746 1.00 72.38 383 LEU A CA 1
ATOM 2966 C C . LEU A 1 383 ? 11.325 -14.425 4.948 1.00 72.38 383 LEU A C 1
ATOM 2968 O O . LEU A 1 383 ? 11.378 -13.967 6.086 1.00 72.38 383 LEU A O 1
ATOM 2972 N N . ASN A 1 384 ? 11.305 -13.627 3.876 1.00 73.94 384 ASN A N 1
ATOM 2973 C CA . ASN A 1 384 ? 11.297 -12.166 3.990 1.00 73.94 384 ASN A CA 1
ATOM 2974 C C . ASN A 1 384 ? 10.004 -11.668 4.649 1.00 73.94 384 ASN A C 1
ATOM 2976 O O . ASN A 1 384 ? 10.050 -10.839 5.560 1.00 73.94 384 ASN A O 1
ATOM 2980 N N . LYS A 1 385 ? 8.857 -12.226 4.248 1.00 82.06 385 LYS A N 1
ATOM 2981 C CA . LYS A 1 385 ? 7.557 -11.951 4.873 1.00 82.06 385 LYS A CA 1
ATOM 2982 C C . LYS A 1 385 ? 7.491 -12.481 6.307 1.00 82.06 385 LYS A C 1
ATOM 2984 O O . LYS A 1 385 ? 7.011 -11.773 7.192 1.00 82.06 385 LYS A O 1
ATOM 2989 N N . ALA A 1 386 ? 8.080 -13.645 6.580 1.00 82.94 386 ALA A N 1
ATOM 2990 C CA . ALA A 1 386 ? 8.203 -14.177 7.937 1.00 82.94 386 ALA A CA 1
ATOM 2991 C C . ALA A 1 386 ? 9.026 -13.266 8.860 1.00 82.94 386 ALA A C 1
ATOM 2993 O O . ALA A 1 386 ? 8.571 -12.958 9.956 1.00 82.94 386 ALA A O 1
ATOM 2994 N N . ARG A 1 387 ? 10.183 -12.750 8.417 1.00 80.44 387 ARG A N 1
ATOM 2995 C CA . ARG A 1 387 ? 11.001 -11.799 9.201 1.00 80.44 387 ARG A CA 1
ATOM 2996 C C . ARG A 1 387 ? 10.214 -10.542 9.578 1.00 80.44 387 ARG A C 1
ATOM 2998 O O . ARG A 1 387 ? 10.199 -10.160 10.747 1.00 80.44 387 ARG A O 1
ATOM 3005 N N . ARG A 1 388 ? 9.506 -9.945 8.610 1.00 86.00 388 ARG A N 1
ATOM 3006 C CA . ARG A 1 388 ? 8.617 -8.795 8.856 1.00 86.00 388 ARG A CA 1
ATOM 3007 C C . ARG A 1 388 ? 7.508 -9.157 9.852 1.00 86.00 388 ARG A C 1
ATOM 3009 O O . ARG A 1 388 ? 7.304 -8.442 10.829 1.00 86.00 388 ARG A O 1
ATOM 3016 N N . THR A 1 389 ? 6.866 -10.310 9.657 1.00 89.56 389 THR A N 1
ATOM 3017 C CA . THR A 1 389 ? 5.793 -10.812 10.530 1.00 89.56 389 THR A CA 1
ATOM 3018 C C . THR A 1 389 ? 6.274 -11.027 11.964 1.00 89.56 389 THR A C 1
ATOM 3020 O O . THR A 1 389 ? 5.572 -10.639 12.891 1.00 89.56 389 THR A O 1
ATOM 3023 N N . ILE A 1 390 ? 7.479 -11.564 12.174 1.00 87.12 390 ILE A N 1
ATOM 3024 C CA . ILE A 1 390 ? 8.056 -11.770 13.511 1.00 87.12 390 ILE A CA 1
ATOM 3025 C C . ILE A 1 390 ? 8.251 -10.435 14.241 1.00 87.12 390 ILE A C 1
ATOM 3027 O O . ILE A 1 390 ? 7.844 -10.316 15.397 1.00 87.12 390 ILE A O 1
ATOM 3031 N N . ALA A 1 391 ? 8.838 -9.423 13.594 1.00 85.88 391 ALA A N 1
ATOM 3032 C CA . ALA A 1 391 ? 9.052 -8.110 14.217 1.00 85.88 391 ALA A CA 1
ATOM 3033 C C . ALA A 1 391 ? 7.733 -7.407 14.573 1.00 85.88 391 ALA A C 1
ATOM 3035 O O . ALA A 1 391 ? 7.601 -6.838 15.663 1.00 85.88 391 ALA A O 1
ATOM 3036 N N . PHE A 1 392 ? 6.745 -7.511 13.682 1.00 91.19 392 PHE A N 1
ATOM 3037 C CA . PHE A 1 392 ? 5.374 -7.054 13.903 1.00 91.19 392 PHE A CA 1
ATOM 3038 C C . PHE A 1 392 ? 4.727 -7.760 15.103 1.00 91.19 392 PHE A C 1
ATOM 3040 O O . PHE A 1 392 ? 4.253 -7.106 16.035 1.00 91.19 392 PHE A O 1
ATOM 3047 N N . LEU A 1 393 ? 4.756 -9.091 15.123 1.00 92.12 393 LEU A N 1
ATOM 3048 C CA . LEU A 1 393 ? 4.151 -9.902 16.172 1.00 92.12 393 LEU A CA 1
ATOM 3049 C C . LEU A 1 393 ? 4.795 -9.651 17.536 1.00 92.12 393 LEU A C 1
ATOM 3051 O O . LEU A 1 393 ? 4.084 -9.445 18.512 1.00 92.12 393 LEU A O 1
ATOM 3055 N N . ARG A 1 394 ? 6.127 -9.549 17.600 1.00 88.75 394 ARG A N 1
ATOM 3056 C CA . ARG A 1 394 ? 6.862 -9.185 18.825 1.00 88.75 394 ARG A CA 1
ATOM 3057 C C . ARG A 1 394 ? 6.587 -7.752 19.286 1.00 88.75 394 ARG A C 1
ATOM 3059 O O . ARG A 1 394 ? 6.780 -7.430 20.461 1.00 88.75 394 ARG A O 1
ATOM 3066 N N . SER A 1 395 ? 6.156 -6.872 18.381 1.00 90.62 395 SER A N 1
ATOM 3067 C CA . SER A 1 395 ? 5.652 -5.550 18.755 1.00 90.62 395 SER A CA 1
ATOM 3068 C C . SER A 1 395 ? 4.289 -5.660 19.446 1.00 90.62 395 SER A C 1
ATOM 3070 O O . SER A 1 395 ? 4.066 -5.010 20.471 1.00 90.62 395 SER A O 1
ATOM 3072 N N . TRP A 1 396 ? 3.405 -6.528 18.949 1.00 93.19 396 TRP A N 1
ATOM 3073 C CA . TRP A 1 396 ? 2.047 -6.706 19.470 1.00 93.19 396 TRP A CA 1
ATOM 3074 C C . TRP A 1 396 ? 1.942 -7.605 20.692 1.00 93.19 396 TRP A C 1
ATOM 3076 O O . TRP A 1 396 ? 1.094 -7.343 21.536 1.00 93.19 396 TRP A O 1
ATOM 3086 N N . TYR A 1 397 ? 2.771 -8.630 20.813 1.00 90.81 397 TYR A N 1
ATOM 3087 C CA . TYR A 1 397 ? 2.656 -9.660 21.837 1.00 90.81 397 TYR A CA 1
ATOM 3088 C C . TYR A 1 397 ? 3.986 -9.841 22.565 1.00 90.81 397 TYR A C 1
ATOM 3090 O O . TYR A 1 397 ? 5.057 -9.719 21.972 1.00 90.81 397 TYR A O 1
ATOM 3098 N N . ASP A 1 398 ? 3.909 -10.127 23.865 1.00 79.56 398 ASP A N 1
ATOM 3099 C CA . ASP A 1 398 ? 5.065 -10.501 24.687 1.00 79.56 398 ASP A CA 1
ATOM 3100 C C . ASP A 1 398 ? 4.907 -11.951 25.152 1.00 79.56 398 ASP A C 1
ATOM 3102 O O . ASP A 1 398 ? 4.625 -12.232 26.316 1.00 79.56 398 ASP A O 1
ATOM 3106 N N . LEU A 1 399 ? 4.967 -12.872 24.189 1.00 81.44 399 LEU A N 1
ATOM 3107 C CA . LEU A 1 399 ? 4.792 -14.300 24.431 1.00 81.44 399 LEU A CA 1
ATOM 3108 C C . LEU A 1 399 ? 6.144 -15.018 24.374 1.00 81.44 399 LEU A C 1
ATOM 3110 O O . LEU A 1 399 ? 6.949 -14.713 23.491 1.00 81.44 399 LEU A O 1
ATOM 3114 N N . PRO A 1 400 ? 6.392 -15.982 25.280 1.00 73.12 400 PRO A N 1
ATOM 3115 C CA . PRO A 1 400 ? 7.600 -16.804 25.251 1.00 73.12 400 PRO A CA 1
ATOM 3116 C C . PRO A 1 400 ? 7.558 -17.882 24.152 1.00 73.12 400 PRO A C 1
ATOM 3118 O O . PRO A 1 400 ? 8.573 -18.525 23.896 1.00 73.12 400 PRO A O 1
ATOM 3121 N N . ASP A 1 401 ? 6.396 -18.089 23.527 1.00 76.38 401 ASP A N 1
ATOM 3122 C CA . ASP A 1 401 ? 6.139 -19.158 22.565 1.00 76.38 401 ASP A CA 1
ATOM 3123 C C . ASP A 1 401 ? 6.839 -18.907 21.213 1.00 76.38 401 ASP A C 1
ATOM 3125 O O . ASP A 1 401 ? 6.981 -17.773 20.745 1.00 76.38 401 ASP A O 1
ATOM 3129 N N . ASN A 1 402 ? 7.236 -19.994 20.541 1.00 79.38 402 ASN A N 1
ATOM 3130 C CA . ASN A 1 402 ? 7.986 -19.957 19.275 1.00 79.38 402 ASN A CA 1
ATOM 3131 C C . ASN A 1 402 ? 7.159 -19.505 18.054 1.00 79.38 402 ASN A C 1
ATOM 3133 O O . ASN A 1 402 ? 7.715 -19.362 16.967 1.00 79.38 402 ASN A O 1
ATOM 3137 N N . ASP A 1 403 ? 5.849 -19.293 18.207 1.00 84.62 403 ASP A N 1
ATOM 3138 C CA . ASP A 1 403 ? 4.970 -18.774 17.152 1.00 84.62 403 ASP A CA 1
ATOM 3139 C C . ASP A 1 403 ? 4.794 -17.245 17.220 1.00 84.62 403 ASP A C 1
ATOM 3141 O O . ASP A 1 403 ? 4.131 -16.661 16.363 1.00 84.62 403 ASP A O 1
ATOM 3145 N N . PHE A 1 404 ? 5.362 -16.591 18.242 1.00 88.12 404 PHE A N 1
ATOM 3146 C CA . PHE A 1 404 ? 5.315 -15.144 18.474 1.00 88.12 404 PHE A CA 1
ATOM 3147 C C . PHE A 1 404 ? 3.893 -14.554 18.595 1.00 88.12 404 PHE A C 1
ATOM 3149 O O . PHE A 1 404 ? 3.720 -13.342 18.494 1.00 88.12 404 PHE A O 1
ATOM 3156 N N . GLY A 1 405 ? 2.862 -15.374 18.822 1.00 90.75 405 GLY A N 1
ATOM 3157 C CA . GLY A 1 405 ? 1.460 -14.941 18.798 1.00 90.75 405 GLY A CA 1
ATOM 3158 C C . GLY A 1 405 ? 0.804 -14.993 17.415 1.00 90.75 405 GLY A C 1
ATOM 3159 O O . GLY A 1 405 ? -0.286 -14.448 17.235 1.00 90.75 405 GLY A O 1
ATOM 3160 N N . PHE A 1 406 ? 1.418 -15.663 16.436 1.00 92.62 406 PHE A N 1
ATOM 3161 C CA . PHE A 1 406 ? 0.810 -15.924 15.129 1.00 92.62 406 PHE A CA 1
ATOM 3162 C C . PHE A 1 406 ? -0.511 -16.700 15.254 1.00 92.62 406 PHE A C 1
ATOM 3164 O O . PHE A 1 406 ? -1.481 -16.404 14.550 1.00 92.62 406 PHE A O 1
ATOM 3171 N N . SER A 1 407 ? -0.596 -17.637 16.207 1.00 91.06 407 SER A N 1
ATOM 3172 C CA . SER A 1 407 ? -1.835 -18.359 16.525 1.00 91.06 407 SER A CA 1
ATOM 3173 C C . SER A 1 407 ? -2.966 -17.453 17.027 1.00 91.06 407 SER A C 1
ATOM 3175 O O . SER A 1 407 ? -4.128 -17.832 16.915 1.00 91.06 407 SER A O 1
ATOM 3177 N N . LEU A 1 408 ? -2.674 -16.234 17.490 1.00 92.19 408 LEU A N 1
ATOM 3178 C CA . LEU A 1 408 ? -3.673 -15.269 17.965 1.00 92.19 408 LEU A CA 1
ATOM 3179 C C . LEU A 1 408 ? -4.238 -14.374 16.854 1.00 92.19 408 LEU A C 1
ATOM 3181 O O . LEU A 1 408 ? -5.174 -13.612 17.102 1.00 92.19 408 LEU A O 1
ATOM 3185 N N . LEU A 1 409 ? -3.676 -14.423 15.642 1.00 92.56 409 LEU A N 1
ATOM 3186 C CA . LEU A 1 409 ? -4.192 -13.644 14.520 1.00 92.56 409 LEU A CA 1
ATOM 3187 C C . LEU A 1 409 ? -5.512 -14.243 14.001 1.00 92.56 409 LEU A C 1
ATOM 3189 O O . LEU A 1 409 ? -5.590 -15.456 13.792 1.00 92.56 409 LEU A O 1
ATOM 3193 N N . PRO A 1 410 ? -6.539 -13.413 13.736 1.00 90.88 410 PRO A N 1
ATOM 3194 C CA . PRO A 1 410 ? -7.742 -13.875 13.056 1.00 90.88 410 PRO A CA 1
ATOM 3195 C C . PRO A 1 410 ? -7.429 -14.243 11.601 1.00 90.88 410 PRO A C 1
ATOM 3197 O O . PRO A 1 410 ? -6.546 -13.654 10.974 1.00 90.88 410 PRO A O 1
ATOM 3200 N N . THR A 1 411 ? -8.185 -15.193 11.054 1.00 87.31 411 THR A N 1
ATOM 3201 C CA . THR A 1 411 ? -7.976 -15.691 9.685 1.00 87.31 411 THR A CA 1
ATOM 3202 C C . THR A 1 411 ? -8.589 -14.794 8.601 1.00 87.31 411 THR A C 1
ATOM 3204 O O . THR A 1 411 ? -9.561 -14.066 8.845 1.00 87.31 411 THR A O 1
ATOM 3207 N N . ALA A 1 412 ? -8.051 -14.890 7.378 1.00 71.56 412 ALA A N 1
ATOM 3208 C CA . ALA A 1 412 ? -8.401 -14.050 6.221 1.00 71.56 412 ALA A CA 1
ATOM 3209 C C . ALA A 1 412 ? -9.722 -14.409 5.499 1.00 71.56 412 ALA A C 1
ATOM 3211 O O . ALA A 1 412 ? -10.050 -13.815 4.475 1.00 71.56 412 ALA A O 1
ATOM 3212 N N . LYS A 1 413 ? -10.501 -15.390 5.974 1.00 67.88 413 LYS A N 1
ATOM 3213 C CA . LYS A 1 413 ? -11.700 -15.866 5.256 1.00 67.88 413 LYS A CA 1
ATOM 3214 C C . LYS A 1 413 ? -12.729 -14.728 5.068 1.00 67.88 413 LYS A C 1
ATOM 3216 O O . LYS A 1 413 ? -13.016 -14.023 6.024 1.00 67.88 413 LYS A O 1
ATOM 3221 N N . PRO A 1 414 ? -13.382 -14.518 3.922 1.00 60.81 414 PRO A N 1
ATOM 3222 C CA . PRO A 1 414 ? -14.499 -13.563 3.853 1.00 60.81 414 PRO A CA 1
ATOM 3223 C C . PRO A 1 414 ? -15.695 -14.054 4.703 1.00 60.81 414 PRO A C 1
ATOM 3225 O O . PRO A 1 414 ? -16.082 -15.215 4.565 1.00 60.81 414 PRO A O 1
ATOM 3228 N N . ASN A 1 415 ? -16.277 -13.240 5.604 1.00 60.72 415 ASN A N 1
ATOM 3229 C CA . ASN A 1 415 ? -17.530 -13.613 6.297 1.00 60.72 415 ASN A CA 1
ATOM 3230 C C . ASN A 1 415 ? -18.783 -13.326 5.458 1.00 60.72 415 ASN A C 1
ATOM 3232 O O . ASN A 1 415 ? -18.781 -12.560 4.494 1.00 60.72 415 ASN A O 1
ATOM 3236 N N . ALA A 1 416 ? -19.897 -13.896 5.928 1.00 61.28 416 ALA A N 1
ATOM 3237 C CA . ALA A 1 416 ? -21.236 -13.367 5.705 1.00 61.28 416 ALA A CA 1
ATOM 3238 C C . ALA A 1 416 ? -21.403 -11.938 6.280 1.00 61.28 416 ALA A C 1
ATOM 3240 O O . ALA A 1 416 ? -20.593 -11.466 7.072 1.00 61.28 416 ALA A O 1
ATOM 3241 N N . ALA A 1 417 ? -22.478 -11.244 5.889 1.00 77.06 417 ALA A N 1
ATOM 3242 C CA . ALA A 1 417 ? -22.755 -9.872 6.326 1.00 77.06 417 ALA A CA 1
ATOM 3243 C C . ALA A 1 417 ? -22.752 -9.715 7.869 1.00 77.06 417 ALA A C 1
ATOM 3245 O O . ALA A 1 417 ? -23.387 -10.530 8.547 1.00 77.06 417 ALA A O 1
ATOM 3246 N N . PRO A 1 418 ? -22.112 -8.664 8.421 1.00 87.88 418 PRO A N 1
ATOM 3247 C CA . PRO A 1 418 ? -21.925 -8.509 9.863 1.00 87.88 418 PRO A CA 1
ATOM 3248 C C . PRO A 1 418 ? -23.228 -8.258 10.629 1.00 87.88 418 PRO A C 1
ATOM 3250 O O . PRO A 1 418 ? -24.138 -7.581 10.144 1.00 87.88 418 PRO A O 1
ATOM 3253 N N . GLU A 1 419 ? -23.276 -8.720 11.881 1.00 92.62 419 GLU A N 1
ATOM 3254 C CA . GLU A 1 419 ? -24.310 -8.323 12.846 1.00 92.62 419 GLU A CA 1
ATOM 3255 C C . GLU A 1 419 ? -23.984 -6.975 13.501 1.00 92.62 419 GLU A C 1
ATOM 3257 O O . GLU A 1 419 ? -24.889 -6.188 13.795 1.00 92.62 419 GLU A O 1
ATOM 3262 N N . MET A 1 420 ? -22.695 -6.689 13.701 1.00 94.69 420 MET A N 1
ATOM 3263 C CA . MET A 1 420 ? -22.186 -5.419 14.198 1.00 94.69 420 MET A CA 1
ATOM 3264 C C . MET A 1 420 ? -21.048 -4.893 13.338 1.00 94.69 420 MET A C 1
ATOM 3266 O O . MET A 1 420 ? -20.080 -5.596 13.057 1.00 94.69 420 MET A O 1
ATOM 3270 N N . LEU A 1 421 ? -21.155 -3.616 12.981 1.00 94.81 421 LEU A N 1
ATOM 3271 C CA . LEU A 1 421 ? -20.189 -2.916 12.149 1.00 94.81 421 LEU A CA 1
ATOM 3272 C C . LEU A 1 421 ? -19.716 -1.648 12.859 1.00 94.81 421 LEU A C 1
ATOM 3274 O O . LEU A 1 421 ? -20.530 -0.807 13.247 1.00 94.81 421 LEU A O 1
ATOM 3278 N N . ILE A 1 422 ? -18.400 -1.508 13.006 1.00 97.00 422 ILE A N 1
ATOM 3279 C CA . ILE A 1 422 ? -17.751 -0.292 13.500 1.00 97.00 422 ILE A CA 1
ATOM 3280 C C . ILE A 1 422 ? -17.070 0.410 12.323 1.00 97.00 422 ILE A C 1
ATOM 3282 O O . ILE A 1 422 ? -16.076 -0.055 11.773 1.00 97.00 422 ILE A O 1
ATOM 3286 N N . CYS A 1 423 ? -17.616 1.554 11.940 1.00 96.31 423 CYS A N 1
ATOM 3287 C CA . CYS A 1 423 ? -17.146 2.399 10.854 1.00 96.31 423 CYS A CA 1
ATOM 3288 C C . CYS A 1 423 ? -16.301 3.552 11.400 1.00 96.31 423 CYS A C 1
ATOM 3290 O O . CYS A 1 423 ? -16.783 4.325 12.231 1.00 96.31 423 CYS A O 1
ATOM 3292 N N . VAL A 1 424 ? -15.074 3.719 10.902 1.00 96.50 424 VAL A N 1
ATOM 3293 C CA . VAL A 1 424 ? -14.170 4.801 11.321 1.00 96.50 424 VAL A CA 1
ATOM 3294 C C . VAL A 1 424 ? -13.811 5.681 10.131 1.00 96.50 424 VAL A C 1
ATOM 3296 O O . VAL A 1 424 ? -13.039 5.308 9.253 1.00 96.50 424 VAL A O 1
ATOM 3299 N N . GLY A 1 425 ? -14.404 6.871 10.089 1.00 90.81 425 GLY A N 1
ATOM 3300 C CA . GLY A 1 425 ? -14.213 7.886 9.052 1.00 90.81 425 GLY A CA 1
ATOM 3301 C C . GLY A 1 425 ? -14.993 7.642 7.755 1.00 90.81 425 GLY A C 1
ATOM 3302 O O . GLY A 1 425 ? -15.231 8.596 7.019 1.00 90.81 425 GLY A O 1
ATOM 3303 N N . ALA A 1 426 ? -15.417 6.408 7.476 1.00 86.69 426 ALA A N 1
ATOM 3304 C CA . ALA A 1 426 ? -16.173 6.049 6.280 1.00 86.69 426 ALA A CA 1
ATOM 3305 C C . ALA A 1 426 ? -17.203 4.954 6.580 1.00 86.69 426 ALA A C 1
ATOM 3307 O O . ALA A 1 426 ? -17.022 4.161 7.498 1.00 86.69 426 ALA A O 1
ATOM 3308 N N . VAL A 1 427 ? -18.270 4.903 5.781 1.00 85.88 427 VAL A N 1
ATOM 3309 C CA . VA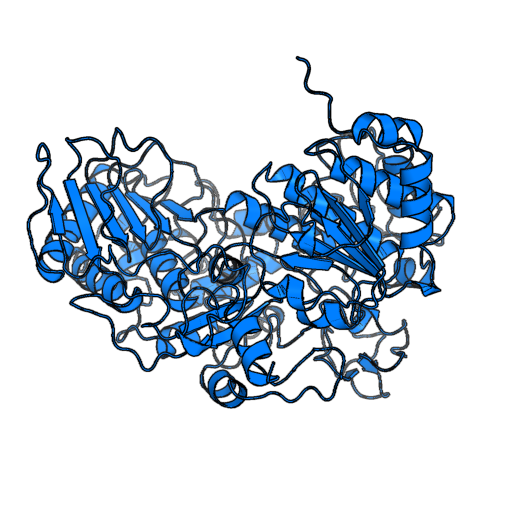L A 1 427 ? -19.300 3.853 5.818 1.00 85.88 427 VAL A CA 1
ATOM 3310 C C . VAL A 1 427 ? -19.291 3.142 4.458 1.00 85.88 427 VAL A C 1
ATOM 3312 O O . VAL A 1 427 ? -19.244 3.836 3.435 1.00 85.88 427 VAL A O 1
ATOM 3315 N N . PRO A 1 428 ? -19.302 1.796 4.405 1.00 85.75 428 PRO A N 1
ATOM 3316 C CA . PRO A 1 428 ? -19.273 1.067 3.142 1.00 85.75 428 PRO A CA 1
ATOM 3317 C C . PRO A 1 428 ? -20.569 1.259 2.349 1.00 85.75 428 PRO A C 1
ATOM 3319 O O . PRO A 1 428 ? -21.648 1.449 2.909 1.00 85.75 428 PRO A O 1
ATOM 3322 N N . LYS A 1 429 ? -20.471 1.152 1.021 1.00 76.19 429 LYS A N 1
ATOM 3323 C CA . LYS A 1 429 ? -21.627 1.119 0.109 1.00 76.19 429 LYS A CA 1
ATOM 3324 C C . LYS A 1 429 ? -22.090 -0.326 -0.119 1.00 76.19 429 LYS A C 1
ATOM 3326 O O . LYS A 1 429 ? -22.110 -0.793 -1.253 1.00 76.19 429 LYS A O 1
ATOM 3331 N N . LEU A 1 430 ? -22.387 -1.046 0.959 1.00 70.44 430 LEU A N 1
ATOM 3332 C CA . LEU A 1 430 ? -22.833 -2.444 0.923 1.00 70.44 430 LEU A CA 1
ATOM 3333 C C . LEU A 1 430 ? -24.253 -2.564 1.503 1.00 70.44 430 LEU A C 1
ATOM 3335 O O . LEU A 1 430 ? -24.659 -1.685 2.263 1.00 70.44 430 LEU A O 1
ATOM 3339 N N . PRO A 1 431 ? -25.019 -3.620 1.174 1.00 68.44 431 PRO A N 1
ATOM 3340 C CA . PRO A 1 431 ? -26.309 -3.878 1.811 1.00 68.44 431 PRO A CA 1
ATOM 3341 C C . PRO A 1 431 ? -26.117 -4.164 3.309 1.00 68.44 431 PRO A C 1
ATOM 3343 O O . PRO A 1 431 ? -25.470 -5.139 3.686 1.00 68.44 431 PRO A O 1
ATOM 3346 N N . LEU A 1 432 ? -26.673 -3.312 4.175 1.00 76.31 432 LEU A N 1
ATOM 3347 C CA . LEU A 1 432 ? -26.550 -3.400 5.641 1.00 76.31 432 LEU A CA 1
ATOM 3348 C C . LEU A 1 432 ? -27.816 -3.990 6.293 1.00 76.31 432 LEU A C 1
ATOM 3350 O O . LEU A 1 432 ? -28.125 -3.715 7.450 1.00 76.31 432 LEU A O 1
ATOM 3354 N N . ASP A 1 433 ? -28.572 -4.800 5.551 1.00 72.06 433 ASP A N 1
ATOM 3355 C CA . ASP A 1 433 ? -29.933 -5.219 5.922 1.00 72.06 433 ASP A CA 1
ATOM 3356 C C . ASP A 1 433 ? -29.989 -6.156 7.140 1.00 72.06 433 ASP A C 1
ATOM 3358 O O . ASP A 1 433 ? -30.997 -6.196 7.848 1.00 72.06 433 ASP A O 1
ATOM 3362 N N . ARG A 1 434 ? -28.902 -6.896 7.405 1.00 77.62 434 ARG A N 1
ATOM 3363 C CA . ARG A 1 434 ? -28.765 -7.808 8.560 1.00 77.62 434 ARG A CA 1
ATOM 3364 C C . ARG A 1 434 ? -28.165 -7.144 9.801 1.00 77.62 434 ARG A C 1
ATOM 3366 O O . ARG A 1 434 ? -28.059 -7.786 10.845 1.00 77.62 434 ARG A O 1
ATOM 3373 N N . LEU A 1 435 ? -27.784 -5.874 9.697 1.00 90.38 435 LEU A N 1
ATOM 3374 C CA . LEU A 1 435 ? -27.034 -5.192 10.737 1.00 90.38 435 LEU A CA 1
ATOM 3375 C C . LEU A 1 435 ? -27.918 -4.931 11.964 1.00 90.38 435 LEU A C 1
ATOM 3377 O O . LEU A 1 435 ? -28.928 -4.225 11.882 1.00 90.38 435 LEU A O 1
ATOM 3381 N N . ARG A 1 436 ? -27.526 -5.480 13.116 1.00 93.81 436 ARG A N 1
ATOM 3382 C CA . ARG A 1 436 ? -28.181 -5.243 14.412 1.00 93.81 436 ARG A CA 1
ATOM 3383 C C . ARG A 1 436 ? -27.650 -3.978 15.067 1.00 93.81 436 ARG A C 1
ATOM 3385 O O . ARG A 1 436 ? -28.441 -3.187 15.574 1.00 93.81 436 ARG A O 1
ATOM 3392 N N . THR A 1 437 ? -26.337 -3.763 14.994 1.00 95.75 437 THR A N 1
ATOM 3393 C CA . THR A 1 437 ? -25.664 -2.611 15.602 1.00 95.75 437 THR A CA 1
ATOM 3394 C C . THR A 1 437 ? -24.706 -1.951 14.614 1.00 95.75 437 THR A C 1
ATOM 3396 O O . THR A 1 437 ? -23.790 -2.582 14.096 1.00 95.75 437 THR A O 1
ATOM 3399 N N . LEU A 1 438 ? -24.876 -0.652 14.391 1.00 95.56 438 LEU A N 1
ATOM 3400 C CA . LEU A 1 438 ? -23.940 0.183 13.648 1.00 95.56 438 LEU A CA 1
ATOM 3401 C C . LEU A 1 438 ? -23.298 1.199 14.590 1.00 95.56 438 LEU A C 1
ATOM 3403 O O . LEU A 1 438 ? -23.996 1.943 15.276 1.00 95.56 438 LEU A O 1
ATOM 3407 N N . VAL A 1 439 ? -21.974 1.290 14.573 1.00 97.50 439 VAL A N 1
ATOM 3408 C CA . VAL A 1 439 ? -21.227 2.364 15.231 1.00 97.50 439 VAL A CA 1
ATOM 3409 C C . VAL A 1 439 ? -20.510 3.165 14.154 1.00 97.50 439 VAL A C 1
ATOM 3411 O O . VAL A 1 439 ? -19.745 2.597 13.385 1.00 97.50 439 VAL A O 1
ATOM 3414 N N . VAL A 1 440 ? -20.737 4.476 14.084 1.00 96.12 440 VAL A N 1
ATOM 3415 C CA . VAL A 1 440 ? -20.112 5.352 13.083 1.00 96.12 440 VAL A CA 1
ATOM 3416 C C . VAL A 1 440 ? -19.345 6.474 13.761 1.00 96.12 440 VAL A C 1
ATOM 3418 O O . VAL A 1 440 ? -19.931 7.348 14.396 1.00 96.12 440 VAL A O 1
ATOM 3421 N N . LEU A 1 441 ? -18.029 6.477 13.579 1.00 96.88 441 LEU A N 1
ATOM 3422 C CA . LEU A 1 441 ? -17.146 7.574 13.950 1.00 96.88 441 LEU A CA 1
ATOM 3423 C C . LEU A 1 441 ? -16.956 8.421 12.698 1.00 96.88 441 LEU A C 1
ATOM 3425 O O . LEU A 1 441 ? -16.348 7.971 11.730 1.00 96.88 441 LEU A O 1
ATOM 3429 N N . THR A 1 442 ? -17.508 9.627 12.674 1.00 92.00 442 THR A N 1
ATOM 3430 C CA . THR A 1 442 ? -17.568 10.432 11.446 1.00 92.00 442 THR A CA 1
ATOM 3431 C C . THR A 1 442 ? -17.471 11.917 11.744 1.00 92.00 442 THR A C 1
ATOM 3433 O O . THR A 1 442 ? -17.855 12.385 12.814 1.00 92.00 442 THR A O 1
ATOM 3436 N N . THR A 1 443 ? -16.953 12.666 10.775 1.00 87.69 443 THR A N 1
ATOM 3437 C CA . THR A 1 443 ? -16.952 14.131 10.797 1.00 87.69 443 THR A CA 1
ATOM 3438 C C . THR A 1 443 ? -18.305 14.711 10.366 1.00 87.69 443 THR A C 1
ATOM 3440 O O . THR A 1 443 ? -18.619 15.847 10.718 1.00 87.69 443 THR A O 1
ATOM 3443 N N . ASN A 1 444 ? -19.111 13.949 9.617 1.00 83.12 444 ASN A N 1
ATOM 3444 C CA . ASN A 1 444 ? -20.374 14.375 9.006 1.00 83.12 444 ASN A CA 1
ATOM 3445 C C . ASN A 1 444 ? -21.580 13.772 9.749 1.00 83.12 444 ASN A C 1
ATOM 3447 O O . ASN A 1 444 ? -21.615 12.570 9.994 1.00 83.12 444 ASN A O 1
ATOM 3451 N N . ALA A 1 445 ? -22.582 14.598 10.050 1.00 80.69 445 ALA A N 1
ATOM 3452 C CA . ALA A 1 445 ? -23.845 14.227 10.683 1.00 80.69 445 ALA A CA 1
ATOM 3453 C C . ALA A 1 445 ? -24.823 13.503 9.739 1.00 80.69 445 ALA A C 1
ATOM 3455 O O . ALA A 1 445 ? -25.935 13.170 10.146 1.00 80.69 445 ALA A O 1
ATOM 3456 N N . GLN A 1 446 ? -24.438 13.255 8.482 1.00 81.38 446 GLN A N 1
ATOM 3457 C CA . GLN A 1 446 ? -25.242 12.478 7.546 1.00 81.38 446 GLN A CA 1
ATOM 3458 C C . GLN A 1 446 ? -25.577 11.103 8.133 1.00 81.38 446 GLN A C 1
ATOM 3460 O O . GLN A 1 446 ? -24.694 10.319 8.484 1.00 81.38 446 GLN A O 1
ATOM 3465 N N . ILE A 1 447 ? -26.876 10.819 8.195 1.00 72.88 447 ILE A N 1
ATOM 3466 C CA . ILE A 1 447 ? -27.405 9.560 8.704 1.00 72.88 447 ILE A CA 1
ATOM 3467 C C . ILE A 1 447 ? -27.077 8.448 7.694 1.00 72.88 447 ILE A C 1
ATOM 3469 O O . ILE A 1 447 ? -27.438 8.575 6.519 1.00 72.88 447 ILE A O 1
ATOM 3473 N N . PRO A 1 448 ? -26.413 7.359 8.118 1.00 77.50 448 PRO A N 1
ATOM 3474 C CA . PRO A 1 448 ? -26.188 6.198 7.267 1.00 77.50 448 PRO A CA 1
ATOM 3475 C C . PRO A 1 448 ? -27.513 5.590 6.799 1.00 77.50 448 PRO A C 1
ATOM 3477 O O . PRO A 1 448 ? -28.444 5.429 7.590 1.00 77.50 448 PRO A O 1
ATOM 3480 N N . ALA A 1 449 ? -27.590 5.210 5.525 1.00 82.06 449 ALA A N 1
ATOM 3481 C CA . ALA A 1 449 ? -28.727 4.462 5.007 1.00 82.06 449 ALA A CA 1
ATOM 3482 C C . ALA A 1 449 ? -28.666 3.018 5.535 1.00 82.06 449 ALA A C 1
ATOM 3484 O O . ALA A 1 449 ? -27.922 2.190 5.017 1.00 82.06 449 ALA A O 1
ATOM 3485 N N . VAL A 1 450 ? -29.424 2.740 6.595 1.00 84.56 450 VAL A N 1
ATOM 3486 C CA . VAL A 1 450 ? -29.553 1.412 7.213 1.00 84.56 450 VAL A CA 1
ATOM 3487 C C . VAL A 1 450 ? -31.002 1.111 7.568 1.00 84.56 450 VAL A C 1
ATOM 3489 O O . VAL A 1 450 ? -31.807 2.028 7.757 1.00 84.56 450 VAL A O 1
ATOM 3492 N N . SER A 1 451 ? -31.312 -0.178 7.716 1.00 87.56 451 SER A N 1
ATOM 3493 C CA . SER A 1 451 ? -32.620 -0.662 8.160 1.00 87.56 451 SER A CA 1
ATOM 3494 C C . SER A 1 451 ? -33.103 0.058 9.425 1.00 87.56 451 SER A C 1
ATOM 3496 O O . SER A 1 451 ? -32.320 0.378 10.326 1.00 87.56 451 SER A O 1
ATOM 3498 N N . ALA A 1 452 ? -34.417 0.282 9.527 1.00 87.56 452 ALA A N 1
ATOM 3499 C CA . ALA A 1 452 ? -35.034 0.865 10.720 1.00 87.56 452 ALA A CA 1
ATOM 3500 C C . ALA A 1 452 ? -34.803 0.001 11.971 1.00 87.56 452 ALA A C 1
ATOM 3502 O O . ALA A 1 452 ? -34.778 0.521 13.080 1.00 87.56 452 ALA A O 1
ATOM 3503 N N . LYS A 1 453 ? -34.589 -1.312 11.806 1.00 91.50 453 LYS A N 1
ATOM 3504 C CA . LYS A 1 453 ? -34.334 -2.248 12.913 1.00 91.50 453 LYS A CA 1
ATOM 3505 C C . LYS A 1 453 ? -32.926 -2.122 13.507 1.00 91.50 453 LYS A C 1
ATOM 3507 O O . LYS A 1 453 ? -32.695 -2.635 14.595 1.00 91.50 453 LYS A O 1
ATOM 3512 N N . THR A 1 454 ? -31.999 -1.461 12.819 1.00 93.31 454 THR A N 1
ATOM 3513 C CA . THR A 1 454 ? -30.607 -1.339 13.260 1.00 93.31 454 THR A CA 1
ATOM 3514 C C . THR A 1 454 ? -30.474 -0.316 14.393 1.00 93.31 454 THR A C 1
ATOM 3516 O O . THR A 1 454 ? -30.921 0.826 14.267 1.00 93.31 454 THR A O 1
ATOM 3519 N N . GLU A 1 455 ? -29.823 -0.694 15.489 1.00 95.75 455 GLU A N 1
ATOM 3520 C CA . GLU A 1 455 ? -29.352 0.226 16.530 1.00 95.75 455 GLU A CA 1
ATOM 3521 C C . GLU A 1 455 ? -28.169 1.039 15.980 1.00 95.75 455 GLU A C 1
ATOM 3523 O O . GLU A 1 455 ? -27.231 0.445 15.448 1.00 95.75 455 GLU A O 1
ATOM 3528 N N . VAL A 1 456 ? -28.184 2.375 16.075 1.00 95.62 456 VAL A N 1
ATOM 3529 C CA . VAL A 1 456 ? -27.101 3.215 15.520 1.00 95.62 456 VAL A CA 1
ATOM 3530 C C . VAL A 1 456 ? -26.500 4.116 16.590 1.00 95.62 456 VAL A C 1
ATOM 3532 O O . VAL A 1 456 ? -27.203 4.891 17.235 1.00 95.62 456 VAL A O 1
ATOM 3535 N N . PHE A 1 457 ? -25.180 4.066 16.721 1.00 97.50 457 PHE A N 1
ATOM 3536 C CA . PHE A 1 457 ? -24.380 4.966 17.541 1.00 97.50 457 PHE A CA 1
ATOM 3537 C C . PHE A 1 457 ? -23.532 5.847 16.628 1.00 97.50 457 PHE A C 1
ATOM 3539 O O . PHE A 1 457 ? -22.790 5.335 15.793 1.00 97.50 457 PHE A O 1
ATOM 3546 N N . MET A 1 458 ? -23.612 7.166 16.785 1.00 96.50 458 MET A N 1
ATOM 3547 C CA . MET A 1 458 ? -22.773 8.108 16.046 1.00 96.50 458 MET A CA 1
ATOM 3548 C C . MET A 1 458 ? -21.875 8.868 17.015 1.00 96.50 458 MET A C 1
ATOM 3550 O O . MET A 1 458 ? -22.348 9.467 17.982 1.00 96.50 458 MET A O 1
ATOM 3554 N N . LEU A 1 459 ? -20.575 8.847 16.740 1.00 97.69 459 LEU A N 1
ATOM 3555 C CA . LEU A 1 459 ? -19.543 9.505 17.529 1.00 97.69 459 LEU A CA 1
ATOM 3556 C C . LEU A 1 459 ? -18.853 10.582 16.680 1.00 97.69 459 LEU A C 1
ATOM 3558 O O . LEU A 1 459 ? -18.412 10.284 15.565 1.00 97.69 459 LEU A O 1
ATOM 3562 N N . PRO A 1 460 ? -18.748 11.825 17.181 1.00 95.81 460 PRO A N 1
ATOM 3563 C CA . PRO A 1 460 ? -18.116 12.914 16.450 1.00 95.81 460 PRO A CA 1
ATOM 3564 C C . PRO A 1 460 ? -16.601 12.690 16.371 1.00 95.81 460 PRO A C 1
ATOM 3566 O O . PRO A 1 460 ? -15.877 12.802 17.362 1.00 95.81 460 PRO A O 1
ATOM 3569 N N . LEU A 1 461 ? -16.116 12.365 15.175 1.00 94.19 461 LEU A N 1
ATOM 3570 C CA . LEU A 1 461 ? -14.690 12.256 14.886 1.00 94.19 461 LEU A CA 1
ATOM 3571 C C . LEU A 1 461 ? -14.141 13.654 14.570 1.00 94.19 461 LEU A C 1
ATOM 3573 O O . LEU A 1 461 ? -14.735 14.397 13.784 1.00 94.19 461 LEU A O 1
ATOM 3577 N N . ALA A 1 462 ? -13.003 14.013 15.166 1.00 89.81 462 ALA A N 1
ATOM 3578 C CA . ALA A 1 462 ? -12.314 15.275 14.905 1.00 89.81 462 ALA A CA 1
ATOM 3579 C C . ALA A 1 462 ? -12.067 15.443 13.404 1.00 89.81 462 ALA A C 1
ATOM 3581 O O . ALA A 1 462 ? -11.805 14.470 12.699 1.00 89.81 462 ALA A O 1
ATOM 3582 N N . HIS A 1 463 ? -12.144 16.658 12.882 1.00 82.56 463 HIS A N 1
ATOM 3583 C CA . HIS A 1 463 ? -11.836 16.892 11.473 1.00 82.56 463 HIS A CA 1
ATOM 3584 C C . HIS A 1 463 ? -10.332 16.664 11.210 1.00 82.56 463 HIS A C 1
ATOM 3586 O O . HIS A 1 463 ? -9.552 16.920 12.121 1.00 82.56 463 HIS A O 1
ATOM 3592 N N . PRO A 1 464 ? -9.870 16.234 10.015 1.00 77.56 464 PRO A N 1
ATOM 3593 C CA . PRO A 1 464 ? -8.431 16.068 9.749 1.00 77.56 464 PRO A CA 1
ATOM 3594 C C . PRO A 1 464 ? -7.579 17.298 10.108 1.00 77.56 464 PRO A C 1
ATOM 3596 O O . PRO A 1 464 ? -6.474 17.170 10.617 1.00 77.56 464 PRO A O 1
ATOM 3599 N N . THR A 1 465 ? -8.136 18.503 9.955 1.00 75.00 465 THR A N 1
ATOM 3600 C CA . THR A 1 465 ? -7.499 19.776 10.353 1.00 75.00 465 THR A CA 1
ATOM 3601 C C . THR A 1 465 ? -7.595 20.098 11.849 1.00 75.00 465 THR A C 1
ATOM 3603 O O . THR A 1 465 ? -7.510 21.264 12.209 1.00 75.00 465 THR A O 1
ATOM 3606 N N . GLU A 1 466 ? -7.942 19.135 12.694 1.00 82.44 466 GLU A N 1
ATOM 3607 C CA . GLU A 1 466 ? -8.046 19.244 14.159 1.00 82.44 466 GLU A CA 1
ATOM 3608 C C . GLU A 1 466 ? -7.302 18.079 14.836 1.00 82.44 466 GLU A C 1
ATOM 3610 O O . GLU A 1 466 ? -7.543 17.765 16.002 1.00 82.44 466 GLU A O 1
ATOM 3615 N N . ARG A 1 467 ? -6.455 17.381 14.072 1.00 82.31 467 ARG A N 1
ATOM 3616 C CA . ARG A 1 467 ? -5.694 16.207 14.495 1.00 82.31 467 ARG A CA 1
ATOM 3617 C C . ARG A 1 467 ? -4.197 16.497 14.399 1.00 82.31 467 ARG A C 1
ATOM 3619 O O . ARG A 1 467 ? -3.774 17.434 13.725 1.00 82.31 467 ARG A O 1
ATOM 3626 N N . GLU A 1 468 ? -3.423 15.656 15.060 1.00 85.31 468 GLU A N 1
ATOM 3627 C CA . GLU A 1 468 ? -1.971 15.554 14.935 1.00 85.31 468 GLU A CA 1
ATOM 3628 C C . GLU A 1 468 ? -1.645 14.091 14.630 1.00 85.31 468 GLU A C 1
ATOM 3630 O O . GLU A 1 468 ? -2.358 13.192 15.087 1.00 85.31 468 GLU A O 1
ATOM 3635 N N . GLY A 1 469 ? -0.595 13.854 13.851 1.00 90.56 469 GLY A N 1
ATOM 3636 C CA . GLY A 1 469 ? -0.135 12.513 13.518 1.00 90.56 469 GLY A CA 1
ATOM 3637 C C . GLY A 1 469 ? 0.754 12.520 12.289 1.00 90.56 469 GLY A C 1
ATOM 3638 O O . GLY A 1 469 ? 1.251 13.565 11.867 1.00 90.56 469 GLY A O 1
ATOM 3639 N N . THR A 1 470 ? 0.924 11.354 11.683 1.00 92.38 470 THR A N 1
ATOM 3640 C CA . THR A 1 470 ? 1.624 11.227 10.409 1.00 92.38 470 THR A CA 1
ATOM 3641 C C . THR A 1 470 ? 0.699 10.758 9.298 1.00 92.38 470 THR A C 1
ATOM 3643 O O . THR A 1 470 ? -0.297 10.064 9.517 1.00 92.38 470 THR A O 1
ATOM 3646 N N . ILE A 1 471 ? 1.042 11.166 8.085 1.00 90.62 471 ILE A N 1
ATOM 3647 C CA . ILE A 1 471 ? 0.473 10.669 6.835 1.00 90.62 471 ILE A CA 1
ATOM 3648 C C . ILE A 1 471 ? 1.616 10.272 5.914 1.00 90.62 471 ILE A C 1
ATOM 3650 O O . ILE A 1 471 ? 2.724 10.794 6.045 1.00 90.62 471 ILE A O 1
ATOM 3654 N N . THR A 1 472 ? 1.334 9.368 4.989 1.00 91.75 472 THR A N 1
ATOM 3655 C CA . THR A 1 472 ? 2.302 8.893 4.007 1.00 91.75 472 THR A CA 1
ATOM 3656 C C . THR A 1 472 ? 1.795 9.212 2.616 1.00 91.75 472 THR A C 1
ATOM 3658 O O . THR A 1 472 ? 0.691 8.809 2.238 1.00 91.75 472 THR A O 1
ATOM 3661 N N . ASP A 1 473 ? 2.591 9.958 1.857 1.00 86.50 473 ASP A N 1
ATOM 3662 C CA . ASP A 1 473 ? 2.259 10.273 0.473 1.00 86.50 473 ASP A CA 1
ATOM 3663 C C . ASP A 1 473 ? 2.529 9.081 -0.464 1.00 86.50 473 ASP A C 1
ATOM 3665 O O . ASP A 1 473 ? 3.125 8.072 -0.087 1.00 86.50 473 ASP A O 1
ATOM 3669 N N . THR A 1 474 ? 2.101 9.182 -1.723 1.00 87.38 474 THR A N 1
ATOM 3670 C CA . THR A 1 474 ? 2.296 8.111 -2.717 1.00 87.38 474 THR A CA 1
ATOM 3671 C C . THR A 1 474 ? 3.749 7.926 -3.165 1.00 87.38 474 THR A C 1
ATOM 3673 O O . THR A 1 474 ? 4.034 7.012 -3.934 1.00 87.38 474 THR A O 1
ATOM 3676 N N . GLY A 1 475 ? 4.658 8.790 -2.707 1.00 88.81 475 GLY A N 1
ATOM 3677 C CA . GLY A 1 475 ? 6.105 8.645 -2.821 1.00 88.81 475 GLY A CA 1
ATOM 3678 C C . GLY A 1 475 ? 6.742 7.979 -1.598 1.00 88.81 475 GLY A C 1
ATOM 3679 O O . GLY A 1 475 ? 7.964 8.006 -1.496 1.00 88.81 475 GLY A O 1
ATOM 3680 N N . ARG A 1 476 ? 5.939 7.392 -0.691 1.00 93.62 476 ARG A N 1
ATOM 3681 C CA . ARG A 1 476 ? 6.357 6.720 0.558 1.00 93.62 476 ARG A CA 1
ATOM 3682 C C . ARG A 1 476 ? 6.869 7.667 1.644 1.00 93.62 476 ARG A C 1
ATOM 3684 O O . ARG A 1 476 ? 7.387 7.212 2.666 1.00 93.62 476 ARG A O 1
ATOM 3691 N N . ARG A 1 477 ? 6.720 8.981 1.466 1.00 92.38 477 ARG A N 1
ATOM 3692 C CA . ARG A 1 477 ? 7.198 9.947 2.451 1.00 92.38 477 ARG A CA 1
ATOM 3693 C C . ARG A 1 477 ? 6.214 10.069 3.599 1.00 92.38 477 ARG A C 1
ATOM 3695 O O . ARG A 1 477 ? 5.110 10.581 3.426 1.00 92.38 477 ARG A O 1
ATOM 3702 N N . ILE A 1 478 ? 6.664 9.677 4.782 1.00 93.19 478 ILE A N 1
ATOM 3703 C CA . ILE A 1 478 ? 5.973 9.887 6.047 1.00 93.19 478 ILE A CA 1
ATOM 3704 C C . ILE A 1 478 ? 6.251 11.311 6.517 1.00 93.19 478 ILE A C 1
ATOM 3706 O O . ILE A 1 478 ? 7.404 11.718 6.695 1.00 93.19 478 ILE A O 1
ATOM 3710 N N . VAL A 1 479 ? 5.187 12.079 6.729 1.00 88.75 479 VAL A N 1
ATOM 3711 C CA . VAL A 1 479 ? 5.271 13.469 7.175 1.00 88.75 479 VAL A CA 1
ATOM 3712 C C . VAL A 1 479 ? 4.428 13.668 8.418 1.00 88.75 479 VAL A C 1
ATOM 3714 O O . VAL A 1 479 ? 3.265 13.269 8.474 1.00 88.75 479 VAL A O 1
ATOM 3717 N N . LEU A 1 480 ? 5.032 14.317 9.413 1.00 86.69 480 LEU A N 1
ATOM 3718 C CA . LEU A 1 480 ? 4.335 14.797 10.594 1.00 86.69 480 LEU A CA 1
ATOM 3719 C C . LEU A 1 480 ? 3.487 16.009 10.220 1.00 86.69 480 LEU A C 1
ATOM 3721 O O . LEU A 1 480 ? 4.004 17.001 9.704 1.00 86.69 480 LEU A O 1
ATOM 3725 N N . PHE A 1 481 ? 2.201 15.946 10.533 1.00 77.75 481 PHE A N 1
ATOM 3726 C CA . PHE A 1 481 ? 1.312 17.089 10.454 1.00 77.75 481 PHE A CA 1
ATOM 3727 C C . PHE A 1 481 ? 0.779 17.393 11.856 1.00 77.75 481 PHE A C 1
ATOM 3729 O O . PHE A 1 481 ? 0.422 16.500 12.627 1.00 77.75 481 PHE A O 1
ATOM 3736 N N . SER A 1 482 ? 0.724 18.676 12.187 1.00 70.50 482 SER A N 1
ATOM 3737 C CA . SER A 1 482 ? 0.150 19.167 13.433 1.00 70.50 482 SER A CA 1
ATOM 3738 C C . SER A 1 482 ? -0.867 20.259 13.132 1.00 70.50 482 SER A C 1
ATOM 3740 O O . SER A 1 482 ? -0.778 20.977 12.132 1.00 70.50 482 SER A O 1
ATOM 3742 N N . SER A 1 483 ? -1.872 20.360 13.993 1.00 69.00 483 SER A N 1
ATOM 3743 C CA . SER A 1 483 ? -2.902 21.383 13.913 1.00 69.00 483 SER A CA 1
ATOM 3744 C C . SER A 1 483 ? -3.005 22.116 15.241 1.00 69.00 483 SER A C 1
ATOM 3746 O O . SER A 1 483 ? -3.263 21.501 16.270 1.00 69.00 483 SER A O 1
ATOM 3748 N N . ASP A 1 484 ? -2.942 23.446 15.192 1.00 70.12 484 ASP A N 1
ATOM 3749 C CA . ASP A 1 484 ? -3.219 24.299 16.355 1.00 70.12 484 ASP A CA 1
ATOM 3750 C C . ASP A 1 484 ? -4.721 24.357 16.696 1.00 70.12 484 ASP A C 1
ATOM 3752 O O . ASP A 1 484 ? -5.127 24.858 17.749 1.00 70.12 484 ASP A O 1
ATOM 3756 N N . ARG A 1 485 ? -5.587 23.866 15.797 1.00 74.62 485 ARG A N 1
ATOM 3757 C CA . ARG A 1 485 ? -7.036 23.820 16.018 1.00 74.62 485 ARG A CA 1
ATOM 3758 C C . ARG A 1 485 ? -7.401 22.649 16.913 1.00 74.62 485 ARG A C 1
ATOM 3760 O O . ARG A 1 485 ? -7.094 21.501 16.602 1.00 74.62 485 ARG A O 1
ATOM 3767 N N . ARG A 1 486 ? -8.149 22.952 17.972 1.00 83.75 486 ARG A N 1
ATOM 3768 C CA . ARG A 1 486 ? -8.774 21.946 18.833 1.00 83.75 486 ARG A CA 1
ATOM 3769 C C . ARG A 1 486 ? -9.998 21.326 18.144 1.00 83.75 486 ARG A C 1
ATOM 3771 O O . ARG A 1 486 ? -10.661 22.027 17.375 1.00 83.75 486 ARG A O 1
ATOM 3778 N N . PRO A 1 487 ? -10.335 20.059 18.445 1.00 89.75 487 PRO A N 1
ATOM 3779 C CA . PRO A 1 487 ? -11.576 19.447 17.987 1.00 89.75 487 PRO A CA 1
ATOM 3780 C C . PRO A 1 487 ? -12.807 20.295 18.328 1.00 89.75 487 PRO A C 1
ATOM 3782 O O . PRO A 1 487 ? -12.970 20.745 19.462 1.00 89.75 487 PRO A O 1
ATOM 3785 N N . SER A 1 488 ? -13.676 20.518 17.342 1.00 89.19 488 SER A N 1
ATOM 3786 C CA . SER A 1 488 ? -14.890 21.324 17.528 1.00 89.19 488 SER A CA 1
ATOM 3787 C C . SER A 1 488 ? -15.995 20.559 18.269 1.00 89.19 488 SER A C 1
ATOM 3789 O O . SER A 1 488 ? -16.224 19.372 18.018 1.00 89.19 488 SER A O 1
ATOM 3791 N N . GLY A 1 489 ? -16.756 21.255 19.119 1.00 92.12 489 GLY A N 1
ATOM 3792 C CA . GLY A 1 489 ? -17.858 20.660 19.882 1.00 92.12 489 GLY A CA 1
ATOM 3793 C C . GLY A 1 489 ? -17.363 19.584 20.852 1.00 92.12 489 GLY A C 1
ATOM 3794 O O . GLY A 1 489 ? -16.432 19.815 21.614 1.00 92.12 489 GLY A O 1
ATOM 3795 N N . GLN A 1 490 ? -17.981 18.405 20.809 1.00 95.06 490 GLN A N 1
ATOM 3796 C CA . GLN A 1 490 ? -17.564 17.207 21.549 1.00 95.06 490 GLN A CA 1
ATOM 3797 C C . GLN A 1 490 ? -16.786 16.216 20.666 1.00 95.06 490 GLN A C 1
ATOM 3799 O O . GLN A 1 490 ? -16.688 15.037 21.011 1.00 95.06 490 GLN A O 1
ATOM 3804 N N . SER A 1 491 ? -16.270 16.661 19.513 1.00 94.44 491 SER A N 1
ATOM 3805 C CA . SER A 1 491 ? -15.473 15.802 18.633 1.00 94.44 491 SER A CA 1
ATOM 3806 C C . SER A 1 491 ? -14.201 15.323 19.330 1.00 94.44 491 SER A C 1
ATOM 3808 O O . SER A 1 491 ? -13.584 16.066 20.089 1.00 94.44 491 SER A O 1
ATOM 3810 N N . GLN A 1 492 ? -13.782 14.095 19.043 1.00 95.75 492 GLN A N 1
ATOM 3811 C CA . GLN A 1 492 ? -12.568 13.490 19.600 1.00 95.75 492 GLN A CA 1
ATOM 3812 C C . GLN A 1 492 ? -11.691 12.920 18.483 1.00 95.75 492 GLN A C 1
ATOM 3814 O O . GLN A 1 492 ? -12.195 12.562 17.417 1.00 95.75 492 GLN A O 1
ATOM 3819 N N . THR A 1 493 ? -10.377 12.840 18.703 1.00 94.19 493 THR A N 1
ATOM 3820 C CA . THR A 1 493 ? -9.472 12.190 17.741 1.00 94.19 493 THR A CA 1
ATOM 3821 C C . THR A 1 493 ? -9.768 10.692 17.662 1.00 94.19 493 THR A C 1
ATOM 3823 O O . THR A 1 493 ? -10.328 10.100 18.592 1.00 94.19 493 THR A O 1
ATOM 3826 N N . GLY A 1 494 ? -9.380 10.056 16.557 1.00 95.00 494 GLY A N 1
ATOM 3827 C CA . GLY A 1 494 ? -9.535 8.616 16.379 1.00 95.00 494 GLY A CA 1
ATOM 3828 C C . GLY A 1 494 ? -8.804 7.819 17.459 1.00 95.00 494 GLY A C 1
ATOM 3829 O O . GLY A 1 494 ? -9.340 6.810 17.910 1.00 95.00 494 GLY A O 1
ATOM 3830 N N . LEU A 1 495 ? -7.649 8.304 17.935 1.00 95.81 495 LEU A N 1
ATOM 3831 C CA . LEU A 1 495 ? -6.911 7.703 19.051 1.00 95.81 495 LEU A CA 1
ATOM 3832 C C . LEU A 1 495 ? -7.682 7.802 20.373 1.00 95.81 495 LEU A C 1
ATOM 3834 O O . LEU A 1 495 ? -7.826 6.801 21.069 1.00 95.81 495 LEU A O 1
ATOM 3838 N N . THR A 1 496 ? -8.239 8.968 20.717 1.00 96.38 496 THR A N 1
ATOM 3839 C CA . THR A 1 496 ? -9.041 9.110 21.947 1.00 96.38 496 THR A CA 1
ATOM 3840 C C . THR A 1 496 ? -10.266 8.193 21.923 1.00 96.38 496 THR A C 1
ATOM 3842 O O . THR A 1 496 ? -10.575 7.538 22.920 1.00 96.38 496 THR A O 1
ATOM 3845 N N . LEU A 1 497 ? -10.936 8.092 20.773 1.00 97.81 497 LEU A N 1
ATOM 3846 C CA . LEU A 1 497 ? -12.081 7.199 20.596 1.00 97.81 497 LEU A CA 1
ATOM 3847 C C . LEU A 1 497 ? -11.677 5.718 20.700 1.00 97.81 497 LEU A C 1
ATOM 3849 O O . LEU A 1 497 ? -12.374 4.954 21.369 1.00 97.81 497 LEU A O 1
ATOM 3853 N N . ALA A 1 498 ? -10.537 5.329 20.118 1.00 97.88 498 ALA A N 1
ATOM 3854 C CA . ALA A 1 498 ? -9.975 3.982 20.234 1.00 97.88 498 ALA A CA 1
ATOM 3855 C C . ALA A 1 498 ? -9.630 3.622 21.690 1.00 97.88 498 ALA A C 1
ATOM 3857 O O . ALA A 1 498 ? -10.014 2.554 22.167 1.00 97.88 498 ALA A O 1
ATOM 3858 N N . ALA A 1 499 ? -8.978 4.532 22.424 1.00 97.31 499 ALA A N 1
ATOM 3859 C CA . ALA A 1 499 ? -8.679 4.354 23.847 1.00 97.31 499 ALA A CA 1
ATOM 3860 C C . ALA A 1 499 ? -9.953 4.169 24.683 1.00 97.31 499 ALA A C 1
ATOM 3862 O O . ALA A 1 499 ? -9.993 3.318 25.572 1.00 97.31 499 ALA A O 1
ATOM 3863 N N . GLY A 1 500 ? -11.006 4.936 24.381 1.00 97.19 500 GLY A N 1
ATOM 3864 C CA . GLY A 1 500 ? -12.298 4.821 25.054 1.00 97.19 500 GLY A CA 1
ATOM 3865 C C . GLY A 1 500 ? -12.947 3.447 24.863 1.00 97.19 500 GLY A C 1
ATOM 3866 O O . GLY A 1 500 ? -13.395 2.845 25.840 1.00 97.19 500 GLY A O 1
ATOM 3867 N N . LEU A 1 501 ? -12.949 2.923 23.632 1.00 97.50 501 LEU A N 1
ATOM 3868 C CA . LEU A 1 501 ? -13.448 1.575 23.355 1.00 97.50 501 LEU A CA 1
ATOM 3869 C C . LEU A 1 501 ? -12.590 0.507 24.050 1.00 97.50 501 LEU A C 1
ATOM 3871 O O . LEU A 1 501 ? -13.134 -0.352 24.746 1.00 97.50 501 LEU A O 1
ATOM 3875 N N . TRP A 1 502 ? -11.261 0.581 23.909 1.00 96.94 502 TRP A N 1
ATOM 3876 C CA . TRP A 1 502 ? -10.337 -0.375 24.525 1.00 96.94 502 TRP A CA 1
ATOM 3877 C C . TRP A 1 502 ? -10.481 -0.425 26.044 1.00 96.94 502 TRP A C 1
ATOM 3879 O O . TRP A 1 502 ? -10.522 -1.509 26.618 1.00 96.94 502 TRP A O 1
ATOM 3889 N N . SER A 1 503 ? -10.610 0.727 26.707 1.00 96.00 503 SER A N 1
ATOM 3890 C CA . SER A 1 503 ? -10.778 0.793 28.160 1.00 96.00 503 SER A CA 1
ATOM 3891 C C . SER A 1 503 ? -12.035 0.055 28.629 1.00 96.00 503 SER A C 1
ATOM 3893 O O . SER A 1 503 ? -11.978 -0.674 29.616 1.00 96.00 503 SER A O 1
ATOM 3895 N N . GLN A 1 504 ? -13.155 0.190 27.911 1.00 96.56 504 GLN A N 1
ATOM 3896 C CA . GLN A 1 504 ? -14.396 -0.505 28.263 1.00 96.56 504 GLN A CA 1
ATOM 3897 C C . GLN A 1 504 ? -14.311 -2.010 27.984 1.00 96.56 504 GLN A C 1
ATOM 3899 O O . GLN A 1 504 ? -14.749 -2.815 28.805 1.00 96.56 504 GLN A O 1
ATOM 3904 N N . VAL A 1 505 ? -13.737 -2.402 26.843 1.00 94.62 505 VAL A N 1
ATOM 3905 C CA . VAL A 1 505 ? -13.631 -3.817 26.456 1.00 94.62 505 VAL A CA 1
ATOM 3906 C C . VAL A 1 505 ? -12.628 -4.567 27.333 1.00 94.62 505 VAL A C 1
ATOM 3908 O O . VAL A 1 505 ? -12.968 -5.625 27.860 1.00 94.62 505 VAL A O 1
ATOM 3911 N N . SER A 1 506 ? -11.433 -4.011 27.547 1.00 92.81 506 SER A N 1
ATOM 3912 C CA . SER A 1 506 ? -10.398 -4.644 28.374 1.00 92.81 506 SER A CA 1
ATOM 3913 C C . SER A 1 506 ? -10.847 -4.785 29.828 1.00 92.81 506 SER A C 1
ATOM 3915 O O . SER A 1 506 ? -10.704 -5.861 30.394 1.00 92.81 506 SER A O 1
ATOM 3917 N N . ALA A 1 507 ? -11.500 -3.773 30.413 1.00 94.50 507 ALA A N 1
ATOM 3918 C CA . ALA A 1 507 ? -12.066 -3.881 31.759 1.00 94.50 507 ALA A CA 1
ATOM 3919 C C . ALA A 1 507 ? -13.140 -4.976 31.861 1.00 94.50 507 ALA A C 1
ATOM 3921 O O . ALA A 1 507 ? -13.190 -5.712 32.847 1.00 94.50 507 ALA A O 1
ATOM 3922 N N . ARG A 1 508 ? -13.992 -5.108 30.836 1.00 94.38 508 ARG A N 1
ATOM 3923 C CA . ARG A 1 508 ? -15.060 -6.116 30.802 1.00 94.38 508 ARG A CA 1
ATOM 3924 C C . ARG A 1 508 ? -14.520 -7.541 30.681 1.00 94.38 508 ARG A C 1
ATOM 3926 O O . ARG A 1 508 ? -15.120 -8.455 31.238 1.00 94.38 508 ARG A O 1
ATOM 3933 N N . LEU A 1 509 ? -13.418 -7.722 29.957 1.00 91.19 509 LEU A N 1
ATOM 3934 C CA . LEU A 1 509 ? -12.828 -9.030 29.659 1.00 91.19 509 LEU A CA 1
ATOM 3935 C C . LEU A 1 509 ? -11.601 -9.359 30.524 1.00 91.19 509 LEU A C 1
ATOM 3937 O O . LEU A 1 509 ? -11.044 -10.439 30.386 1.00 91.19 509 LEU A O 1
ATOM 3941 N N . ALA A 1 510 ? -11.219 -8.485 31.462 1.00 89.38 510 ALA A N 1
ATOM 3942 C CA . ALA A 1 510 ? -10.007 -8.618 32.279 1.00 89.38 510 ALA A CA 1
ATOM 3943 C C . ALA A 1 510 ? -9.906 -9.928 33.080 1.00 89.38 510 ALA A C 1
ATOM 3945 O O . ALA A 1 510 ? -8.809 -10.350 33.426 1.00 89.38 510 ALA A O 1
ATOM 3946 N N . LYS A 1 511 ? -11.046 -10.546 33.416 1.00 89.31 511 LYS A N 1
ATOM 3947 C CA . LYS A 1 511 ? -11.121 -11.813 34.164 1.00 89.31 511 LYS A CA 1
ATOM 3948 C C . LYS A 1 511 ? -11.572 -12.996 33.304 1.00 89.31 511 LYS A C 1
ATOM 3950 O O . LYS A 1 511 ? -11.860 -14.054 33.854 1.00 89.31 511 LYS A O 1
ATOM 3955 N N . SER A 1 512 ? -11.710 -12.806 31.992 1.00 92.25 512 SER A N 1
ATOM 3956 C CA . SER A 1 512 ? -12.090 -13.894 31.093 1.00 92.25 512 SER A CA 1
ATOM 3957 C C . SER A 1 512 ? -10.962 -14.920 31.027 1.00 92.25 512 SER A C 1
ATOM 3959 O O . SER A 1 512 ? -9.804 -14.554 30.842 1.00 92.25 512 SER A O 1
ATOM 3961 N N . SER A 1 513 ? -11.306 -16.196 31.175 1.00 90.94 513 SER A N 1
ATOM 3962 C CA . SER A 1 513 ? -10.403 -17.335 30.964 1.00 90.94 513 SER A CA 1
ATOM 3963 C C . SER A 1 513 ? -10.708 -18.078 29.660 1.00 90.94 513 SER A C 1
ATOM 3965 O O . SER A 1 513 ? -10.221 -19.183 29.450 1.00 90.94 513 SER A O 1
ATOM 3967 N N . GLU A 1 514 ? -11.568 -17.510 28.815 1.00 92.56 514 GLU A N 1
ATOM 3968 C CA . GLU A 1 514 ? -11.980 -18.108 27.549 1.00 92.56 514 GLU A CA 1
ATOM 3969 C C . GLU A 1 514 ? -10.852 -18.009 26.515 1.00 92.56 514 GLU A C 1
ATOM 3971 O O . GLU A 1 514 ? -10.264 -16.940 26.341 1.00 92.56 514 GLU A O 1
ATOM 3976 N N . GLU A 1 515 ? -10.607 -19.080 25.752 1.00 89.19 515 GLU A N 1
ATOM 3977 C CA . GLU A 1 515 ? -9.522 -19.116 24.752 1.00 89.19 515 GLU A CA 1
ATOM 3978 C C . GLU A 1 515 ? -9.632 -17.970 23.732 1.00 89.19 515 GLU A C 1
ATOM 3980 O O . GLU A 1 515 ? -8.641 -17.339 23.369 1.00 89.19 515 GLU A O 1
ATOM 3985 N N . ARG A 1 516 ? -10.862 -17.608 23.339 1.00 92.31 516 ARG A N 1
ATOM 3986 C CA . ARG A 1 516 ? -11.134 -16.485 22.423 1.00 92.31 516 ARG A CA 1
ATOM 3987 C C . ARG A 1 516 ? -10.595 -15.132 22.895 1.00 92.31 516 ARG A C 1
ATOM 3989 O O . ARG A 1 516 ? -10.413 -14.227 22.079 1.00 92.31 516 ARG A O 1
ATOM 3996 N N . ASP A 1 517 ? -10.403 -14.964 24.201 1.00 92.75 517 ASP A N 1
ATOM 3997 C CA . ASP A 1 517 ? -9.972 -13.713 24.826 1.00 92.75 517 ASP A CA 1
ATOM 3998 C C . ASP A 1 517 ? -8.466 -13.716 25.153 1.00 92.75 517 ASP A C 1
ATOM 4000 O O . ASP A 1 517 ? -7.930 -12.683 25.558 1.00 92.75 517 ASP A O 1
ATOM 4004 N N . ARG A 1 518 ? -7.745 -14.821 24.892 1.00 89.69 518 ARG A N 1
ATOM 4005 C CA . ARG A 1 518 ? -6.293 -14.939 25.122 1.00 89.69 518 ARG A CA 1
ATOM 4006 C C . ARG A 1 518 ? -5.498 -13.829 24.428 1.00 89.69 518 ARG A C 1
ATOM 4008 O O . ARG A 1 518 ? -4.597 -13.252 25.033 1.00 89.69 518 ARG A O 1
ATOM 4015 N N . GLY A 1 519 ? -5.875 -13.463 23.200 1.00 89.44 519 GLY A N 1
ATOM 4016 C CA . GLY A 1 519 ? -5.242 -12.363 22.462 1.00 89.44 519 GLY A CA 1
ATOM 4017 C C . GLY A 1 519 ? -5.392 -10.995 23.136 1.00 89.44 519 GLY A C 1
ATOM 4018 O O . GLY A 1 519 ? -4.472 -10.184 23.091 1.00 89.44 519 GLY A O 1
ATOM 4019 N N . ILE A 1 520 ? -6.510 -10.751 23.826 1.00 92.12 520 ILE A N 1
ATOM 4020 C CA . ILE A 1 520 ? -6.758 -9.507 24.573 1.00 92.12 520 ILE A CA 1
ATOM 4021 C C . ILE A 1 520 ? -5.886 -9.452 25.831 1.00 92.12 520 ILE A C 1
ATOM 4023 O O . ILE A 1 520 ? -5.413 -8.378 26.194 1.00 92.12 520 ILE A O 1
ATOM 4027 N N . ALA A 1 521 ? -5.657 -10.593 26.485 1.00 89.06 521 ALA A N 1
ATOM 4028 C CA . ALA A 1 521 ? -4.783 -10.679 27.653 1.00 89.06 521 ALA A CA 1
ATOM 4029 C C . ALA A 1 521 ? -3.291 -10.573 27.286 1.00 89.06 521 ALA A C 1
ATOM 4031 O O . ALA A 1 521 ? -2.514 -9.994 28.040 1.00 89.06 521 ALA A O 1
ATOM 4032 N N . ALA A 1 522 ? -2.898 -11.118 26.131 1.00 90.44 522 ALA A N 1
ATOM 4033 C CA . ALA A 1 522 ? -1.506 -11.176 25.684 1.00 90.44 522 ALA A CA 1
ATOM 4034 C C . ALA A 1 522 ? -1.018 -9.910 24.960 1.00 90.44 522 ALA A C 1
ATOM 4036 O O . ALA A 1 522 ? 0.192 -9.703 24.827 1.00 90.44 522 ALA A O 1
ATOM 4037 N N . VAL A 1 523 ? -1.928 -9.082 24.434 1.00 93.38 523 VAL A N 1
ATOM 4038 C CA . VAL A 1 523 ? -1.535 -7.926 23.624 1.00 93.38 523 VAL A CA 1
ATOM 4039 C C . VAL A 1 523 ? -0.854 -6.843 24.462 1.00 93.38 523 VAL A C 1
ATOM 4041 O O . VAL A 1 523 ? -1.343 -6.384 25.495 1.00 93.38 523 VAL A O 1
ATOM 4044 N N . ARG A 1 524 ? 0.263 -6.342 23.946 1.00 92.12 524 ARG A N 1
ATOM 4045 C CA . ARG A 1 524 ? 0.901 -5.103 24.371 1.00 92.12 524 ARG A CA 1
ATOM 4046 C C . ARG A 1 524 ? 0.036 -3.932 23.925 1.00 92.12 524 ARG A C 1
ATOM 4048 O O . ARG A 1 524 ? -0.004 -3.575 22.746 1.00 92.12 524 ARG A O 1
ATOM 4055 N N . TRP A 1 525 ? -0.646 -3.317 24.882 1.00 91.81 525 TRP A N 1
ATOM 4056 C CA . TRP A 1 525 ? -1.375 -2.071 24.680 1.00 91.81 525 TRP A CA 1
ATOM 4057 C C . TRP A 1 525 ? -0.706 -0.941 25.472 1.00 91.81 525 TRP A C 1
ATOM 4059 O O . TRP A 1 525 ? -0.438 -1.121 26.663 1.00 91.81 525 TRP A O 1
ATOM 4069 N N . PRO A 1 526 ? -0.417 0.226 24.865 1.00 88.69 526 PRO A N 1
ATOM 4070 C CA . PRO A 1 526 ? 0.263 1.300 25.575 1.00 88.69 526 PRO A CA 1
ATOM 4071 C C . PRO A 1 526 ? -0.613 1.846 26.709 1.00 88.69 526 PRO A C 1
ATOM 4073 O O . PRO A 1 526 ? -1.808 2.090 26.535 1.00 88.69 526 PRO A O 1
ATOM 4076 N N . ARG A 1 527 ? -0.004 2.099 27.876 1.00 86.50 527 ARG A N 1
ATOM 4077 C CA . ARG A 1 527 ? -0.698 2.700 29.032 1.00 86.50 527 ARG A CA 1
ATOM 4078 C C . ARG A 1 527 ? -1.289 4.070 28.691 1.00 86.50 527 ARG A C 1
ATOM 4080 O O . ARG A 1 527 ? -2.371 4.409 29.160 1.00 86.50 527 ARG A O 1
ATOM 4087 N N . VAL A 1 528 ? -0.562 4.844 27.888 1.00 90.56 528 VAL A N 1
ATOM 4088 C CA . VAL A 1 528 ? -1.012 6.116 27.321 1.00 90.56 528 VAL A CA 1
ATOM 4089 C C . VAL A 1 528 ? -0.994 5.977 25.808 1.00 90.56 528 VAL A C 1
ATOM 4091 O O . VAL A 1 528 ? 0.068 5.842 25.204 1.00 90.56 528 VAL A O 1
ATOM 4094 N N . LEU A 1 529 ? -2.174 6.001 25.197 1.00 94.56 529 LEU A N 1
ATOM 4095 C CA . LEU A 1 529 ? -2.308 5.992 23.748 1.00 94.56 529 LEU A CA 1
ATOM 4096 C C . LEU A 1 529 ? -2.178 7.428 23.222 1.00 94.56 529 LEU A C 1
ATOM 4098 O O . LEU A 1 529 ? -3.080 8.245 23.413 1.00 94.56 529 LEU A O 1
ATOM 4102 N N . SER A 1 530 ? -1.052 7.736 22.585 1.00 94.31 530 SER A N 1
ATOM 4103 C CA . SER A 1 530 ? -0.743 9.042 22.001 1.00 94.31 530 SER A CA 1
ATOM 4104 C C . SER A 1 530 ? -0.061 8.870 20.645 1.00 94.31 530 SER A C 1
ATOM 4106 O O . SER A 1 530 ? 0.370 7.775 20.290 1.00 94.31 530 SER A O 1
ATOM 4108 N N . VAL A 1 531 ? 0.058 9.959 19.883 1.00 93.44 531 VAL A N 1
ATOM 4109 C CA . VAL A 1 531 ? 0.802 9.961 18.612 1.00 93.44 531 VAL A CA 1
ATOM 4110 C C . VAL A 1 531 ? 2.235 9.463 18.820 1.00 93.44 531 VAL A C 1
ATOM 4112 O O . VAL A 1 531 ? 2.718 8.631 18.066 1.00 93.44 531 VAL A O 1
ATOM 4115 N N . GLU A 1 532 ? 2.890 9.920 19.886 1.00 93.44 532 GLU A N 1
ATOM 4116 C CA . GLU A 1 532 ? 4.260 9.538 20.226 1.00 93.44 532 GLU A CA 1
ATOM 4117 C C . GLU A 1 532 ? 4.404 8.047 20.530 1.00 93.44 532 GLU A C 1
ATOM 4119 O O . GLU A 1 532 ? 5.268 7.393 19.948 1.00 93.44 532 GLU A O 1
ATOM 4124 N N . THR A 1 533 ? 3.536 7.485 21.378 1.00 94.00 533 THR A N 1
ATOM 4125 C CA . THR A 1 533 ? 3.635 6.062 21.732 1.00 94.00 533 THR A CA 1
ATOM 4126 C C . THR A 1 533 ? 3.321 5.154 20.549 1.00 94.00 533 THR A C 1
ATOM 4128 O O . THR A 1 533 ? 3.954 4.111 20.402 1.00 94.00 533 THR A O 1
ATOM 4131 N N . VAL A 1 534 ? 2.400 5.563 19.671 1.00 96.19 534 VAL A N 1
ATOM 4132 C CA . VAL A 1 534 ? 2.067 4.797 18.465 1.00 96.19 534 VAL A CA 1
ATOM 4133 C C . VAL A 1 534 ? 3.164 4.906 17.404 1.00 96.19 534 VAL A C 1
ATOM 4135 O O . VAL A 1 534 ? 3.518 3.888 16.819 1.00 96.19 534 VAL A O 1
ATOM 4138 N N . ILE A 1 535 ? 3.758 6.084 17.174 1.00 94.81 535 ILE A N 1
ATOM 4139 C CA . ILE A 1 535 ? 4.896 6.226 16.245 1.00 94.81 535 ILE A CA 1
ATOM 4140 C C . ILE A 1 535 ? 6.084 5.380 16.707 1.00 94.81 535 ILE A C 1
ATOM 4142 O O . ILE A 1 535 ? 6.677 4.689 15.881 1.00 94.81 535 ILE A O 1
ATOM 4146 N N . ALA A 1 536 ? 6.400 5.384 18.005 1.00 91.31 536 ALA A N 1
ATOM 4147 C CA . ALA A 1 536 ? 7.467 4.549 18.552 1.00 91.31 536 ALA A CA 1
ATOM 4148 C C . ALA A 1 536 ? 7.197 3.048 18.324 1.00 91.31 536 ALA A C 1
ATOM 4150 O O . ALA A 1 536 ? 8.103 2.306 17.944 1.00 91.31 536 ALA A O 1
ATOM 4151 N N . GLU A 1 537 ? 5.945 2.601 18.493 1.00 92.88 537 GLU A N 1
ATOM 4152 C CA . GLU A 1 537 ? 5.551 1.216 18.210 1.00 92.88 537 GLU A CA 1
ATOM 4153 C C . GLU A 1 537 ? 5.649 0.877 16.714 1.00 92.88 537 GLU A C 1
ATOM 4155 O O . GLU A 1 537 ? 6.158 -0.190 16.371 1.00 92.88 537 GLU A O 1
ATOM 4160 N N . MET A 1 538 ? 5.182 1.763 15.824 1.00 94.94 538 MET A N 1
ATOM 4161 C CA . MET A 1 538 ? 5.223 1.550 14.372 1.00 94.94 538 MET A CA 1
ATOM 4162 C C . MET A 1 538 ? 6.656 1.518 13.836 1.00 94.94 538 MET A C 1
ATOM 4164 O O . MET A 1 538 ? 6.956 0.660 13.014 1.00 94.94 538 MET A O 1
ATOM 4168 N N . GLY A 1 539 ? 7.511 2.439 14.290 1.00 89.19 539 GLY A N 1
ATOM 4169 C CA . GLY A 1 539 ? 8.858 2.645 13.757 1.00 89.19 539 GLY A CA 1
ATOM 4170 C C . GLY A 1 539 ? 9.919 1.690 14.296 1.00 89.19 539 GLY A C 1
ATOM 4171 O O . GLY A 1 539 ? 10.847 1.367 13.563 1.00 89.19 539 GLY A O 1
ATOM 4172 N N . GLY A 1 540 ? 9.787 1.210 15.539 1.00 79.62 540 GLY A N 1
ATOM 4173 C CA . GLY A 1 540 ? 10.833 0.423 16.202 1.00 79.62 540 GLY A CA 1
ATOM 4174 C C . GLY A 1 540 ? 12.120 1.239 16.376 1.00 79.62 540 GLY A C 1
ATOM 4175 O O . GLY A 1 540 ? 12.955 1.308 15.474 1.00 79.62 540 GLY A O 1
ATOM 4176 N N . GLU A 1 541 ? 12.280 1.906 17.523 1.00 54.28 541 GLU A N 1
ATOM 4177 C CA . GLU A 1 541 ? 13.438 2.777 17.769 1.00 54.28 541 GLU A CA 1
ATOM 4178 C C . GLU A 1 541 ? 14.771 2.015 17.596 1.00 54.28 541 GLU A C 1
ATOM 4180 O O . GLU A 1 541 ? 14.979 0.973 18.216 1.00 54.28 541 GLU A O 1
ATOM 4185 N N . ASN A 1 542 ? 15.682 2.587 16.793 1.00 52.78 542 ASN A N 1
ATOM 4186 C CA . ASN A 1 542 ? 17.035 2.104 16.444 1.00 52.78 542 ASN A CA 1
ATOM 4187 C C . ASN A 1 542 ? 17.169 1.099 15.280 1.00 52.78 542 ASN A C 1
ATOM 4189 O O . ASN A 1 542 ? 18.277 0.625 15.038 1.00 52.78 542 ASN A O 1
ATOM 4193 N N . LEU A 1 543 ? 16.110 0.830 14.510 1.00 55.72 543 LEU A N 1
ATOM 4194 C CA . LEU A 1 543 ? 16.198 0.025 13.279 1.00 55.72 543 LEU A CA 1
ATOM 4195 C C . LEU A 1 543 ? 16.454 0.916 12.062 1.00 55.72 543 LEU A C 1
ATOM 4197 O O . LEU A 1 543 ? 15.871 1.983 11.974 1.00 55.72 543 LEU A O 1
ATOM 4201 N N . ARG A 1 544 ? 17.299 0.529 11.102 1.00 50.41 544 ARG A N 1
ATOM 4202 C CA . ARG A 1 544 ? 17.482 1.282 9.842 1.00 50.41 544 ARG A CA 1
ATOM 4203 C C . ARG A 1 544 ? 16.607 0.738 8.714 1.00 50.41 544 ARG A C 1
ATOM 4205 O O . ARG A 1 544 ? 16.149 1.521 7.891 1.00 50.41 544 ARG A O 1
ATOM 4212 N N . GLU A 1 545 ? 16.388 -0.582 8.651 1.00 52.47 545 GLU A N 1
ATOM 4213 C CA . GLU A 1 545 ? 15.662 -1.258 7.562 1.00 52.47 545 GLU A CA 1
ATOM 4214 C C . GLU A 1 545 ? 15.066 -2.618 7.990 1.00 52.47 545 GLU A C 1
ATOM 4216 O O . GLU A 1 545 ? 15.615 -3.248 8.894 1.00 52.47 545 GLU A O 1
ATOM 4221 N N . PRO A 1 546 ? 14.046 -3.163 7.284 1.00 43.09 546 PRO A N 1
ATOM 4222 C CA . PRO A 1 546 ? 13.496 -4.501 7.560 1.00 43.09 546 PRO A CA 1
ATOM 4223 C C . PRO A 1 546 ? 14.522 -5.653 7.517 1.00 43.09 546 PRO A C 1
ATOM 4225 O O . PRO A 1 546 ? 14.273 -6.719 8.069 1.00 43.09 546 PRO A O 1
ATOM 4228 N N . GLY A 1 547 ? 15.656 -5.471 6.828 1.00 42.50 547 GLY A N 1
ATOM 4229 C CA . GLY A 1 547 ? 16.733 -6.462 6.716 1.00 42.50 547 GLY A CA 1
ATOM 4230 C C . GLY A 1 547 ? 17.738 -6.454 7.873 1.00 42.50 547 GLY A C 1
ATOM 4231 O O . GLY A 1 547 ? 18.543 -7.376 7.960 1.00 42.50 547 GLY A O 1
ATOM 4232 N N . GLN A 1 548 ? 17.688 -5.452 8.764 1.00 43.53 548 GLN A N 1
ATOM 4233 C CA . GLN A 1 548 ? 18.498 -5.433 9.989 1.00 43.53 548 GLN A CA 1
ATOM 4234 C C . GLN A 1 548 ? 17.970 -6.357 11.087 1.00 43.53 548 GLN A C 1
ATOM 4236 O O . GLN A 1 548 ? 18.733 -6.662 12.003 1.00 43.53 548 GLN A O 1
ATOM 4241 N N . ILE A 1 549 ? 16.769 -6.920 10.886 1.00 49.72 549 ILE A N 1
ATOM 4242 C CA . ILE A 1 549 ? 16.228 -8.069 11.622 1.00 49.72 549 ILE A CA 1
ATOM 4243 C C . ILE A 1 549 ? 17.073 -9.303 11.258 1.00 49.72 549 ILE A C 1
ATOM 4245 O O . ILE A 1 549 ? 16.665 -10.218 10.536 1.00 49.72 549 ILE A O 1
ATOM 4249 N N . THR A 1 550 ? 18.331 -9.269 11.675 1.00 36.81 550 THR A N 1
ATOM 4250 C CA . THR A 1 550 ? 19.332 -10.302 11.469 1.00 36.81 550 THR A CA 1
ATOM 4251 C C . THR A 1 550 ? 19.270 -11.284 12.627 1.00 36.81 550 THR A C 1
ATOM 4253 O O . THR A 1 550 ? 18.709 -11.007 13.680 1.00 36.81 550 THR A O 1
ATOM 4256 N N . ARG A 1 551 ? 19.837 -12.472 12.408 1.00 38.75 551 ARG A N 1
ATOM 4257 C CA . ARG A 1 551 ? 19.874 -13.625 13.324 1.00 38.75 551 ARG A CA 1
ATOM 4258 C C . ARG A 1 551 ? 20.502 -13.358 14.712 1.00 38.75 551 ARG A C 1
ATOM 4260 O O . ARG A 1 551 ? 20.764 -14.324 15.420 1.00 38.75 551 ARG A O 1
ATOM 4267 N N . SER A 1 552 ? 20.789 -12.115 15.103 1.00 34.84 552 SER A N 1
ATOM 4268 C CA . SER A 1 552 ? 21.316 -11.806 16.431 1.00 34.84 552 SER A CA 1
ATOM 4269 C C . SER A 1 552 ? 20.176 -11.586 17.429 1.00 34.84 552 SER A C 1
ATOM 4271 O O . SER A 1 552 ? 19.108 -11.073 17.113 1.00 34.84 552 SER A O 1
ATOM 4273 N N . GLU A 1 553 ? 20.404 -12.029 18.656 1.00 37.22 553 GLU A N 1
ATOM 4274 C CA . GLU A 1 553 ? 19.436 -12.190 19.744 1.00 37.22 553 GLU A CA 1
ATOM 4275 C C . GLU A 1 553 ? 18.874 -10.867 20.318 1.00 37.22 553 GLU A C 1
ATOM 4277 O O . GLU A 1 553 ? 18.288 -10.858 21.402 1.00 37.22 553 GLU A O 1
ATOM 4282 N N . GLN A 1 554 ? 19.014 -9.736 19.616 1.00 45.28 554 GLN A N 1
ATOM 4283 C CA . GLN A 1 554 ? 18.356 -8.487 19.995 1.00 45.28 554 GLN A CA 1
ATOM 4284 C C . GLN A 1 554 ? 16.942 -8.451 19.408 1.00 45.28 554 GLN A C 1
ATOM 4286 O O . GLN A 1 554 ? 16.728 -8.477 18.203 1.00 45.28 554 GLN A O 1
ATOM 4291 N N . VAL A 1 555 ? 15.948 -8.444 20.296 1.00 50.59 555 VAL A N 1
ATOM 4292 C CA . VAL A 1 555 ? 14.522 -8.496 19.959 1.00 50.59 555 VAL A CA 1
ATOM 4293 C C . VAL A 1 555 ? 14.091 -7.183 19.292 1.00 50.59 555 VAL A C 1
ATOM 4295 O O . VAL A 1 555 ? 13.623 -6.259 19.954 1.00 50.59 555 VAL A O 1
ATOM 4298 N N . GLU A 1 556 ? 14.248 -7.093 17.973 1.00 69.00 556 GLU A N 1
ATOM 4299 C CA . GLU A 1 556 ? 13.815 -5.938 17.185 1.00 69.00 556 GLU A CA 1
ATOM 4300 C C . GLU A 1 556 ? 12.279 -5.932 17.054 1.00 69.00 556 GLU A C 1
ATOM 4302 O O . GLU A 1 556 ? 11.678 -6.701 16.301 1.00 69.00 556 GLU A O 1
ATOM 4307 N N . ARG A 1 557 ? 11.614 -5.091 17.858 1.00 84.06 557 ARG A N 1
ATOM 4308 C CA . ARG A 1 557 ? 10.155 -4.881 17.843 1.00 84.06 557 ARG A CA 1
ATOM 4309 C C . ARG A 1 557 ? 9.822 -3.735 16.890 1.00 84.06 557 ARG A C 1
ATOM 4311 O O . ARG A 1 557 ? 10.253 -2.611 17.125 1.00 84.06 557 ARG A O 1
ATOM 4318 N N . CYS A 1 558 ? 9.015 -3.996 15.865 1.00 90.31 558 CYS A N 1
ATOM 4319 C CA . CYS A 1 558 ? 8.587 -2.978 14.904 1.00 90.31 558 CYS A CA 1
ATOM 4320 C C . CYS A 1 558 ? 7.172 -3.293 14.412 1.00 90.31 558 CYS A C 1
ATOM 4322 O O . CYS A 1 558 ? 6.957 -4.284 13.722 1.00 90.31 558 CYS A O 1
ATOM 4324 N N . GLY A 1 559 ? 6.192 -2.474 14.796 1.00 93.44 559 GLY A N 1
ATOM 4325 C CA . GLY A 1 559 ? 4.777 -2.700 14.491 1.00 93.44 559 GLY A CA 1
ATOM 4326 C C . GLY A 1 559 ? 4.435 -2.552 13.010 1.00 93.44 559 GLY A C 1
ATOM 4327 O O . GLY A 1 559 ? 3.477 -3.162 12.542 1.00 93.44 559 GLY A O 1
ATOM 4328 N N . VAL A 1 560 ? 5.221 -1.769 12.267 1.00 95.25 560 VAL A N 1
ATOM 4329 C CA . VAL A 1 560 ? 5.085 -1.578 10.820 1.00 95.25 560 VAL A CA 1
ATOM 4330 C C . VAL A 1 560 ? 6.479 -1.742 10.209 1.00 95.25 560 VAL A C 1
ATOM 4332 O O . VAL A 1 560 ? 7.177 -0.752 10.034 1.00 95.25 560 VAL A O 1
ATOM 4335 N N . PRO A 1 561 ? 6.919 -2.971 9.875 1.00 90.81 561 PRO A N 1
ATOM 4336 C CA . PRO A 1 561 ? 8.314 -3.249 9.515 1.00 90.81 561 PRO A CA 1
ATOM 4337 C C . PRO A 1 561 ? 8.917 -2.354 8.425 1.00 90.81 561 PRO A C 1
ATOM 4339 O O . PRO A 1 561 ? 10.089 -2.003 8.502 1.00 90.81 561 PRO A O 1
ATOM 4342 N N . VAL A 1 562 ? 8.135 -1.934 7.424 1.00 90.44 562 VAL A N 1
ATOM 4343 C CA . VAL A 1 562 ? 8.617 -0.995 6.391 1.00 90.44 562 VAL A CA 1
ATOM 4344 C C . VAL A 1 562 ? 8.946 0.396 6.942 1.00 90.44 562 VAL A C 1
ATOM 4346 O O . VAL A 1 562 ? 9.789 1.072 6.371 1.00 90.44 562 VAL A O 1
ATOM 4349 N N . TYR A 1 563 ? 8.355 0.805 8.067 1.00 94.12 563 TYR A N 1
ATOM 4350 C CA . TYR A 1 563 ? 8.648 2.062 8.766 1.00 94.12 563 TYR A CA 1
ATOM 4351 C C . TYR A 1 563 ? 9.842 1.952 9.725 1.00 94.12 563 TYR A C 1
ATOM 4353 O O . TYR A 1 563 ? 10.077 2.891 10.485 1.00 94.12 563 TYR A O 1
ATOM 4361 N N . ALA A 1 564 ? 10.595 0.846 9.704 1.00 88.88 564 ALA A N 1
ATOM 4362 C CA . ALA A 1 564 ? 11.824 0.698 10.478 1.00 88.88 564 ALA A CA 1
ATOM 4363 C C . ALA A 1 564 ? 12.702 1.960 10.374 1.00 88.88 564 ALA A C 1
ATOM 4365 O O . ALA A 1 564 ? 13.055 2.387 9.272 1.00 88.88 564 ALA A O 1
ATOM 4366 N N . GLY A 1 565 ? 13.003 2.570 11.522 1.00 85.69 565 GLY A N 1
ATOM 4367 C CA . GLY A 1 565 ? 13.808 3.796 11.619 1.00 85.69 565 GLY A CA 1
ATOM 4368 C C . GLY A 1 565 ? 13.030 5.099 11.681 1.00 85.69 565 GLY A C 1
ATOM 4369 O O . GLY A 1 565 ? 13.624 6.157 11.895 1.00 85.69 565 GLY A O 1
ATOM 4370 N N . LEU A 1 566 ? 11.704 5.037 11.579 1.00 90.00 566 LEU A N 1
ATOM 4371 C CA . LEU A 1 566 ? 10.845 6.186 11.813 1.00 90.00 566 LEU A CA 1
ATOM 4372 C C . LEU A 1 566 ? 11.003 6.699 13.251 1.00 90.00 566 LEU A C 1
ATOM 4374 O O . LEU A 1 566 ? 10.809 5.966 14.219 1.00 90.00 566 LEU A O 1
ATOM 4378 N N . SER A 1 567 ? 11.281 7.995 13.389 1.00 89.75 567 SER A N 1
ATOM 4379 C CA . SER A 1 567 ? 11.427 8.657 14.684 1.00 89.75 567 SER A CA 1
ATOM 4380 C C . SER A 1 567 ? 10.671 9.982 14.726 1.00 89.75 567 SER A C 1
ATOM 4382 O O . SER A 1 567 ? 10.859 10.854 13.874 1.00 89.75 567 SER A O 1
ATOM 4384 N N . LEU A 1 568 ? 9.844 10.177 15.759 1.00 91.88 568 LEU A N 1
ATOM 4385 C CA . LEU A 1 568 ? 9.096 11.424 15.941 1.00 91.88 568 LEU A CA 1
ATOM 4386 C C . LEU A 1 568 ? 10.023 12.632 16.153 1.00 91.88 568 LEU A C 1
ATOM 4388 O O . LEU A 1 568 ? 9.732 13.724 15.663 1.00 91.88 568 LEU A O 1
ATOM 4392 N N . SER A 1 569 ? 11.145 12.461 16.858 1.00 91.19 569 SER A N 1
ATOM 4393 C CA . SER A 1 569 ? 12.100 13.552 17.089 1.00 91.19 569 SER A CA 1
ATOM 4394 C C . SER A 1 569 ? 12.753 14.003 15.780 1.00 91.19 569 SER A C 1
ATOM 4396 O O . SER A 1 569 ? 12.811 15.203 15.506 1.00 91.19 569 SER A O 1
ATOM 4398 N N . GLN A 1 570 ? 13.144 13.055 14.923 1.00 89.69 570 GLN A N 1
ATOM 4399 C CA . GLN A 1 570 ? 13.668 13.352 13.590 1.00 89.69 570 GLN A CA 1
ATOM 4400 C C . GLN A 1 570 ? 12.612 14.015 12.702 1.00 89.69 570 GLN A C 1
ATOM 4402 O O . GLN A 1 570 ? 12.900 15.036 12.080 1.00 89.69 570 GLN A O 1
ATOM 4407 N N . LEU A 1 571 ? 11.374 13.507 12.688 1.00 89.81 571 LEU A N 1
ATOM 4408 C CA . LEU A 1 571 ? 10.283 14.127 11.932 1.00 89.81 571 LEU A CA 1
ATOM 4409 C C . LEU A 1 571 ? 10.032 15.578 12.361 1.00 89.81 571 LEU A C 1
ATOM 4411 O O . LEU A 1 571 ? 9.839 16.439 11.505 1.00 89.81 571 LEU A O 1
ATOM 4415 N N . ARG A 1 572 ? 10.075 15.881 13.666 1.00 89.62 572 ARG A N 1
ATOM 4416 C CA . ARG A 1 572 ? 9.931 17.256 14.174 1.00 89.62 572 ARG A CA 1
ATOM 4417 C C . ARG A 1 572 ? 11.041 18.168 13.652 1.00 89.62 572 ARG A C 1
ATOM 4419 O O . ARG A 1 572 ? 10.732 19.250 13.156 1.00 89.62 572 ARG A O 1
ATOM 4426 N N . LEU A 1 573 ? 12.298 17.717 13.687 1.00 88.75 573 LEU A N 1
ATOM 4427 C CA . LEU A 1 573 ? 13.449 18.466 13.157 1.00 88.75 573 LEU A CA 1
ATOM 4428 C C . LEU A 1 573 ? 13.355 18.702 11.641 1.00 88.75 573 LEU A C 1
ATOM 4430 O O . LEU A 1 573 ? 13.776 19.744 11.146 1.00 88.75 573 LEU A O 1
ATOM 4434 N N . ARG A 1 574 ? 12.783 17.741 10.914 1.00 85.50 574 ARG A N 1
ATOM 4435 C CA . ARG A 1 574 ? 12.658 17.740 9.450 1.00 85.50 574 ARG A CA 1
ATOM 4436 C C . ARG A 1 574 ? 11.378 18.404 8.925 1.00 85.50 574 ARG A C 1
ATOM 4438 O O . ARG A 1 574 ? 11.289 18.717 7.741 1.00 85.50 574 ARG A O 1
ATOM 4445 N N . SER A 1 575 ? 10.395 18.652 9.792 1.00 75.12 575 SER A N 1
ATOM 4446 C CA . SER A 1 575 ? 9.044 19.118 9.428 1.00 75.12 575 SER A CA 1
ATOM 4447 C C . SER A 1 575 ? 8.998 20.454 8.676 1.00 75.12 575 SER A C 1
ATOM 4449 O O . SER A 1 575 ? 8.061 20.704 7.921 1.00 75.12 575 SER A O 1
ATOM 4451 N N . SER A 1 576 ? 10.004 21.310 8.864 1.00 69.62 576 SER A N 1
ATOM 4452 C CA . SER A 1 576 ? 10.097 22.643 8.259 1.00 69.62 576 SER A CA 1
ATOM 4453 C C . SER A 1 576 ? 11.189 22.765 7.193 1.00 69.62 576 SER A C 1
ATOM 4455 O O . SER A 1 576 ? 11.394 23.856 6.660 1.00 69.62 576 SER A O 1
ATOM 4457 N N . SER A 1 577 ? 11.897 21.675 6.881 1.00 77.44 577 SER A N 1
ATOM 4458 C CA . SER A 1 577 ? 12.995 21.704 5.918 1.00 77.44 577 SER A CA 1
ATOM 4459 C C . SER A 1 577 ? 12.481 21.893 4.490 1.00 77.44 577 SER A C 1
ATOM 4461 O O . SER A 1 577 ? 11.624 21.152 4.015 1.00 77.44 577 SER A O 1
ATOM 4463 N N . GLU A 1 578 ? 13.047 22.871 3.784 1.00 76.50 578 GLU A N 1
ATOM 4464 C CA . GLU A 1 578 ? 12.787 23.135 2.360 1.00 76.50 578 GLU A CA 1
ATOM 4465 C C . GLU A 1 578 ? 14.055 22.967 1.508 1.00 76.50 578 GLU A C 1
ATOM 4467 O O . GLU A 1 578 ? 14.103 23.405 0.354 1.00 76.50 578 GLU A O 1
ATOM 4472 N N . VAL A 1 579 ? 15.108 22.391 2.094 1.00 80.31 579 VAL A N 1
ATOM 4473 C CA . VAL A 1 579 ? 16.412 22.240 1.448 1.00 80.31 579 VAL A CA 1
ATOM 4474 C C . VAL A 1 579 ? 16.358 21.071 0.472 1.00 80.31 579 VAL A C 1
ATOM 4476 O O . VAL A 1 579 ? 16.030 19.948 0.849 1.00 80.31 579 VAL A O 1
ATOM 4479 N N . ASP A 1 580 ? 16.704 21.352 -0.782 1.00 82.19 580 ASP A N 1
ATOM 4480 C CA . ASP A 1 580 ? 16.865 20.358 -1.840 1.00 82.19 580 ASP A CA 1
ATOM 4481 C C . ASP A 1 580 ? 18.140 20.641 -2.633 1.00 82.19 580 ASP A C 1
ATOM 4483 O O . ASP A 1 580 ? 18.112 21.226 -3.720 1.00 82.19 580 ASP A O 1
ATOM 4487 N N . ASP A 1 581 ? 19.276 20.238 -2.069 1.00 80.56 581 ASP A N 1
ATOM 4488 C CA . ASP A 1 581 ? 20.581 20.395 -2.720 1.00 80.56 581 ASP A CA 1
ATOM 4489 C C . ASP A 1 581 ? 20.691 19.552 -3.997 1.00 80.56 581 ASP A C 1
ATOM 4491 O O . ASP A 1 581 ? 21.441 19.901 -4.910 1.00 80.56 581 ASP A O 1
ATOM 4495 N N . SER A 1 582 ? 19.879 18.494 -4.101 1.00 80.69 582 SER A N 1
ATOM 4496 C CA . SER A 1 582 ? 19.801 17.622 -5.274 1.00 80.69 582 SER A CA 1
ATOM 4497 C C . SER A 1 582 ? 19.270 18.343 -6.521 1.00 80.69 582 SER A C 1
ATOM 4499 O O . SER A 1 582 ? 19.624 17.987 -7.644 1.00 80.69 582 SER A O 1
ATOM 4501 N N . ARG A 1 583 ? 18.426 19.372 -6.332 1.00 83.31 583 ARG A N 1
ATOM 4502 C CA . ARG A 1 583 ? 17.697 20.101 -7.387 1.00 83.31 583 ARG A CA 1
ATOM 4503 C C . ARG A 1 583 ? 16.867 19.209 -8.315 1.00 83.31 583 ARG A C 1
ATOM 4505 O O . ARG A 1 583 ? 16.575 19.633 -9.433 1.00 83.31 583 ARG A O 1
ATOM 4512 N N . ILE A 1 584 ? 16.508 18.008 -7.869 1.00 81.38 584 ILE A N 1
ATOM 4513 C CA . ILE A 1 584 ? 15.648 17.055 -8.589 1.00 81.38 584 ILE A CA 1
ATOM 4514 C C . ILE A 1 584 ? 14.317 16.819 -7.859 1.00 81.38 584 ILE A C 1
ATOM 4516 O O . ILE A 1 584 ? 13.521 15.981 -8.274 1.00 81.38 584 ILE A O 1
ATOM 4520 N N . GLY A 1 585 ? 14.047 17.584 -6.796 1.00 80.94 585 GLY A N 1
ATOM 4521 C CA . GLY A 1 585 ? 12.824 17.485 -6.009 1.00 80.94 585 GLY A CA 1
ATOM 4522 C C . GLY A 1 585 ? 12.902 16.461 -4.882 1.00 80.94 585 GLY A C 1
ATOM 4523 O O . GLY A 1 585 ? 11.851 16.072 -4.374 1.00 80.94 585 GLY A O 1
ATOM 4524 N N . LEU A 1 586 ? 14.108 16.037 -4.488 1.00 85.12 586 LEU A N 1
ATOM 4525 C CA . LEU A 1 586 ? 14.308 14.975 -3.505 1.00 85.12 586 LEU A CA 1
ATOM 4526 C C . LEU A 1 586 ? 13.933 15.419 -2.093 1.00 85.12 586 LEU A C 1
ATOM 4528 O O . LEU A 1 586 ? 13.218 14.696 -1.422 1.00 85.12 586 LEU A O 1
ATOM 4532 N N . TYR A 1 587 ? 14.356 16.607 -1.648 1.00 86.31 587 TYR A N 1
ATOM 4533 C CA . TYR A 1 587 ? 14.124 17.105 -0.278 1.00 86.31 587 TYR A CA 1
ATOM 4534 C C . TYR A 1 587 ? 14.449 16.065 0.819 1.00 86.31 587 TYR A C 1
ATOM 4536 O O . TYR A 1 587 ? 13.572 15.721 1.616 1.00 86.31 587 TYR A O 1
ATOM 4544 N N . PRO A 1 588 ? 15.699 15.571 0.903 1.00 85.38 588 PRO A N 1
ATOM 4545 C CA . PRO A 1 588 ? 16.056 14.429 1.755 1.00 85.38 588 PRO A CA 1
ATOM 4546 C C . PRO A 1 588 ? 15.845 14.680 3.254 1.00 85.38 588 PRO A C 1
ATOM 4548 O O . PRO A 1 588 ? 15.676 13.756 4.038 1.00 85.38 588 PRO A O 1
ATOM 4551 N N . ASN A 1 589 ? 15.827 15.949 3.665 1.00 86.31 589 ASN A N 1
ATOM 4552 C CA . ASN A 1 589 ? 15.597 16.348 5.050 1.00 86.31 589 ASN A CA 1
ATOM 4553 C C . ASN A 1 589 ? 14.137 16.730 5.331 1.00 86.31 589 ASN A C 1
ATOM 4555 O O . ASN A 1 589 ? 13.886 17.374 6.346 1.00 86.31 589 ASN A O 1
ATOM 4559 N N . TYR A 1 590 ? 13.189 16.399 4.450 1.00 87.81 590 TYR A N 1
ATOM 4560 C CA . TYR A 1 590 ? 11.762 16.651 4.645 1.00 87.81 590 TYR A CA 1
ATOM 4561 C C . TYR A 1 590 ? 11.010 15.335 4.867 1.00 87.81 590 TYR A C 1
ATOM 4563 O O . TYR A 1 590 ? 10.841 14.538 3.948 1.00 87.81 590 TYR A O 1
ATOM 4571 N N . GLY A 1 591 ? 10.530 15.119 6.094 1.00 89.81 591 GLY A N 1
ATOM 4572 C CA . GLY A 1 591 ? 9.898 13.857 6.490 1.00 89.81 591 GLY A CA 1
ATOM 4573 C C . GLY A 1 591 ? 10.885 12.684 6.558 1.00 89.81 591 GLY A C 1
ATOM 4574 O O . GLY A 1 591 ? 12.064 12.866 6.871 1.00 89.81 591 GLY A O 1
ATOM 4575 N N . PHE A 1 592 ? 10.372 11.481 6.307 1.00 91.88 592 PHE A N 1
ATOM 4576 C CA . PHE A 1 592 ? 11.140 10.236 6.232 1.00 91.88 592 PHE A CA 1
ATOM 4577 C C . PHE A 1 592 ? 10.556 9.340 5.135 1.00 91.88 592 PHE A C 1
ATOM 4579 O O . PHE A 1 592 ? 9.349 9.094 5.136 1.00 91.88 592 PHE A O 1
ATOM 4586 N N . CYS A 1 593 ? 11.376 8.865 4.199 1.00 92.31 593 CYS A N 1
ATOM 4587 C CA . CYS A 1 593 ? 10.913 8.006 3.102 1.00 92.31 593 CYS A CA 1
ATOM 4588 C C . CYS A 1 593 ? 11.202 6.536 3.400 1.00 92.31 593 CYS A C 1
ATOM 4590 O O . CYS A 1 593 ? 12.353 6.140 3.529 1.00 92.31 593 CYS A O 1
ATOM 4592 N N . TRP A 1 594 ? 10.179 5.689 3.486 1.00 92.75 594 TRP A N 1
ATOM 4593 C CA . TRP A 1 594 ? 10.433 4.261 3.674 1.00 92.75 594 TRP A CA 1
ATOM 4594 C C . TRP A 1 594 ? 10.716 3.562 2.335 1.00 92.75 594 TRP A C 1
ATOM 4596 O O . TRP A 1 594 ? 10.068 3.912 1.353 1.00 92.75 594 TRP A O 1
ATOM 4606 N N . PRO A 1 595 ? 11.611 2.558 2.259 1.00 89.62 595 PRO A N 1
ATOM 4607 C CA . PRO A 1 595 ? 12.427 2.026 3.352 1.00 89.62 595 PRO A CA 1
ATOM 4608 C C . PRO A 1 595 ? 13.704 2.851 3.587 1.00 89.62 595 PRO A C 1
ATOM 4610 O O . PRO A 1 595 ? 14.291 3.362 2.641 1.00 89.62 595 PRO A O 1
ATOM 4613 N N . GLY A 1 596 ? 14.163 2.946 4.839 1.00 87.06 596 GLY A N 1
ATOM 4614 C CA . GLY A 1 596 ? 15.529 3.388 5.163 1.00 87.06 596 GLY A CA 1
ATOM 4615 C C . GLY A 1 596 ? 15.925 4.807 4.733 1.00 87.06 596 GLY A C 1
ATOM 4616 O O . GLY A 1 596 ? 17.114 5.068 4.570 1.00 87.06 596 GLY A O 1
ATOM 4617 N N . ASP A 1 597 ? 14.964 5.717 4.557 1.00 90.88 597 ASP A N 1
ATOM 4618 C CA . ASP A 1 597 ? 15.154 7.076 4.020 1.00 90.88 597 ASP A CA 1
ATOM 4619 C C . ASP A 1 597 ? 15.613 7.116 2.548 1.00 90.88 597 ASP A C 1
ATOM 4621 O O . ASP A 1 597 ? 16.268 8.064 2.106 1.00 90.88 597 ASP A O 1
ATOM 4625 N N . ILE A 1 598 ? 15.268 6.071 1.785 1.00 92.38 598 ILE A N 1
ATOM 4626 C CA . ILE A 1 598 ? 15.518 5.946 0.345 1.00 92.38 598 ILE A CA 1
ATOM 4627 C C . ILE A 1 598 ? 14.358 6.583 -0.420 1.00 92.38 598 ILE A C 1
ATOM 4629 O O . ILE A 1 598 ? 13.202 6.152 -0.330 1.00 92.38 598 ILE A O 1
ATOM 4633 N N . HIS A 1 599 ? 14.661 7.597 -1.221 1.00 92.81 599 HIS A N 1
ATOM 4634 C CA . HIS A 1 599 ? 13.650 8.337 -1.968 1.00 92.81 599 HIS A CA 1
ATOM 4635 C C . HIS A 1 599 ? 13.369 7.718 -3.332 1.00 92.81 599 HIS A C 1
ATOM 4637 O O . HIS A 1 599 ? 12.207 7.671 -3.737 1.00 92.81 599 HIS A O 1
ATOM 4643 N N . ILE A 1 600 ? 14.392 7.192 -4.009 1.00 94.06 600 ILE A N 1
ATOM 4644 C CA . ILE A 1 600 ? 14.252 6.483 -5.284 1.00 94.06 600 ILE A CA 1
ATOM 4645 C C . ILE A 1 600 ? 14.661 5.021 -5.097 1.00 94.06 600 ILE A C 1
ATOM 4647 O O . ILE A 1 600 ? 15.835 4.717 -4.895 1.00 94.06 600 ILE A O 1
ATOM 4651 N N . ILE A 1 601 ? 13.696 4.103 -5.186 1.00 93.12 601 ILE A N 1
ATOM 4652 C CA . ILE A 1 601 ? 13.965 2.660 -5.060 1.00 93.12 601 ILE A CA 1
ATOM 4653 C C . ILE A 1 601 ? 14.804 2.192 -6.248 1.00 93.12 601 ILE A C 1
ATOM 4655 O O . ILE A 1 601 ? 14.556 2.567 -7.400 1.00 93.12 601 ILE A O 1
ATOM 4659 N N . GLY A 1 602 ? 15.785 1.343 -5.960 1.00 92.25 602 GLY A N 1
ATOM 4660 C CA . GLY A 1 602 ? 16.713 0.814 -6.945 1.00 92.25 602 GLY A CA 1
ATOM 4661 C C . GLY A 1 602 ? 17.706 1.855 -7.444 1.00 92.25 602 GLY A C 1
ATOM 4662 O O . GLY A 1 602 ? 18.243 1.702 -8.539 1.00 92.25 602 GLY A O 1
ATOM 4663 N N . ASN A 1 603 ? 17.972 2.923 -6.681 1.00 93.31 603 ASN A N 1
ATOM 4664 C CA . ASN A 1 603 ? 18.924 3.965 -7.079 1.00 93.31 603 ASN A CA 1
ATOM 4665 C C . ASN A 1 603 ? 20.360 3.444 -7.306 1.00 93.31 603 ASN A C 1
ATOM 4667 O O . ASN A 1 603 ? 21.126 4.076 -8.036 1.00 93.31 603 ASN A O 1
ATOM 4671 N N . ARG A 1 604 ? 20.708 2.249 -6.810 1.00 91.81 604 ARG A N 1
ATOM 4672 C CA . ARG A 1 604 ? 21.918 1.501 -7.195 1.00 91.81 604 ARG A CA 1
ATOM 4673 C C . ARG A 1 604 ? 22.000 1.238 -8.702 1.00 91.81 604 ARG A C 1
ATOM 4675 O O . ARG A 1 604 ? 23.097 1.287 -9.258 1.00 91.81 604 ARG A O 1
ATOM 4682 N N . ALA A 1 605 ? 20.868 1.032 -9.375 1.00 92.19 605 ALA A N 1
ATOM 4683 C CA . ALA A 1 605 ? 20.787 0.859 -10.828 1.00 92.19 605 ALA A CA 1
ATOM 4684 C C . ALA A 1 605 ? 21.104 2.151 -11.610 1.00 92.19 605 ALA A C 1
ATOM 4686 O O . ALA A 1 605 ? 21.156 2.133 -12.842 1.00 92.19 605 ALA A O 1
ATOM 4687 N N . SER A 1 606 ? 21.332 3.279 -10.918 1.00 91.38 606 SER A N 1
ATOM 4688 C CA . SER A 1 606 ? 21.863 4.498 -11.538 1.00 91.38 606 SER A CA 1
ATOM 4689 C C . SER A 1 606 ? 23.362 4.452 -11.834 1.00 91.38 606 SER A C 1
ATOM 4691 O O . SER A 1 606 ? 23.851 5.259 -12.630 1.00 91.38 606 SER A O 1
ATOM 4693 N N . ALA A 1 607 ? 24.069 3.502 -11.218 1.00 90.94 607 ALA A N 1
ATOM 4694 C CA . ALA A 1 607 ? 25.483 3.245 -11.419 1.00 90.94 607 ALA A CA 1
ATOM 4695 C C . ALA A 1 607 ? 25.703 1.947 -12.207 1.00 90.94 607 ALA A C 1
ATOM 4697 O O . ALA A 1 607 ? 24.889 1.024 -12.154 1.00 90.94 607 ALA A O 1
ATOM 4698 N N . ASP A 1 608 ? 26.833 1.848 -12.903 1.00 88.31 608 ASP A N 1
ATOM 4699 C CA . ASP A 1 608 ? 27.232 0.624 -13.595 1.00 88.31 608 ASP A CA 1
ATOM 4700 C C . ASP A 1 608 ? 27.675 -0.495 -12.624 1.00 88.31 608 ASP A C 1
ATOM 4702 O O . ASP A 1 608 ? 27.593 -0.380 -11.394 1.00 88.31 608 ASP A O 1
ATOM 4706 N N . SER A 1 609 ? 28.145 -1.620 -13.170 1.00 85.44 609 SER A N 1
ATOM 4707 C CA . SER A 1 609 ? 28.628 -2.754 -12.371 1.00 85.44 609 SER A CA 1
ATOM 4708 C C . SER A 1 609 ? 29.867 -2.426 -11.530 1.00 85.44 609 SER A C 1
ATOM 4710 O O . SER A 1 609 ? 30.094 -3.080 -10.519 1.00 85.44 609 SER A O 1
ATOM 4712 N N . LYS A 1 610 ? 30.631 -1.386 -11.888 1.00 87.56 610 LYS A N 1
ATOM 4713 C CA . LYS A 1 610 ? 31.801 -0.893 -11.142 1.00 87.56 610 LYS A CA 1
ATOM 4714 C C . LYS A 1 610 ? 31.449 0.232 -10.163 1.00 87.56 610 LYS A C 1
ATOM 4716 O O . LYS A 1 610 ? 32.341 0.788 -9.525 1.00 87.56 610 LYS A O 1
ATOM 4721 N N . GLY A 1 611 ? 30.170 0.588 -10.055 1.00 88.31 611 GLY A N 1
ATOM 4722 C CA . GLY A 1 611 ? 29.688 1.676 -9.212 1.00 88.31 611 GLY A CA 1
ATOM 4723 C C . GLY A 1 611 ? 29.977 3.076 -9.749 1.00 88.31 611 GLY A C 1
ATOM 4724 O O . GLY A 1 611 ? 29.832 4.049 -9.007 1.00 88.31 611 GLY A O 1
ATOM 4725 N N . GLN A 1 612 ? 30.340 3.207 -11.028 1.00 89.44 612 GLN A N 1
ATOM 4726 C CA . GLN A 1 612 ? 30.471 4.507 -11.678 1.00 89.44 612 GLN A CA 1
ATOM 4727 C C . GLN A 1 612 ? 29.092 5.042 -12.056 1.00 89.44 612 GLN A C 1
ATOM 4729 O O . GLN A 1 612 ? 28.263 4.334 -12.625 1.00 89.44 612 GLN A O 1
ATOM 4734 N N . SER A 1 613 ? 28.845 6.314 -11.753 1.00 85.75 613 SER A N 1
ATOM 4735 C CA . SER A 1 613 ? 27.530 6.939 -11.893 1.00 85.75 613 SER A CA 1
ATOM 4736 C C . SER A 1 613 ? 27.622 8.318 -12.523 1.00 85.75 613 SER A C 1
ATOM 4738 O O . SER A 1 613 ? 28.617 9.026 -12.371 1.00 85.75 613 SER A O 1
ATOM 4740 N N . LYS A 1 614 ? 26.537 8.745 -13.174 1.00 78.06 614 LYS A N 1
ATOM 4741 C CA . LYS A 1 614 ? 26.367 10.109 -13.703 1.00 78.06 614 LYS A CA 1
ATOM 4742 C C . LYS A 1 614 ? 25.908 11.097 -12.620 1.00 78.06 614 LYS A C 1
ATOM 4744 O O . LYS A 1 614 ? 25.102 11.982 -12.890 1.00 78.06 614 LYS A O 1
ATOM 4749 N N . GLY A 1 615 ? 26.427 10.945 -11.401 1.00 76.44 615 GLY A N 1
ATOM 4750 C CA . GLY A 1 615 ? 26.258 11.909 -10.312 1.00 76.44 615 GLY A CA 1
ATOM 4751 C C . GLY A 1 615 ? 24.994 11.759 -9.463 1.00 76.44 615 GLY A C 1
ATOM 4752 O O . GLY A 1 615 ? 24.631 12.729 -8.803 1.00 76.44 615 GLY A O 1
ATOM 4753 N N . PHE A 1 616 ? 24.331 10.593 -9.460 1.00 89.12 616 PHE A N 1
ATOM 4754 C CA . PHE A 1 616 ? 23.230 10.335 -8.521 1.00 89.12 616 PHE A CA 1
ATOM 4755 C C . PHE A 1 616 ? 23.709 9.580 -7.277 1.00 89.12 616 PHE A C 1
ATOM 4757 O O . PHE A 1 616 ? 23.942 10.220 -6.256 1.00 89.12 616 PHE A O 1
ATOM 4764 N N . ILE A 1 617 ? 23.921 8.264 -7.377 1.00 91.56 617 ILE A N 1
ATOM 4765 C CA . ILE A 1 617 ? 24.563 7.420 -6.353 1.00 91.56 617 ILE A CA 1
ATOM 4766 C C . ILE A 1 617 ? 25.761 6.708 -6.978 1.00 91.56 617 ILE A C 1
ATOM 4768 O O . ILE A 1 617 ? 25.625 6.195 -8.085 1.00 91.56 617 ILE A O 1
ATOM 4772 N N . GLY A 1 618 ? 26.910 6.644 -6.302 1.00 92.38 618 GLY A N 1
ATOM 4773 C CA . GLY A 1 618 ? 28.106 5.964 -6.813 1.00 92.38 618 GLY A CA 1
ATOM 4774 C C . GLY A 1 618 ? 29.055 5.465 -5.724 1.00 92.38 618 GLY A C 1
ATOM 4775 O O . GLY A 1 618 ? 28.918 5.817 -4.551 1.00 92.38 618 GLY A O 1
ATOM 4776 N N . TRP A 1 619 ? 30.016 4.639 -6.137 1.00 93.31 619 TRP A N 1
ATOM 4777 C CA . TRP A 1 619 ? 31.074 4.093 -5.289 1.00 93.31 619 TRP A CA 1
ATOM 4778 C C . TRP A 1 619 ? 32.339 4.953 -5.383 1.00 93.31 619 TRP A C 1
ATOM 4780 O O . TRP A 1 619 ? 32.873 5.157 -6.472 1.00 93.31 619 TRP A O 1
ATOM 4790 N N . ASP A 1 620 ? 32.844 5.438 -4.246 1.00 91.75 620 ASP A N 1
ATOM 4791 C CA . ASP A 1 620 ? 34.045 6.292 -4.189 1.00 91.75 620 ASP A CA 1
ATOM 4792 C C . ASP A 1 620 ? 35.362 5.517 -3.960 1.00 91.75 620 ASP A C 1
ATOM 4794 O O . ASP A 1 620 ? 36.421 6.116 -3.770 1.00 91.75 620 ASP A O 1
ATOM 4798 N N . GLY A 1 621 ? 35.307 4.181 -3.966 1.00 90.62 621 GLY A N 1
ATOM 4799 C CA . GLY A 1 621 ? 36.417 3.303 -3.581 1.00 90.62 621 GLY A CA 1
ATOM 4800 C C . GLY A 1 621 ? 36.323 2.785 -2.143 1.00 90.62 621 GLY A C 1
ATOM 4801 O O . GLY A 1 621 ? 37.014 1.824 -1.809 1.00 90.62 621 GLY A O 1
ATOM 4802 N N . LYS A 1 622 ? 35.476 3.391 -1.301 1.00 91.56 622 LYS A N 1
ATOM 4803 C CA . LYS A 1 622 ? 35.295 3.026 0.114 1.00 91.56 622 LYS A CA 1
ATOM 4804 C C . LYS A 1 622 ? 33.838 2.902 0.538 1.00 91.56 622 LYS A C 1
ATOM 4806 O O . LYS A 1 622 ? 33.547 2.124 1.442 1.00 91.56 622 LYS A O 1
ATOM 4811 N N . ARG A 1 623 ? 32.945 3.705 -0.040 1.00 93.62 623 ARG A N 1
ATOM 4812 C CA . ARG A 1 623 ? 31.519 3.688 0.281 1.00 93.62 623 ARG A CA 1
ATOM 4813 C C . ARG A 1 623 ? 30.638 4.114 -0.888 1.00 93.62 623 ARG A C 1
ATOM 4815 O O . ARG A 1 623 ? 31.024 4.925 -1.732 1.00 93.62 623 ARG A O 1
ATOM 4822 N N . TRP A 1 624 ? 29.407 3.621 -0.870 1.00 92.38 624 TRP A N 1
ATOM 4823 C CA . TRP A 1 624 ? 28.301 4.141 -1.654 1.00 92.38 624 TRP A CA 1
ATOM 4824 C C . TRP A 1 624 ? 27.815 5.449 -1.037 1.00 92.38 624 TRP A C 1
ATOM 4826 O O . TRP A 1 624 ? 27.554 5.533 0.165 1.00 92.38 624 TRP A O 1
ATOM 4836 N N . SER A 1 625 ? 27.706 6.488 -1.857 1.00 92.88 625 SER A N 1
ATOM 4837 C CA . SER A 1 625 ? 27.166 7.784 -1.445 1.00 92.88 625 SER A CA 1
ATOM 4838 C C . SER A 1 625 ? 26.622 8.554 -2.644 1.00 92.88 625 SER A C 1
ATOM 4840 O O . SER A 1 625 ? 26.825 8.159 -3.795 1.00 92.88 625 SER A O 1
ATOM 4842 N N . GLY A 1 626 ? 25.897 9.639 -2.386 1.00 91.75 626 GLY A N 1
ATOM 4843 C CA . GLY A 1 626 ? 25.294 10.424 -3.448 1.00 91.75 626 GLY A CA 1
ATOM 4844 C C . GLY A 1 626 ? 24.263 11.423 -2.948 1.00 91.75 626 GLY A C 1
ATOM 4845 O O . GLY A 1 626 ? 24.308 11.849 -1.795 1.00 91.75 626 GLY A O 1
ATOM 4846 N N . LEU A 1 627 ? 23.350 11.799 -3.843 1.00 91.38 627 LEU A N 1
ATOM 4847 C CA . LEU A 1 627 ? 22.280 12.760 -3.563 1.00 91.38 627 LEU A CA 1
ATOM 4848 C C . LEU A 1 627 ? 21.102 12.160 -2.778 1.00 91.38 627 LEU A C 1
ATOM 4850 O O . LEU A 1 627 ? 20.337 12.923 -2.199 1.00 91.38 627 LEU A O 1
ATOM 4854 N N . ASP A 1 628 ? 20.964 10.835 -2.765 1.00 93.00 628 ASP A N 1
ATOM 4855 C CA . ASP A 1 628 ? 19.949 10.074 -2.023 1.00 93.00 628 ASP A CA 1
ATOM 4856 C C . ASP A 1 628 ? 20.630 9.041 -1.105 1.00 93.00 628 ASP A C 1
ATOM 4858 O O . ASP A 1 628 ? 21.843 8.811 -1.189 1.00 93.00 628 ASP A O 1
ATOM 4862 N N . THR A 1 629 ? 19.863 8.410 -0.220 1.00 92.38 629 THR A N 1
ATOM 4863 C CA . THR A 1 629 ? 20.343 7.269 0.563 1.00 92.38 629 THR A CA 1
ATOM 4864 C C . THR A 1 629 ? 20.582 6.079 -0.374 1.00 92.38 629 THR A C 1
ATOM 4866 O O . THR A 1 629 ? 19.647 5.679 -1.067 1.00 92.38 629 THR A O 1
ATOM 4869 N N . PRO A 1 630 ? 21.794 5.490 -0.429 1.00 91.69 630 PRO A N 1
ATOM 4870 C CA . PRO A 1 630 ? 22.069 4.359 -1.314 1.00 91.69 630 PRO A CA 1
ATOM 4871 C C . PRO A 1 630 ? 21.202 3.136 -0.989 1.00 91.69 630 PRO A C 1
ATOM 4873 O O . PRO A 1 630 ? 21.270 2.609 0.120 1.00 91.69 630 PRO A O 1
ATOM 4876 N N . ASP A 1 631 ? 20.436 2.664 -1.971 1.00 90.75 631 ASP A N 1
ATOM 4877 C CA . ASP A 1 631 ? 19.635 1.437 -1.903 1.00 90.75 631 ASP A CA 1
ATOM 4878 C C . ASP A 1 631 ? 20.519 0.227 -2.230 1.00 90.75 631 ASP A C 1
ATOM 4880 O O . ASP A 1 631 ? 20.490 -0.328 -3.328 1.00 90.75 631 ASP A O 1
ATOM 4884 N N . VAL A 1 632 ? 21.388 -0.111 -1.280 1.00 86.19 632 VAL A N 1
ATOM 4885 C CA . VAL A 1 632 ? 22.333 -1.234 -1.334 1.00 86.19 632 VAL A CA 1
ATOM 4886 C C . VAL A 1 632 ? 22.305 -1.978 -0.003 1.00 86.19 632 VAL A C 1
ATOM 4888 O O . VAL A 1 632 ? 21.962 -1.396 1.024 1.00 86.19 632 VAL A O 1
ATOM 4891 N N . VAL A 1 633 ? 22.682 -3.258 -0.003 1.00 77.88 633 VAL A N 1
ATOM 4892 C CA . VAL A 1 633 ? 22.666 -4.095 1.212 1.00 77.88 633 VAL A CA 1
ATOM 4893 C C . VAL A 1 633 ? 23.613 -3.545 2.279 1.00 77.88 633 VAL A C 1
ATOM 4895 O O . VAL A 1 633 ? 23.234 -3.401 3.439 1.00 77.88 633 VAL A O 1
ATOM 4898 N N . ASP A 1 634 ? 24.837 -3.210 1.874 1.00 83.31 634 ASP A N 1
ATOM 4899 C CA . ASP A 1 634 ? 25.818 -2.552 2.731 1.00 83.31 634 ASP A CA 1
ATOM 4900 C C . ASP A 1 634 ? 26.516 -1.431 1.943 1.00 83.31 634 ASP A C 1
ATOM 4902 O O . ASP A 1 634 ? 27.157 -1.703 0.917 1.00 83.31 634 ASP A O 1
ATOM 4906 N N . PRO A 1 635 ? 26.403 -0.162 2.382 1.00 87.50 635 PRO A N 1
ATOM 4907 C CA . PRO A 1 635 ? 27.039 0.959 1.708 1.00 87.50 635 PRO A CA 1
ATOM 4908 C C . PRO A 1 635 ? 28.562 0.984 1.870 1.00 87.50 635 PRO A C 1
ATOM 4910 O O . PRO A 1 635 ? 29.199 1.773 1.187 1.00 87.50 635 PRO A O 1
ATOM 4913 N N . LEU A 1 636 ? 29.164 0.173 2.742 1.00 89.62 636 LEU A N 1
ATOM 4914 C CA . LEU A 1 636 ? 30.620 0.066 2.919 1.00 89.62 636 LEU A CA 1
ATOM 4915 C C . LEU A 1 636 ? 31.237 -1.084 2.113 1.00 89.62 636 LEU A C 1
ATOM 4917 O O . LEU A 1 636 ? 32.454 -1.266 2.127 1.00 89.62 636 LEU A O 1
ATOM 4921 N N . LYS A 1 637 ? 30.407 -1.866 1.420 1.00 88.19 637 LYS A N 1
ATOM 4922 C CA . LYS A 1 637 ? 30.836 -2.998 0.604 1.00 88.19 637 LYS A CA 1
ATOM 4923 C C . LYS A 1 637 ? 30.994 -2.612 -0.857 1.00 88.19 637 LYS A C 1
ATOM 4925 O O . LYS A 1 637 ? 30.221 -1.816 -1.395 1.00 88.19 637 LYS A O 1
ATOM 4930 N N . SER A 1 638 ? 32.013 -3.196 -1.486 1.00 87.81 638 SER A N 1
ATOM 4931 C CA . SER A 1 638 ? 32.349 -2.926 -2.883 1.00 87.81 638 SER A CA 1
ATOM 4932 C C . SER A 1 638 ? 31.195 -3.300 -3.828 1.00 87.81 638 SER A C 1
ATOM 4934 O O . SER A 1 638 ? 30.331 -4.096 -3.456 1.00 87.81 638 SER A O 1
ATOM 4936 N N . PRO A 1 639 ? 31.158 -2.773 -5.067 1.00 84.62 639 PRO A N 1
ATOM 4937 C CA . PRO A 1 639 ? 30.120 -3.124 -6.040 1.00 84.62 639 PRO A CA 1
ATOM 4938 C C . PRO A 1 639 ? 30.006 -4.622 -6.349 1.00 84.62 639 PRO A C 1
ATOM 4940 O O . PRO A 1 639 ? 28.932 -5.060 -6.743 1.00 84.62 639 PRO A O 1
ATOM 4943 N N . GLU A 1 640 ? 31.084 -5.388 -6.159 1.00 80.81 640 GLU A N 1
ATOM 4944 C CA . GLU A 1 640 ? 31.119 -6.846 -6.341 1.00 80.81 640 GLU A CA 1
ATOM 4945 C C . GLU A 1 640 ? 30.542 -7.604 -5.13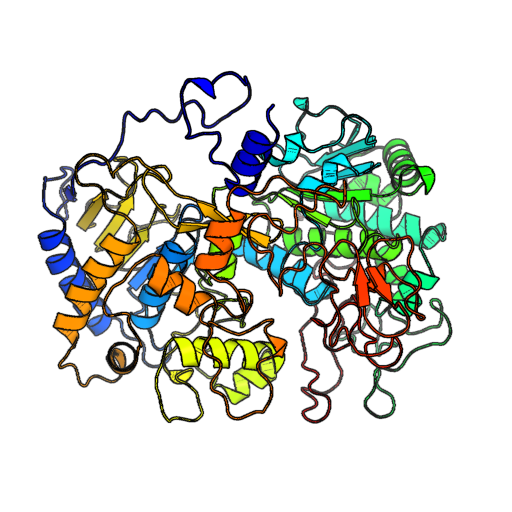2 1.00 80.81 640 GLU A C 1
ATOM 4947 O O . GLU A 1 640 ? 29.980 -8.683 -5.290 1.00 80.81 640 GLU A O 1
ATOM 4952 N N . GLU A 1 641 ? 30.649 -7.037 -3.927 1.00 76.69 641 GLU A N 1
ATOM 4953 C CA . GLU A 1 641 ? 30.123 -7.620 -2.683 1.00 76.69 641 GLU A CA 1
ATOM 4954 C C . GLU A 1 641 ? 28.696 -7.141 -2.349 1.00 76.69 641 GLU A C 1
ATOM 4956 O O . GLU A 1 641 ? 27.982 -7.806 -1.604 1.00 76.69 641 GLU A O 1
ATOM 4961 N N . SER A 1 642 ? 28.288 -5.982 -2.875 1.00 70.94 642 SER A N 1
ATOM 4962 C CA . SER A 1 642 ? 26.994 -5.313 -2.651 1.00 70.94 642 SER A CA 1
ATOM 4963 C C . SER A 1 642 ? 26.255 -5.184 -3.990 1.00 70.94 642 SER A C 1
ATOM 4965 O O . SER A 1 642 ? 26.023 -4.090 -4.514 1.00 70.94 642 SER A O 1
ATOM 4967 N N . VAL A 1 643 ? 26.003 -6.344 -4.601 1.00 63.66 643 VAL A N 1
ATOM 4968 C CA . VAL A 1 643 ? 25.679 -6.500 -6.030 1.00 63.66 643 VAL A CA 1
ATOM 4969 C C . VAL A 1 643 ? 24.230 -6.185 -6.397 1.00 63.66 643 VAL A C 1
ATOM 4971 O O . VAL A 1 643 ? 23.975 -5.900 -7.564 1.00 63.66 643 VAL A O 1
ATOM 4974 N N . ASP A 1 644 ? 23.303 -6.195 -5.437 1.00 76.44 644 ASP A N 1
ATOM 4975 C CA . ASP A 1 644 ? 21.868 -6.287 -5.730 1.00 76.44 644 ASP A CA 1
ATOM 4976 C C . ASP A 1 644 ? 21.181 -4.913 -5.825 1.00 76.44 644 ASP A C 1
ATOM 4978 O O . ASP A 1 644 ? 20.918 -4.286 -4.793 1.00 76.44 644 ASP A O 1
ATOM 4982 N N . PRO A 1 645 ? 20.823 -4.426 -7.032 1.00 81.12 645 PRO A N 1
ATOM 4983 C CA . PRO A 1 645 ? 20.068 -3.184 -7.188 1.00 81.12 645 PRO A CA 1
ATOM 4984 C C . PRO A 1 645 ? 18.626 -3.270 -6.674 1.00 81.12 645 PRO A C 1
ATOM 4986 O O . PRO A 1 645 ? 18.014 -2.234 -6.435 1.00 81.12 645 PRO A O 1
ATOM 4989 N N . PHE A 1 646 ? 18.068 -4.475 -6.516 1.00 87.69 646 PHE A N 1
ATOM 4990 C CA . PHE A 1 646 ? 16.695 -4.696 -6.054 1.00 87.69 646 PHE A CA 1
ATOM 4991 C C . PHE A 1 646 ? 16.647 -5.740 -4.936 1.00 87.69 646 PHE A C 1
ATOM 4993 O O . PHE A 1 646 ? 16.068 -6.817 -5.075 1.00 87.69 646 PHE A O 1
ATOM 5000 N N . ARG A 1 647 ? 17.212 -5.389 -3.782 1.00 78.19 647 ARG A N 1
ATOM 5001 C CA . ARG A 1 647 ? 17.301 -6.225 -2.566 1.00 78.19 647 ARG A CA 1
ATOM 5002 C C . ARG A 1 647 ? 15.972 -6.737 -1.985 1.00 78.19 647 ARG A C 1
ATOM 5004 O O . ARG A 1 647 ? 15.969 -7.572 -1.088 1.00 78.19 647 ARG A O 1
ATOM 5011 N N . GLY A 1 648 ? 14.838 -6.190 -2.427 1.00 75.06 648 GLY A N 1
ATOM 5012 C CA . GLY A 1 648 ? 13.517 -6.696 -2.045 1.00 75.06 648 GLY A CA 1
ATOM 5013 C C . GLY A 1 648 ? 13.149 -7.999 -2.763 1.00 75.06 648 GLY A C 1
ATOM 5014 O O . GLY A 1 648 ? 12.297 -8.745 -2.288 1.00 75.06 648 GLY A O 1
ATOM 5015 N N . THR A 1 649 ? 13.792 -8.271 -3.901 1.00 78.38 649 THR A N 1
ATOM 5016 C CA . THR A 1 649 ? 13.623 -9.509 -4.664 1.00 78.38 649 THR A CA 1
ATOM 5017 C C . THR A 1 649 ? 14.652 -10.549 -4.202 1.00 78.38 649 THR A C 1
ATOM 5019 O O . THR A 1 649 ? 15.797 -10.179 -3.941 1.00 78.38 649 THR A O 1
ATOM 5022 N N . PRO A 1 650 ? 14.294 -11.841 -4.104 1.00 73.81 650 PRO A N 1
ATOM 5023 C CA . PRO A 1 650 ? 15.245 -12.910 -3.797 1.00 73.81 650 PRO A CA 1
ATOM 5024 C C . PRO A 1 650 ? 16.415 -13.015 -4.784 1.00 73.81 650 PRO A C 1
ATOM 5026 O O . PRO A 1 650 ? 17.479 -13.489 -4.408 1.00 73.81 650 PRO A O 1
ATOM 5029 N N . GLU A 1 651 ? 16.229 -12.592 -6.037 1.00 76.56 651 GLU A N 1
ATOM 5030 C CA . GLU A 1 651 ? 17.267 -12.621 -7.075 1.00 76.56 651 GLU A CA 1
ATOM 5031 C C . GLU A 1 651 ? 18.181 -11.392 -7.072 1.00 76.56 651 GLU A C 1
ATOM 5033 O O . GLU A 1 651 ? 19.116 -11.337 -7.868 1.00 76.56 651 GLU A O 1
ATOM 5038 N N . GLY A 1 652 ? 17.860 -10.374 -6.269 1.00 81.44 652 GLY A N 1
ATOM 5039 C CA . GLY A 1 652 ? 18.581 -9.103 -6.253 1.00 81.44 652 GLY A CA 1
ATOM 5040 C C . GLY A 1 652 ? 18.334 -8.197 -7.467 1.00 81.44 652 GLY A C 1
ATOM 5041 O O . GLY A 1 652 ? 18.930 -7.123 -7.563 1.00 81.44 652 GLY A O 1
ATOM 5042 N N . VAL A 1 653 ? 17.438 -8.577 -8.387 1.00 88.56 653 VAL A N 1
ATOM 5043 C CA . VAL A 1 653 ? 17.184 -7.892 -9.666 1.00 88.56 653 VAL A CA 1
ATOM 5044 C C . VAL A 1 653 ? 15.693 -7.680 -9.935 1.00 88.56 653 VAL A C 1
ATOM 5046 O O . VAL A 1 653 ? 14.840 -8.443 -9.491 1.00 88.56 653 VAL A O 1
ATOM 5049 N N . ALA A 1 654 ? 15.349 -6.667 -10.733 1.00 92.81 654 ALA A N 1
ATOM 5050 C CA . ALA A 1 654 ? 13.959 -6.428 -11.108 1.00 92.81 654 ALA A CA 1
ATOM 5051 C C . ALA A 1 654 ? 13.436 -7.480 -12.102 1.00 92.81 654 ALA A C 1
ATOM 5053 O O . ALA A 1 654 ? 14.165 -7.982 -12.963 1.00 92.81 654 ALA A O 1
ATOM 5054 N N . ARG A 1 655 ? 12.137 -7.788 -12.033 1.00 92.31 655 ARG A N 1
ATOM 5055 C CA . ARG A 1 655 ? 11.518 -8.852 -12.839 1.00 92.31 655 ARG A CA 1
ATOM 5056 C C . ARG A 1 655 ? 10.734 -8.310 -14.032 1.00 92.31 655 ARG A C 1
ATOM 5058 O O . ARG A 1 655 ? 9.648 -7.752 -13.852 1.00 92.31 655 ARG A O 1
ATOM 5065 N N . LEU A 1 656 ? 11.201 -8.577 -15.255 1.00 92.12 656 LEU A N 1
ATOM 5066 C CA . LEU A 1 656 ? 10.439 -8.334 -16.493 1.00 92.12 656 LEU A CA 1
ATOM 5067 C C . LEU A 1 656 ? 9.226 -9.269 -16.584 1.00 92.12 656 LEU A C 1
ATOM 5069 O O . LEU A 1 656 ? 8.098 -8.823 -16.785 1.00 92.12 656 LEU A O 1
ATOM 5073 N N . ILE A 1 657 ? 9.445 -10.558 -16.334 1.00 84.81 657 ILE A N 1
ATOM 5074 C CA . ILE A 1 657 ? 8.396 -11.559 -16.118 1.00 84.81 657 ILE A CA 1
ATOM 5075 C C . ILE A 1 657 ? 8.640 -12.172 -14.745 1.00 84.81 657 ILE A C 1
ATOM 5077 O O . ILE A 1 657 ? 9.760 -12.575 -14.450 1.00 84.81 657 ILE A O 1
ATOM 5081 N N . ALA A 1 658 ? 7.612 -12.214 -13.902 1.00 72.25 658 ALA A N 1
ATOM 5082 C CA . ALA A 1 658 ? 7.664 -12.930 -12.635 1.00 72.25 658 ALA A CA 1
ATOM 5083 C C . ALA A 1 658 ? 7.158 -14.360 -12.878 1.00 72.25 658 ALA A C 1
ATOM 5085 O O . ALA A 1 658 ? 5.949 -14.571 -12.963 1.00 72.25 658 ALA A O 1
ATOM 5086 N N . VAL A 1 659 ? 8.085 -15.299 -13.082 1.00 68.94 659 VAL A N 1
ATOM 5087 C CA . VAL A 1 659 ? 7.802 -16.741 -13.196 1.00 68.94 659 VAL A CA 1
ATOM 5088 C C . VAL A 1 659 ? 7.955 -17.418 -11.833 1.00 68.94 659 VAL A C 1
ATOM 5090 O O . VAL A 1 659 ? 8.525 -16.832 -10.911 1.00 68.94 659 VAL A O 1
ATOM 5093 N N . GLU A 1 660 ? 7.432 -18.634 -11.693 1.00 64.69 660 GLU A N 1
ATOM 5094 C CA . GLU A 1 660 ? 7.564 -19.409 -10.455 1.00 64.69 660 GLU A CA 1
ATOM 5095 C C . GLU A 1 660 ? 8.991 -19.984 -10.310 1.00 64.69 660 GLU A C 1
ATOM 5097 O O . GLU A 1 660 ? 9.753 -20.030 -11.274 1.00 64.69 660 GLU A O 1
ATOM 5102 N N . TYR A 1 661 ? 9.396 -20.434 -9.119 1.00 59.62 661 TYR A N 1
ATOM 5103 C CA . TYR A 1 661 ? 10.643 -21.200 -8.957 1.00 59.62 661 TYR A CA 1
ATOM 5104 C C . TYR A 1 661 ? 10.327 -22.698 -8.954 1.00 59.62 661 TYR A C 1
ATOM 5106 O O . TYR A 1 661 ? 9.342 -23.126 -8.353 1.00 59.62 661 TYR A O 1
ATOM 5114 N N . ALA A 1 662 ? 11.153 -23.513 -9.608 1.00 48.44 662 ALA A N 1
ATOM 5115 C CA . ALA A 1 662 ? 11.001 -24.963 -9.568 1.00 48.44 662 ALA A CA 1
ATOM 5116 C C . ALA A 1 662 ? 11.373 -25.492 -8.166 1.00 48.44 662 ALA A C 1
ATOM 5118 O O . ALA A 1 662 ? 12.528 -25.395 -7.766 1.00 48.44 662 ALA A O 1
ATOM 5119 N N . GLY A 1 663 ? 10.416 -26.063 -7.421 1.00 49.38 663 GLY A N 1
ATOM 5120 C CA . GLY A 1 663 ? 10.737 -26.997 -6.328 1.00 49.38 663 GLY A CA 1
ATOM 5121 C C . GLY A 1 663 ? 10.655 -26.533 -4.864 1.00 49.38 663 GLY A C 1
ATOM 5122 O O . GLY A 1 663 ? 11.178 -27.240 -4.009 1.00 49.38 663 GLY A O 1
ATOM 5123 N N . GLY A 1 664 ? 9.958 -25.447 -4.513 1.00 48.72 664 GLY A N 1
ATOM 5124 C CA . GLY A 1 664 ? 9.756 -25.102 -3.091 1.00 48.72 664 GLY A CA 1
ATOM 5125 C C . GLY A 1 664 ? 10.845 -24.213 -2.484 1.00 48.72 664 GLY A C 1
ATOM 5126 O O . GLY A 1 664 ? 11.837 -23.881 -3.123 1.00 48.72 664 GLY A O 1
ATOM 5127 N N . LEU A 1 665 ? 10.610 -23.763 -1.248 1.00 42.78 665 LEU A N 1
ATOM 5128 C CA . LEU A 1 665 ? 11.483 -22.851 -0.505 1.00 42.78 665 LEU A CA 1
ATOM 5129 C C . LEU A 1 665 ? 12.848 -23.514 -0.249 1.00 42.78 665 LEU A C 1
ATOM 5131 O O . LEU A 1 665 ? 12.923 -24.491 0.495 1.00 42.78 665 LEU A O 1
ATOM 5135 N N . ASN A 1 666 ? 13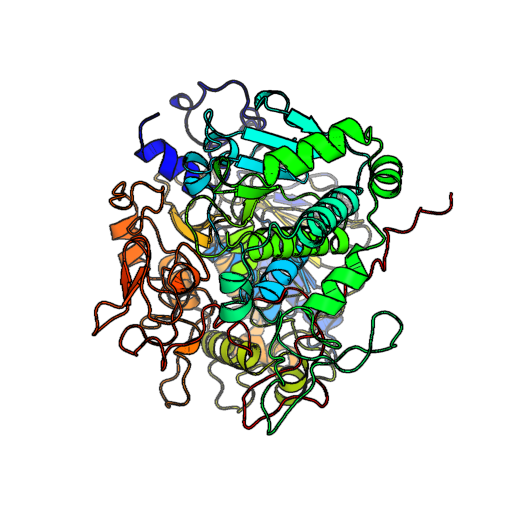.924 -22.984 -0.837 1.00 48.72 666 ASN A N 1
ATOM 5136 C CA . ASN A 1 666 ? 15.276 -23.446 -0.529 1.00 48.72 666 ASN A CA 1
ATOM 5137 C C . ASN A 1 666 ? 15.731 -22.752 0.769 1.00 48.72 666 ASN A C 1
ATOM 5139 O O . ASN A 1 666 ? 15.994 -21.547 0.799 1.00 48.72 666 ASN A O 1
ATOM 5143 N N . LEU A 1 667 ? 15.758 -23.515 1.866 1.00 43.44 667 LEU A N 1
ATOM 5144 C CA . LEU A 1 667 ? 16.104 -23.025 3.206 1.00 43.44 667 LEU A CA 1
ATOM 5145 C C . LEU A 1 667 ? 17.572 -22.579 3.327 1.00 43.44 667 LEU A C 1
ATOM 5147 O O . LEU A 1 667 ? 17.872 -21.762 4.200 1.00 43.44 667 LEU A O 1
ATOM 5151 N N . ASP A 1 668 ? 18.452 -23.053 2.441 1.00 38.53 668 ASP A N 1
ATOM 5152 C CA . ASP A 1 668 ? 19.878 -22.717 2.439 1.00 38.53 668 ASP A CA 1
ATOM 5153 C C . ASP A 1 668 ? 20.153 -21.393 1.713 1.00 38.53 668 ASP A C 1
ATOM 5155 O O . ASP A 1 668 ? 20.985 -20.601 2.159 1.00 38.53 668 ASP A O 1
ATOM 5159 N N . THR A 1 669 ? 19.410 -21.098 0.640 1.00 44.25 669 THR A N 1
ATOM 5160 C CA . THR A 1 669 ? 19.539 -19.834 -0.115 1.00 44.25 669 THR A CA 1
ATOM 5161 C C . THR A 1 669 ? 18.570 -18.746 0.349 1.00 44.25 669 THR A C 1
ATOM 5163 O O . THR A 1 669 ? 18.748 -17.572 0.033 1.00 44.25 669 THR A O 1
ATOM 5166 N N . GLY A 1 670 ? 17.544 -19.105 1.123 1.00 42.34 670 GLY A N 1
ATOM 5167 C CA . GLY A 1 670 ? 16.536 -18.174 1.624 1.00 42.34 670 GLY A CA 1
ATOM 5168 C C . GLY A 1 670 ? 15.513 -17.716 0.575 1.00 42.34 670 GLY A C 1
ATOM 5169 O O . GLY A 1 670 ? 14.718 -16.812 0.851 1.00 42.34 670 GLY A O 1
ATOM 5170 N N . ILE A 1 671 ? 15.523 -18.324 -0.616 1.00 42.25 671 ILE A N 1
ATOM 5171 C CA . ILE A 1 671 ? 14.645 -17.987 -1.739 1.00 42.25 671 ILE A CA 1
ATOM 5172 C C . ILE A 1 671 ? 13.294 -18.675 -1.544 1.00 42.25 671 ILE A C 1
ATOM 5174 O O . ILE A 1 671 ? 13.208 -19.888 -1.355 1.00 42.25 671 ILE A O 1
ATOM 5178 N N . ALA A 1 672 ? 12.224 -17.887 -1.604 1.00 40.00 672 ALA A N 1
ATOM 5179 C CA . ALA A 1 672 ? 10.858 -18.369 -1.495 1.00 40.00 672 ALA A CA 1
ATOM 5180 C C . ALA A 1 672 ? 10.079 -18.178 -2.794 1.00 40.00 672 ALA A C 1
ATOM 5182 O O . ALA A 1 672 ? 10.306 -17.223 -3.537 1.00 40.00 672 ALA A O 1
ATOM 5183 N N . LEU A 1 673 ? 9.106 -19.066 -2.989 1.00 52.62 673 LEU A N 1
ATOM 5184 C CA . LEU A 1 673 ? 8.126 -19.057 -4.068 1.00 52.62 673 LEU A CA 1
ATOM 5185 C C . LEU A 1 673 ? 7.180 -17.855 -3.958 1.00 52.62 673 LEU A C 1
ATOM 5187 O O . LEU A 1 673 ? 6.026 -17.989 -3.557 1.00 52.62 673 LEU A O 1
ATOM 5191 N N . GLU A 1 674 ? 7.624 -16.661 -4.336 1.00 38.94 674 GLU A N 1
ATOM 5192 C CA . GLU A 1 674 ? 6.646 -15.649 -4.718 1.00 38.94 674 GLU A CA 1
ATOM 5193 C C . GLU A 1 674 ? 5.965 -16.118 -6.002 1.00 38.94 674 GLU A C 1
ATOM 5195 O O . GLU A 1 674 ? 6.588 -16.189 -7.061 1.00 38.94 674 GLU A O 1
ATOM 5200 N N . ARG A 1 675 ? 4.673 -16.450 -5.906 1.00 40.41 675 ARG A N 1
ATOM 5201 C CA . ARG A 1 675 ? 3.826 -16.677 -7.077 1.00 40.41 675 ARG A CA 1
ATOM 5202 C C . ARG A 1 675 ? 3.737 -15.375 -7.864 1.00 40.41 675 ARG A C 1
ATOM 5204 O O . ARG A 1 675 ? 2.900 -14.516 -7.587 1.00 40.41 675 ARG A O 1
ATOM 5211 N N . GLY A 1 676 ? 4.622 -15.218 -8.839 1.00 35.38 676 GLY A N 1
ATOM 5212 C CA . GLY A 1 676 ? 4.459 -14.228 -9.884 1.00 35.38 676 GLY A CA 1
ATOM 5213 C C . GLY A 1 676 ? 3.207 -14.570 -10.678 1.00 35.38 676 GLY A C 1
ATOM 5214 O O . GLY A 1 676 ? 3.097 -15.649 -11.254 1.00 35.38 676 GLY A O 1
ATOM 5215 N N . ILE A 1 677 ? 2.228 -13.668 -10.702 1.00 34.91 677 ILE A N 1
ATOM 5216 C CA . ILE A 1 677 ? 1.108 -13.809 -11.626 1.00 34.91 677 ILE A CA 1
ATOM 5217 C C . ILE A 1 677 ? 1.677 -13.537 -13.021 1.00 34.91 677 ILE A C 1
ATOM 5219 O O . ILE A 1 677 ? 1.858 -12.381 -13.412 1.00 34.91 677 ILE A O 1
ATOM 5223 N N . VAL A 1 678 ? 1.942 -14.602 -13.787 1.00 37.38 678 VAL A N 1
ATOM 5224 C CA . VAL A 1 678 ? 1.964 -14.512 -15.255 1.00 37.38 678 VAL A CA 1
ATOM 5225 C C . VAL A 1 678 ? 0.682 -13.771 -15.644 1.00 37.38 678 VAL A C 1
ATOM 5227 O O . VAL A 1 678 ? -0.372 -14.147 -15.121 1.00 37.38 678 VAL A O 1
ATOM 5230 N N . PRO A 1 679 ? 0.721 -12.707 -16.472 1.00 37.78 679 PRO A N 1
ATOM 5231 C CA . PRO A 1 679 ? -0.458 -11.907 -16.786 1.00 37.78 679 PRO A CA 1
ATOM 5232 C C . PRO A 1 679 ? -1.674 -12.789 -17.102 1.00 37.78 679 PRO A C 1
ATOM 5234 O O . PRO A 1 679 ? -1.780 -13.376 -18.177 1.00 37.78 679 PRO A O 1
ATOM 5237 N N . LYS A 1 680 ? -2.605 -12.893 -16.142 1.00 34.84 680 LYS A N 1
ATOM 5238 C CA . LYS A 1 680 ? -3.740 -13.840 -16.167 1.00 34.84 680 LYS A CA 1
ATOM 5239 C C . LYS A 1 680 ? -4.699 -13.624 -17.344 1.00 34.84 680 LYS A C 1
ATOM 5241 O O . LYS A 1 680 ? -5.597 -14.427 -17.561 1.00 34.84 680 LYS A O 1
ATOM 5246 N N . LEU A 1 681 ? -4.533 -12.522 -18.074 1.00 35.62 681 LEU A N 1
ATOM 5247 C CA . LEU A 1 681 ? -5.349 -12.145 -19.223 1.00 35.62 681 LEU A CA 1
ATOM 5248 C C . LEU A 1 681 ? -4.932 -12.848 -20.523 1.00 35.62 681 LEU A C 1
ATOM 5250 O O . LEU A 1 681 ? -5.598 -12.655 -21.533 1.00 35.62 681 LEU A O 1
ATOM 5254 N N . GLY A 1 682 ? -3.873 -13.666 -20.522 1.00 36.75 682 GLY A N 1
ATOM 5255 C CA . GLY A 1 682 ? -3.367 -14.262 -21.756 1.00 36.75 682 GLY A CA 1
ATOM 5256 C C . GLY A 1 682 ? -2.922 -13.193 -22.763 1.00 36.75 682 GLY A C 1
ATOM 5257 O O . GLY A 1 682 ? -2.728 -12.026 -22.420 1.00 36.75 682 GLY A O 1
ATOM 5258 N N . PHE A 1 683 ? -2.742 -13.590 -24.023 1.00 34.88 683 PHE A N 1
ATOM 5259 C CA . PHE A 1 683 ? -2.166 -12.734 -25.066 1.00 34.88 683 PHE A CA 1
ATOM 5260 C C . PHE A 1 683 ? -2.960 -11.447 -25.359 1.00 34.88 683 PHE A C 1
ATOM 5262 O O . PHE A 1 683 ? -2.382 -10.519 -25.917 1.00 34.88 683 PHE A O 1
ATOM 5269 N N . LEU A 1 684 ? -4.253 -11.368 -25.008 1.00 35.72 684 LEU A N 1
ATOM 5270 C CA . LEU A 1 684 ? -5.131 -10.217 -25.254 1.00 35.72 684 LEU A CA 1
ATOM 5271 C C . LEU A 1 684 ? -6.246 -10.158 -24.190 1.00 35.72 684 LEU A C 1
ATOM 5273 O O . LEU A 1 684 ? -6.778 -11.211 -23.841 1.00 35.72 684 LEU A O 1
ATOM 5277 N N . PRO A 1 685 ? -6.684 -8.969 -23.724 1.00 34.50 685 PRO A N 1
ATOM 5278 C CA . PRO A 1 685 ? -7.885 -8.871 -22.899 1.00 34.50 685 PRO A CA 1
ATOM 5279 C C . PRO A 1 685 ? -9.072 -9.450 -23.680 1.00 34.50 685 PRO A C 1
ATOM 5281 O O . PRO A 1 685 ? -9.400 -8.963 -24.763 1.00 34.50 685 PRO A O 1
ATOM 5284 N N . ALA A 1 686 ? -9.682 -10.516 -23.155 1.00 36.94 686 ALA A N 1
ATOM 5285 C CA . ALA A 1 686 ? -10.821 -11.165 -23.790 1.00 36.94 686 ALA A CA 1
ATOM 5286 C C . ALA A 1 686 ? -11.901 -10.120 -24.109 1.00 36.94 686 ALA A C 1
ATOM 5288 O O . ALA A 1 686 ? -12.345 -9.382 -23.222 1.00 36.94 686 ALA A O 1
ATOM 5289 N N . LYS A 1 687 ? -12.335 -10.054 -25.377 1.00 34.00 687 LYS A N 1
ATOM 5290 C CA . LYS A 1 687 ? -13.611 -9.415 -25.711 1.00 34.00 687 LYS A CA 1
ATOM 5291 C C . LYS A 1 687 ? -14.654 -10.078 -24.817 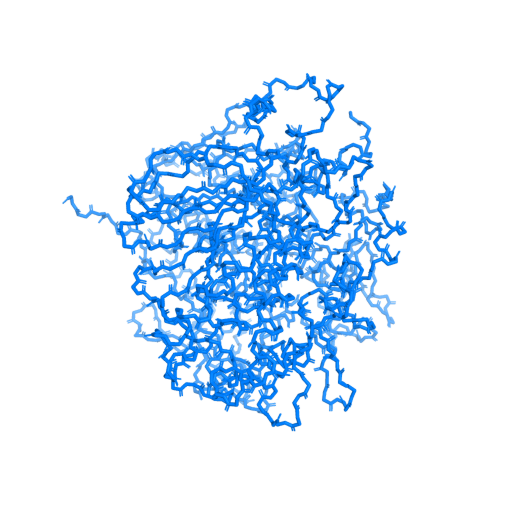1.00 34.00 687 LYS A C 1
ATOM 5293 O O . LYS A 1 687 ? -14.783 -11.297 -24.844 1.00 34.00 687 LYS A O 1
ATOM 5298 N N . ARG A 1 688 ? -15.367 -9.293 -24.007 1.00 30.95 688 ARG A N 1
ATOM 5299 C CA . ARG A 1 688 ? -16.593 -9.788 -23.382 1.00 30.95 688 ARG A CA 1
ATOM 5300 C C . ARG A 1 688 ? -17.514 -10.213 -24.521 1.00 30.95 688 ARG A C 1
ATOM 5302 O O . ARG A 1 688 ? -17.898 -9.363 -25.328 1.00 30.95 688 ARG A O 1
ATOM 5309 N N . ASP A 1 689 ? -17.813 -11.503 -24.604 1.00 28.92 689 ASP A N 1
ATOM 5310 C CA . ASP A 1 689 ? -18.990 -11.945 -25.337 1.00 28.92 689 ASP A CA 1
ATOM 5311 C C . ASP A 1 689 ? -20.209 -11.229 -24.736 1.00 28.92 689 ASP A C 1
ATOM 5313 O O . ASP A 1 689 ? -20.261 -10.978 -23.528 1.00 28.92 689 ASP A O 1
ATOM 5317 N N . LYS A 1 690 ? -21.075 -10.769 -25.640 1.00 29.89 690 LYS A N 1
ATOM 5318 C CA . LYS A 1 690 ? -22.142 -9.785 -25.416 1.00 29.89 690 LYS A CA 1
ATOM 5319 C C . LYS A 1 690 ? -23.108 -10.136 -24.295 1.00 29.89 690 LYS A C 1
ATOM 5321 O O . LYS A 1 690 ? -23.495 -11.321 -24.209 1.00 29.89 690 LYS A O 1
#

Nearest PDB structures (foldseek):
  1h0h-assembly2_K  TM=8.742E-01  e=2.443E-41  Megalodesulfovibrio gigas
  1kqf-assembly1_A  TM=8.768E-01  e=1.867E-39  Escherichia coli
  8cm7-assembly1_A  TM=8.531E-01  e=8.022E-40  Nitratidesulfovibrio vulgaris str. Hildenborough
  8cm4-assembly2_C  TM=8.565E-01  e=7.583E-40  Nitratidesulfovibrio vulgaris str. Hildenborough
  8rcb-assembly1_A  TM=8.440E-01  e=9.499E-40  Nitratidesulfovibrio vulgaris str. Hildenborough

Radius of gyration: 25.25 Å; Cα contacts (8 Å, |Δi|>4): 1510; chains: 1; bounding box: 74×60×71 Å

Solvent-accessible surface area (backbone atoms only — not comparable to full-atom values): 35704 Å² total; per-residue (Å²): 130,61,69,65,59,53,52,54,48,51,51,39,29,58,46,76,47,73,52,63,82,90,61,72,81,65,98,79,57,90,47,70,75,66,64,79,87,48,56,26,38,55,28,35,37,23,54,58,70,44,93,60,71,39,85,58,51,67,68,62,48,31,54,52,50,34,54,51,49,53,49,42,41,69,77,31,54,35,79,67,44,42,24,14,54,28,33,30,32,35,35,33,30,71,35,36,31,51,36,26,29,50,52,34,50,50,26,37,53,67,15,25,47,43,39,30,70,65,42,66,43,53,54,22,41,20,49,20,25,27,57,31,46,28,38,61,54,50,40,24,36,50,57,14,34,54,60,16,31,21,37,42,39,32,46,42,43,78,58,84,57,67,60,64,74,30,54,28,90,81,25,50,41,36,34,48,21,67,40,67,48,74,90,77,58,63,50,74,43,69,31,39,77,90,21,56,57,44,54,48,36,26,41,46,30,52,34,61,78,67,65,63,47,36,65,69,48,31,66,73,44,29,44,31,28,31,28,39,45,65,51,98,84,43,96,62,46,23,44,32,71,50,94,94,35,76,28,65,56,96,48,49,79,39,87,49,13,43,37,36,52,51,52,64,56,27,61,71,34,37,59,69,54,29,20,69,58,20,67,42,59,49,69,59,52,54,52,50,48,52,58,71,62,39,74,87,35,52,36,45,23,41,34,42,25,59,58,88,86,47,38,69,57,47,17,51,46,44,38,48,52,47,37,47,24,45,40,59,54,19,49,23,42,83,20,17,20,36,26,50,44,67,79,58,47,6,50,45,21,20,53,40,36,16,32,36,43,71,30,36,32,29,69,19,39,59,43,45,56,68,89,46,52,68,65,59,44,29,62,64,62,15,57,70,27,39,54,33,39,49,20,23,30,48,41,40,26,83,59,93,55,98,58,36,57,54,86,53,51,30,36,54,71,86,71,69,86,36,35,28,41,42,21,43,67,39,78,80,98,64,92,48,76,70,30,48,35,40,37,37,33,22,46,54,54,73,78,78,91,60,50,51,66,26,27,37,40,39,39,18,26,31,49,81,75,28,39,68,37,34,33,17,22,53,39,40,35,37,30,66,47,77,41,96,42,70,42,59,77,64,19,36,47,64,50,59,52,48,52,50,43,49,54,42,38,50,66,72,49,71,81,65,85,50,76,89,48,47,41,63,74,48,44,63,69,69,95,64,82,45,61,68,54,42,43,45,43,30,7,12,82,90,36,56,37,66,78,69,76,48,99,57,94,67,86,62,38,13,39,13,24,45,39,19,46,45,48,72,69,58,26,62,73,14,62,79,48,80,61,44,92,68,76,53,56,69,32,82,52,43,32,44,20,48,56,55,52,25,57,43,48,30,22,43,54,44,17,52,81,80,18,55,44,90,76,48,33,31,48,76,87,64,36,48,43,56,72,55,48,67,41,45,87,42,47,70,44,52,44,85,77,34,65,33,30,16,72,56,24,86,81,20,31,26,35,75,70,38,55,32,62,71,84,67,56,42,82,89,79,59,39,46,49,58,79,34,76,59,71,88,54,63,84,51,81,74,78,77,80,130

Sequence (690 aa):
MRRRKLLEWASLGFAASYLSPALAAFPTNPWRNRPINNRLLSPLYRPPGSSQFLPTNTTKIWSTVSARLASIRTSTWSTENRRAEGLSFYLSQDLTNEEAYTWAKLARILGGQLERQGEAMALAVARGFESTFGQPAAPNHWLELAHSRTILLLGDLNQPYPAKQMISKRARLFQATPTPDRALGGSILSITPQSEIALLGGLIRYILENRLYDSAYLQANTNALNLVVGNLTSKEITYEFQEDRLARAKALEDEGTVFALLMAFYAPYRPNTVSQLCGLPESAINNFYREVTVSQNRPLSIVYAQETSSPLLCEQKIRAAGIISLLLGQVGQPGGGIVTLAPGWNPQGTTDVGALGDSLPGYSGPAPQSDEDFILWTQSHSLNKARRTIAFLRSWYDLPDNDFGFSLLPTAKPNAAPEMLICVGAVPKLPLDRLRTLVVLTTNAQIPAVSAKTEVFMLPLAHPTEREGTITDTGRRIVLFSSDRRPSGQSQTGLTLAAGLWSQVSARLAKSSEERDRGIAAVRWPRVLSVETVIAEMGGENLREPGQITRSEQVERCGVPVYAGLSLSQLRLRSSSEVDDSRIGLYPNYGFCWPGDIHIIGNRASADSKGQSKGFIGWDGKRWSGLDTPDVVDPLKSPEESVDPFRGTPEGVARLIAVEYAGGLNLDTGIALERGIVPKLGFLPAKRDK